Protein 7BC6 (pdb70)

Structure (mmCIF, N/CA/C/O backbone):
data_7BC6
#
_entry.id   7BC6
#
_cell.length_a   1.00
_cell.length_b   1.00
_cell.length_c   1.00
_cell.angle_alpha   90.00
_cell.angle_beta   90.00
_cell.angle_gamma   90.00
#
_symmetry.space_group_name_H-M   'P 1'
#
loop_
_entity.id
_entity.type
_entity.pdbx_description
1 polymer 'Proton-coupled folate transporter'
2 polymer nanobody
#
loop_
_atom_site.group_PDB
_atom_site.id
_atom_site.type_symbol
_atom_site.label_atom_id
_atom_site.label_alt_id
_atom_site.label_comp_id
_atom_site.label_asym_id
_atom_site.label_entity_id
_atom_site.label_seq_id
_atom_site.pdbx_PDB_ins_code
_atom_site.Cartn_x
_atom_site.Cartn_y
_atom_site.Cartn_z
_atom_site.occupancy
_atom_site.B_iso_or_equiv
_atom_site.auth_seq_id
_atom_site.auth_comp_id
_atom_site.auth_asym_id
_atom_site.auth_atom_id
_atom_site.pdbx_PDB_model_num
ATOM 1 N N . ALA A 1 26 ? 112.866 121.646 128.904 1.00 52.70 26 ALA A N 1
ATOM 2 C CA . ALA A 1 26 ? 111.593 121.170 129.432 1.00 52.70 26 ALA A CA 1
ATOM 3 C C . ALA A 1 26 ? 111.580 121.128 130.964 1.00 52.70 26 ALA A C 1
ATOM 4 O O . ALA A 1 26 ? 110.567 121.472 131.571 1.00 52.70 26 ALA A O 1
ATOM 6 N N . PRO A 1 27 ? 112.683 120.688 131.610 1.00 54.47 27 PRO A N 1
ATOM 7 C CA . PRO A 1 27 ? 112.787 120.926 133.056 1.00 54.47 27 PRO A CA 1
ATOM 8 C C . PRO A 1 27 ? 112.858 122.411 133.369 1.00 54.47 27 PRO A C 1
ATOM 9 O O . PRO A 1 27 ? 112.019 122.937 134.107 1.00 54.47 27 PRO A O 1
ATOM 13 N N . SER A 1 28 ? 113.849 123.093 132.788 1.00 47.15 28 SER A N 1
ATOM 14 C CA . SER A 1 28 ? 114.093 124.505 133.056 1.00 47.15 28 SER A CA 1
ATOM 15 C C . SER A 1 28 ? 115.195 125.041 132.151 1.00 47.15 28 SER A C 1
ATOM 16 O O . SER A 1 28 ? 115.703 124.315 131.292 1.00 47.15 28 SER A O 1
ATOM 19 N N . VAL A 1 29 ? 115.566 126.315 132.331 1.00 42.01 29 VAL A N 1
ATOM 20 C CA . VAL A 1 29 ? 116.646 126.921 131.556 1.00 42.01 29 VAL A CA 1
ATOM 21 C C . VAL A 1 29 ? 117.988 126.857 132.267 1.00 42.01 29 VAL A C 1
ATOM 22 O O . VAL A 1 29 ? 118.960 127.449 131.784 1.00 42.01 29 VAL A O 1
ATOM 26 N N . GLU A 1 30 ? 118.073 126.171 133.405 1.00 43.24 30 GLU A N 1
ATOM 27 C CA . GLU A 1 30 ? 119.354 126.057 134.097 1.00 43.24 30 GLU A CA 1
ATOM 28 C C . GLU A 1 30 ? 120.430 125.360 133.270 1.00 43.24 30 GLU A C 1
ATOM 29 O O . GLU A 1 30 ? 121.565 125.866 133.247 1.00 43.24 30 GLU A O 1
ATOM 35 N N . PRO A 1 31 ? 120.177 124.228 132.598 1.00 42.31 31 PRO A N 1
ATOM 36 C CA . PRO A 1 31 ? 121.244 123.631 131.777 1.00 42.31 31 PRO A CA 1
ATOM 37 C C . PRO A 1 31 ? 121.764 124.540 130.677 1.00 42.31 31 PRO A C 1
ATOM 38 O O . PRO A 1 31 ? 122.941 124.440 130.314 1.00 42.31 31 PRO A O 1
ATOM 42 N N . LEU A 1 32 ? 120.925 125.418 130.124 1.00 41.33 32 LEU A N 1
ATOM 43 C CA . LEU A 1 32 ? 121.410 126.373 129.132 1.00 41.33 32 LEU A CA 1
ATOM 44 C C . LEU A 1 32 ? 122.503 127.257 129.708 1.00 41.33 32 LEU A C 1
ATOM 45 O O . LEU A 1 32 ? 123.571 127.416 129.106 1.00 41.33 32 LEU A O 1
ATOM 50 N N . LEU A 1 33 ? 122.252 127.847 130.875 1.00 39.44 33 LEU A N 1
ATOM 51 C CA . LEU A 1 33 ? 123.260 128.708 131.474 1.00 39.44 33 LEU A CA 1
ATOM 52 C C . LEU A 1 33 ? 124.463 127.906 131.943 1.00 39.44 33 LEU A C 1
ATOM 53 O O . LEU A 1 33 ? 125.591 128.398 131.872 1.00 39.44 33 LEU A O 1
ATOM 58 N N . PHE A 1 34 ? 124.253 126.668 132.395 1.00 40.41 34 PHE A N 1
ATOM 59 C CA . PHE A 1 34 ? 125.379 125.813 132.758 1.00 40.41 34 PHE A CA 1
ATOM 60 C C . PHE A 1 34 ? 126.308 125.601 131.570 1.00 40.41 34 PHE A C 1
ATOM 61 O O . PHE A 1 34 ? 127.520 125.820 131.669 1.00 40.41 34 PHE A O 1
ATOM 69 N N . LEU A 1 35 ? 125.755 125.184 130.431 1.00 39.01 35 LEU A N 1
ATOM 70 C CA . LEU A 1 35 ? 126.589 124.914 129.265 1.00 39.01 35 LEU A CA 1
ATOM 71 C C . LEU A 1 35 ? 127.220 126.189 128.719 1.00 39.01 35 LEU A C 1
ATOM 72 O O . LEU A 1 35 ? 128.396 126.189 128.341 1.00 39.01 35 LEU A O 1
ATOM 77 N N . ALA A 1 36 ? 126.464 127.288 128.674 1.00 36.90 36 ALA A N 1
ATOM 78 C CA . ALA A 1 36 ? 127.022 128.536 128.166 1.00 36.90 36 ALA A CA 1
ATOM 79 C C . ALA A 1 36 ? 128.142 129.051 129.061 1.00 36.90 36 ALA A C 1
ATOM 80 O O . ALA A 1 36 ? 129.167 129.539 128.569 1.00 36.90 36 ALA A O 1
ATOM 82 N N . THR A 1 37 ? 127.971 128.953 130.379 1.00 37.02 37 THR A N 1
ATOM 83 C CA . THR A 1 37 ? 129.010 129.403 131.295 1.00 37.02 37 THR A CA 1
ATOM 84 C C . THR A 1 37 ? 130.228 128.497 131.235 1.00 37.02 37 THR A C 1
ATOM 85 O O . THR A 1 37 ? 131.361 128.969 131.353 1.00 37.02 37 THR A O 1
ATOM 89 N N . LEU A 1 38 ? 130.017 127.191 131.067 1.00 36.23 38 LEU A N 1
ATOM 90 C CA . LEU A 1 38 ? 131.139 126.287 130.846 1.00 36.23 38 LEU A CA 1
ATOM 91 C C . LEU A 1 38 ? 131.916 126.697 129.604 1.00 36.23 38 LEU A C 1
ATOM 92 O O . LEU A 1 38 ? 133.150 126.774 129.622 1.00 36.23 38 LEU A O 1
ATOM 97 N N . ALA A 1 39 ? 131.199 127.006 128.523 1.00 35.23 39 ALA A N 1
ATOM 98 C CA . ALA A 1 39 ? 131.854 127.435 127.296 1.00 35.23 39 ALA A CA 1
ATOM 99 C C . ALA A 1 39 ? 132.660 128.705 127.518 1.00 35.23 39 ALA A C 1
ATOM 100 O O . ALA A 1 39 ? 133.816 128.796 127.099 1.00 35.23 39 ALA A O 1
ATOM 102 N N . LEU A 1 40 ? 132.076 129.694 128.195 1.00 34.95 40 LEU A N 1
ATOM 103 C CA . LEU A 1 40 ? 132.774 130.965 128.388 1.00 34.95 40 LEU A CA 1
ATOM 104 C C . LEU A 1 40 ? 133.983 130.819 129.308 1.00 34.95 40 LEU A C 1
ATOM 105 O O . LEU A 1 40 ? 135.058 131.378 129.034 1.00 34.95 40 LEU A O 1
ATOM 110 N N . GLY A 1 41 ? 133.826 130.083 130.409 1.00 33.46 41 GLY A N 1
ATOM 111 C CA . GLY A 1 41 ? 134.912 129.928 131.357 1.00 33.46 41 GLY A CA 1
ATOM 112 C C . GLY A 1 41 ? 136.033 129.055 130.842 1.00 33.46 41 GLY A C 1
ATOM 113 O O . GLY A 1 41 ? 137.166 129.157 131.316 1.00 33.46 41 GLY A O 1
ATOM 114 N N . LEU A 1 42 ? 135.739 128.172 129.888 1.00 35.26 42 LEU A N 1
ATOM 115 C CA . LEU A 1 42 ? 136.819 127.478 129.204 1.00 35.26 42 LEU A CA 1
ATOM 116 C C . LEU A 1 42 ? 137.414 128.326 128.093 1.00 35.26 42 LEU A C 1
ATOM 117 O O . LEU A 1 42 ? 138.596 128.182 127.776 1.00 35.26 42 LEU A O 1
ATOM 122 N N . GLN A 1 43 ? 136.621 129.217 127.502 1.00 34.28 43 GLN A N 1
ATOM 123 C CA . GLN A 1 43 ? 137.091 130.009 126.376 1.00 34.28 43 GLN A CA 1
ATOM 124 C C . GLN A 1 43 ? 138.092 131.066 126.806 1.00 34.28 43 GLN A C 1
ATOM 125 O O . GLN A 1 43 ? 139.067 131.323 126.093 1.00 34.28 43 GLN A O 1
ATOM 131 N N . VAL A 1 44 ? 137.864 131.703 127.949 1.00 33.66 44 VAL A N 1
ATOM 132 C CA . VAL A 1 44 ? 138.694 132.846 128.341 1.00 33.66 44 VAL A CA 1
ATOM 133 C C . VAL A 1 44 ? 140.168 132.466 128.502 1.00 33.66 44 VAL A C 1
ATOM 134 O O . VAL A 1 44 ? 141.029 133.079 127.843 1.00 33.66 44 VAL A O 1
ATOM 138 N N . PRO A 1 45 ? 140.522 131.469 129.327 1.00 33.18 45 PRO A N 1
ATOM 139 C CA . PRO A 1 45 ? 141.949 131.152 129.486 1.00 33.18 45 PRO A CA 1
ATOM 140 C C . PRO A 1 45 ? 142.580 130.574 128.238 1.00 33.18 45 PRO A C 1
ATOM 141 O O . PRO A 1 45 ? 143.743 130.875 127.960 1.00 33.18 45 PRO A O 1
ATOM 145 N N . LEU A 1 46 ? 141.862 129.755 127.472 1.00 34.24 46 LEU A N 1
ATOM 146 C CA . LEU A 1 46 ? 142.441 129.212 126.249 1.00 34.24 46 LEU A CA 1
ATOM 147 C C . LEU A 1 46 ? 142.672 130.303 125.212 1.00 34.24 46 LEU A C 1
ATOM 148 O O . LEU A 1 46 ? 143.689 130.293 124.511 1.00 34.24 46 LEU A O 1
ATOM 153 N N . ALA A 1 47 ? 141.746 131.255 125.099 1.00 32.75 47 ALA A N 1
ATOM 154 C CA . ALA A 1 47 ? 141.943 132.352 124.159 1.00 32.75 47 ALA A CA 1
ATOM 155 C C . ALA A 1 47 ? 143.132 133.216 124.555 1.00 32.75 47 ALA A C 1
ATOM 156 O O . ALA A 1 47 ? 143.950 133.581 123.702 1.00 32.75 47 ALA A O 1
ATOM 158 N N . THR A 1 48 ? 143.261 133.552 125.842 1.00 32.97 48 THR A N 1
ATOM 159 C CA . THR A 1 48 ? 144.421 134.352 126.228 1.00 32.97 48 THR A CA 1
ATOM 160 C C . THR A 1 48 ? 145.718 133.554 126.138 1.00 32.97 48 THR A C 1
ATOM 161 O O . THR A 1 48 ? 146.779 134.128 125.869 1.00 32.97 48 THR A O 1
ATOM 165 N N . GLN A 1 49 ? 145.657 132.234 126.313 1.00 34.14 49 GLN A N 1
ATOM 166 C CA . GLN A 1 49 ? 146.842 131.413 126.105 1.00 34.14 49 GLN A CA 1
ATOM 167 C C . GLN A 1 49 ? 147.264 131.412 124.644 1.00 34.14 49 GLN A C 1
ATOM 168 O O . GLN A 1 49 ? 148.461 131.460 124.340 1.00 34.14 49 GLN A O 1
ATOM 174 N N . TYR A 1 50 ? 146.303 131.346 123.722 1.00 34.87 50 TYR A N 1
ATOM 175 C CA . TYR A 1 50 ? 146.660 131.449 122.311 1.00 34.87 50 TYR A CA 1
ATOM 176 C C . TYR A 1 50 ? 147.240 132.815 121.996 1.00 34.87 50 TYR A C 1
ATOM 177 O O . TYR A 1 50 ? 148.159 132.933 121.179 1.00 34.87 50 TYR A O 1
ATOM 186 N N . LEU A 1 51 ? 146.684 133.865 122.595 1.00 32.56 51 LEU A N 1
ATOM 187 C CA . LEU A 1 51 ? 147.253 135.190 122.389 1.00 32.56 51 LEU A CA 1
ATOM 188 C C . LEU A 1 51 ? 148.705 135.223 122.835 1.00 32.56 51 LEU A C 1
ATOM 189 O O . LEU A 1 51 ? 149.570 135.740 122.119 1.00 32.56 51 LEU A O 1
ATOM 194 N N . TRP A 1 52 ? 148.997 134.648 124.003 1.00 32.60 52 TRP A N 1
ATOM 195 C CA . TRP A 1 52 ? 150.378 134.574 124.468 1.00 32.60 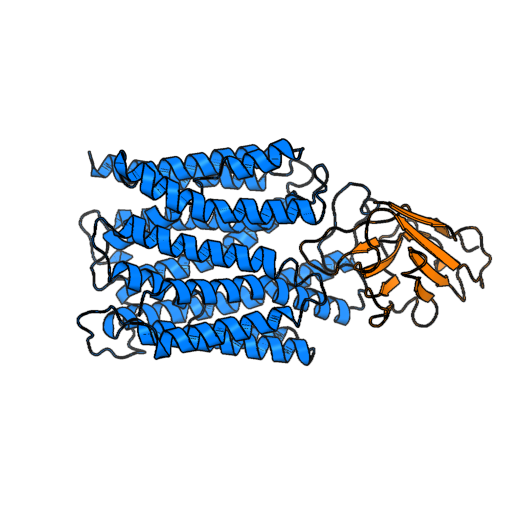52 TRP A CA 1
ATOM 196 C C . TRP A 1 52 ? 151.250 133.821 123.473 1.00 32.60 52 TRP A C 1
ATOM 197 O O . TRP A 1 52 ? 152.312 134.309 123.075 1.00 32.60 52 TRP A O 1
ATOM 208 N N . ASP A 1 53 ? 150.799 132.641 123.037 1.00 35.54 53 ASP A N 1
ATOM 209 C CA . ASP A 1 53 ? 151.605 131.820 122.134 1.00 35.54 53 ASP A CA 1
ATOM 210 C C . ASP A 1 53 ? 151.913 132.556 120.840 1.00 35.54 53 ASP A C 1
ATOM 211 O O . ASP A 1 53 ? 153.074 132.658 120.432 1.00 35.54 53 ASP A O 1
ATOM 216 N N . ARG A 1 54 ? 150.882 133.086 120.183 1.00 36.10 54 ARG A N 1
ATOM 217 C CA . ARG A 1 54 ? 151.078 133.707 118.879 1.00 36.10 54 ARG A CA 1
ATOM 218 C C . ARG A 1 54 ? 151.875 135.000 118.984 1.00 36.10 54 ARG A C 1
ATOM 219 O O . ARG A 1 54 ? 152.804 135.224 118.200 1.00 36.10 54 ARG A O 1
ATOM 227 N N . LEU A 1 55 ? 151.537 135.865 119.944 1.00 34.62 55 LEU A N 1
ATOM 228 C CA . LEU A 1 55 ? 152.256 137.124 120.065 1.00 34.62 55 LEU A CA 1
ATOM 229 C C . LEU A 1 55 ? 153.708 136.908 120.467 1.00 34.62 55 LEU A C 1
ATOM 230 O O . LEU A 1 55 ? 154.584 137.652 120.017 1.00 34.62 55 LEU A O 1
ATOM 235 N N . GLY A 1 56 ? 153.990 135.912 121.310 1.00 34.81 56 GLY A N 1
ATOM 236 C CA . GLY A 1 56 ? 155.374 135.595 121.611 1.00 34.81 56 GLY A CA 1
ATOM 237 C C . GLY A 1 56 ? 156.115 135.032 120.416 1.00 34.81 56 GLY A C 1
ATOM 238 O O . GLY A 1 56 ? 157.261 135.406 120.156 1.00 34.81 56 GLY A O 1
ATOM 239 N N . ALA A 1 57 ? 155.475 134.131 119.668 1.00 35.78 57 ALA A N 1
ATOM 240 C CA . ALA A 1 57 ? 156.141 133.523 118.523 1.00 35.78 57 ALA A CA 1
ATOM 241 C C . ALA A 1 57 ? 156.476 134.563 117.464 1.00 35.78 57 ALA A C 1
ATOM 242 O O . ALA A 1 57 ? 157.553 134.517 116.860 1.00 35.78 57 ALA A O 1
ATOM 244 N N . GLU A 1 58 ? 155.569 135.512 117.226 1.00 38.50 58 GLU A N 1
ATOM 245 C CA . GLU A 1 58 ? 155.834 136.537 116.224 1.00 38.50 58 GLU A CA 1
ATOM 246 C C . GLU A 1 58 ? 157.029 137.407 116.585 1.00 38.50 58 GLU A C 1
ATOM 247 O O . GLU A 1 58 ? 157.589 138.063 115.701 1.00 38.50 58 GLU A O 1
ATOM 253 N N . ARG A 1 59 ? 157.431 137.434 117.855 1.00 38.45 59 ARG A N 1
ATOM 254 C CA . ARG A 1 59 ? 158.537 138.269 118.299 1.00 38.45 59 ARG A CA 1
ATOM 255 C C . ARG A 1 59 ? 159.747 137.465 118.756 1.00 38.45 59 ARG A C 1
ATOM 256 O O . ARG A 1 59 ? 160.659 138.034 119.365 1.00 38.45 59 ARG A O 1
ATOM 264 N N . GLY A 1 60 ? 159.776 136.164 118.486 1.00 35.85 60 GLY A N 1
ATOM 265 C CA . GLY A 1 60 ? 160.923 135.353 118.862 1.00 35.85 60 GLY A CA 1
ATOM 266 C C . GLY A 1 60 ? 161.174 135.292 120.352 1.00 35.85 60 GLY A C 1
ATOM 267 O O . GLY A 1 60 ? 162.327 135.396 120.788 1.00 35.85 60 GLY A O 1
ATOM 268 N N . TYR A 1 61 ? 160.121 135.129 121.145 1.00 30.81 61 TYR A N 1
ATOM 269 C CA . TYR A 1 61 ? 160.220 135.067 122.600 1.00 30.81 61 TYR A CA 1
ATOM 270 C C . TYR A 1 61 ? 159.936 133.633 123.029 1.00 30.81 61 TYR A C 1
ATOM 271 O O . TYR A 1 61 ? 158.782 133.200 123.052 1.00 30.81 61 TYR A O 1
ATOM 280 N N . VAL A 1 62 ? 160.991 132.895 123.358 1.00 29.31 62 VAL A N 1
ATOM 281 C CA . VAL A 1 62 ? 160.872 131.505 123.785 1.00 29.31 62 VAL A CA 1
ATOM 282 C C . VAL A 1 62 ? 160.994 131.495 125.306 1.00 29.31 62 VAL A C 1
ATOM 283 O O . VAL A 1 62 ? 162.067 131.338 125.879 1.00 29.31 62 VAL A O 1
ATOM 287 N N . GLY A 1 63 ? 159.864 131.644 125.977 1.00 28.95 63 GLY A N 1
ATOM 288 C CA . GLY A 1 63 ? 159.863 131.749 127.413 1.00 28.95 63 GLY A CA 1
ATOM 289 C C . GLY A 1 63 ? 158.518 131.396 127.996 1.00 28.95 63 GLY A C 1
ATOM 290 O O . GLY A 1 63 ? 157.605 130.966 127.288 1.00 28.95 63 GLY A O 1
ATOM 291 N N . PRO A 1 64 ? 158.373 131.557 129.304 1.00 29.74 64 PRO A N 1
ATOM 292 C CA . PRO A 1 64 ? 157.102 131.230 129.945 1.00 29.74 64 PRO A CA 1
ATOM 293 C C . PRO A 1 64 ? 155.991 132.135 129.450 1.00 29.74 64 PRO A C 1
ATOM 294 O O . PRO A 1 64 ? 156.219 133.275 129.044 1.00 29.74 64 PRO A O 1
ATOM 298 N N . ASN A 1 65 ? 154.777 131.603 129.470 1.00 33.34 65 ASN A N 1
ATOM 299 C CA . ASN A 1 65 ? 153.620 132.315 128.954 1.00 33.34 65 ASN A CA 1
ATOM 300 C C . ASN A 1 65 ? 152.842 133.057 130.025 1.00 33.34 65 ASN A C 1
ATOM 301 O O . ASN A 1 65 ? 151.750 133.550 129.738 1.00 33.34 65 ASN A O 1
ATOM 306 N N . ALA A 1 66 ? 153.351 133.142 131.243 1.00 35.18 66 ALA A N 1
ATOM 307 C CA . ALA A 1 66 ? 152.645 133.869 132.279 1.00 35.18 66 ALA A CA 1
ATOM 308 C C . ALA A 1 66 ? 153.248 135.259 132.441 1.00 35.18 66 ALA A C 1
ATOM 309 O O . ALA A 1 66 ? 154.170 135.654 131.729 1.00 35.18 66 ALA A O 1
ATOM 311 N N . SER A 1 67 ? 152.710 136.017 133.389 1.00 36.98 67 SER A N 1
ATOM 312 C CA . SER A 1 67 ? 153.320 137.276 133.771 1.00 36.98 67 SER A CA 1
ATOM 313 C C . SER A 1 67 ? 154.598 137.003 134.556 1.00 36.98 67 SER A C 1
ATOM 314 O O . SER A 1 67 ? 154.944 135.857 134.851 1.00 36.98 67 SER A O 1
ATOM 317 N N . SER A 1 68 ? 155.311 138.066 134.899 1.00 39.23 68 SER A N 1
ATOM 318 C CA . SER A 1 68 ? 156.528 137.897 135.676 1.00 39.23 68 SER A CA 1
ATOM 319 C C . SER A 1 68 ? 156.184 137.292 137.034 1.00 39.23 68 SER A C 1
ATOM 320 O O . SER A 1 68 ? 155.148 137.627 137.618 1.00 39.23 68 SER A O 1
ATOM 323 N N . PRO A 1 69 ? 157.007 136.394 137.556 1.00 42.24 69 PRO A N 1
ATOM 324 C CA . PRO A 1 69 ? 156.706 135.803 138.864 1.00 42.24 69 PRO A CA 1
ATOM 325 C C . PRO A 1 69 ? 157.034 136.759 139.997 1.00 42.24 69 PRO A C 1
ATOM 326 O O . PRO A 1 69 ? 157.374 137.921 139.758 1.00 42.24 69 PRO A O 1
ATOM 330 N N . HIS A 1 70 ? 156.931 136.287 141.235 1.00 47.70 70 HIS A N 1
ATOM 331 C CA . HIS A 1 70 ? 157.190 137.139 142.389 1.00 47.70 70 HIS A CA 1
ATOM 332 C C . HIS A 1 70 ? 157.775 136.290 143.505 1.00 47.70 70 HIS A C 1
ATOM 333 O O . HIS A 1 70 ? 157.120 135.358 143.979 1.00 47.70 70 HIS A O 1
ATOM 340 N N . GLY A 1 71 ? 159.005 136.592 143.901 1.00 47.30 71 GLY A N 1
ATOM 341 C CA . GLY A 1 71 ? 159.576 136.014 145.099 1.00 47.30 71 GLY A CA 1
ATOM 342 C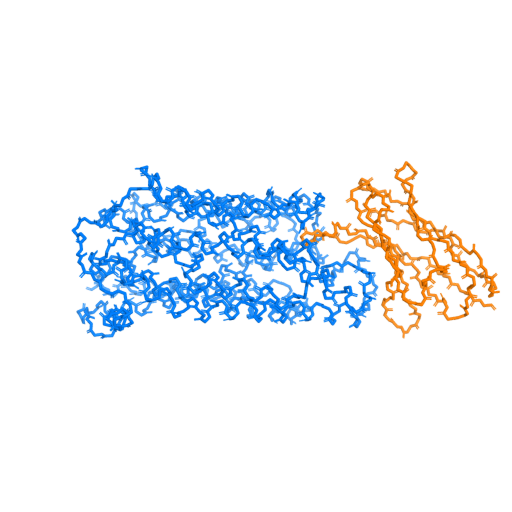 C . GLY A 1 71 ? 159.830 134.515 145.022 1.00 47.30 71 GLY A C 1
ATOM 343 O O . GLY A 1 71 ? 159.602 133.852 144.011 1.00 47.30 71 GLY A O 1
ATOM 344 N N . CYS A 1 72 ? 160.302 133.988 146.154 1.00 49.22 72 CYS A N 1
ATOM 345 C CA . CYS A 1 72 ? 160.717 132.590 146.287 1.00 49.22 72 CYS A CA 1
ATOM 346 C C . CYS A 1 72 ? 161.776 132.209 145.257 1.00 49.22 72 CYS A C 1
ATOM 347 O O . CYS A 1 72 ? 161.780 131.092 144.736 1.00 49.22 72 CYS A O 1
ATOM 350 N N . GLY A 1 73 ? 162.684 133.134 144.959 1.00 43.79 73 GLY A N 1
ATOM 351 C CA . GLY A 1 73 ? 163.784 132.855 144.064 1.00 43.79 73 GLY A CA 1
ATOM 352 C C . GLY A 1 73 ? 163.429 132.813 142.598 1.00 43.79 73 GLY A C 1
ATOM 353 O O . GLY A 1 73 ? 164.325 132.624 141.769 1.00 43.79 73 GLY A O 1
ATOM 354 N N . ASN A 1 74 ? 162.158 132.997 142.246 1.00 41.67 74 ASN A N 1
ATOM 355 C CA . ASN A 1 74 ? 161.727 132.958 140.852 1.00 41.67 74 ASN A CA 1
ATOM 356 C C . ASN A 1 74 ? 162.182 134.249 140.182 1.00 41.67 74 ASN A C 1
ATOM 357 O O . ASN A 1 74 ? 161.436 135.219 140.036 1.00 41.67 74 ASN A O 1
ATOM 362 N N . GLY A 1 75 ? 163.441 134.253 139.777 1.00 42.57 75 GLY A N 1
ATOM 363 C CA . GLY A 1 75 ? 164.065 135.356 139.089 1.00 42.57 75 GLY A CA 1
ATOM 364 C C . GLY A 1 75 ? 165.365 135.708 139.765 1.00 42.57 75 GLY A C 1
ATOM 365 O O . GLY A 1 75 ? 165.902 134.941 140.561 1.00 42.57 75 GLY A O 1
ATOM 366 N N . SER A 1 76 ? 165.884 136.882 139.424 1.00 46.95 76 SER A N 1
ATOM 367 C CA . SER A 1 76 ? 166.960 137.499 140.180 1.00 46.95 76 SER A CA 1
ATOM 368 C C . SER A 1 76 ? 166.628 138.926 140.580 1.00 46.95 76 SER A C 1
ATOM 369 O O . SER A 1 76 ? 167.511 139.641 141.066 1.00 46.95 76 SER A O 1
ATOM 372 N N . GLY A 1 77 ? 165.384 139.360 140.385 1.00 48.86 77 GLY A N 1
ATOM 373 C CA . GLY A 1 77 ? 164.978 140.725 140.603 1.00 48.86 77 GLY A CA 1
ATOM 374 C C . GLY A 1 77 ? 164.980 141.583 139.355 1.00 48.86 77 GLY A C 1
ATOM 375 O O . GLY A 1 77 ? 164.332 142.636 139.343 1.00 48.86 77 GLY A O 1
ATOM 376 N N . ALA A 1 78 ? 165.682 141.159 138.308 1.00 44.59 78 ALA A N 1
ATOM 377 C CA . ALA A 1 78 ? 165.750 141.930 137.078 1.00 44.59 78 ALA A CA 1
ATOM 378 C C . ALA A 1 78 ? 164.463 141.779 136.277 1.00 44.59 78 ALA A C 1
ATOM 379 O O . ALA A 1 78 ? 163.788 140.748 136.332 1.00 44.59 78 ALA A O 1
ATOM 381 N N . VAL A 1 79 ? 164.132 142.822 135.529 1.00 40.96 79 VAL A N 1
ATOM 382 C CA . VAL A 1 79 ? 162.918 142.855 134.724 1.00 40.96 79 VAL A CA 1
ATOM 383 C C . VAL A 1 79 ? 163.245 142.403 133.310 1.00 40.96 79 VAL A C 1
ATOM 384 O O . VAL A 1 79 ? 164.376 142.538 132.833 1.00 40.96 79 VAL A O 1
ATOM 388 N N . ASP A 1 80 ? 162.240 141.860 132.631 1.00 36.08 80 ASP A N 1
ATOM 389 C CA . ASP A 1 80 ? 162.413 141.312 131.293 1.00 36.08 80 ASP A CA 1
ATOM 390 C C . ASP A 1 80 ? 161.790 142.252 130.274 1.00 36.08 80 ASP A C 1
ATOM 391 O O . ASP A 1 80 ? 160.556 142.348 130.204 1.00 36.08 80 ASP A O 1
ATOM 396 N N . PRO A 1 81 ? 162.584 142.972 129.481 1.00 37.53 81 PRO A N 1
ATOM 397 C CA . PRO A 1 81 ? 161.988 143.893 128.499 1.00 37.53 81 PRO A CA 1
ATOM 398 C C . PRO A 1 81 ? 161.108 143.210 127.465 1.00 37.53 81 PRO A C 1
ATOM 399 O O . PRO A 1 81 ? 160.136 143.817 127.000 1.00 37.53 81 PRO A O 1
ATOM 403 N N . LEU A 1 82 ? 161.420 141.971 127.079 1.00 34.10 82 LEU A N 1
ATOM 404 C CA . LEU A 1 82 ? 160.645 141.315 126.029 1.00 34.10 82 LEU A CA 1
ATOM 405 C C . LEU A 1 82 ? 159.425 140.606 126.595 1.00 34.10 82 LEU A C 1
ATOM 406 O O . LEU A 1 82 ? 158.358 140.605 125.974 1.00 34.10 82 LEU A O 1
ATOM 411 N N . ARG A 1 83 ? 159.564 139.981 127.760 1.00 32.91 83 ARG A N 1
ATOM 412 C CA . ARG A 1 83 ? 158.414 139.336 128.378 1.00 32.91 83 ARG A CA 1
ATOM 413 C C . ARG A 1 83 ? 157.361 140.355 128.775 1.00 32.91 83 ARG A C 1
ATOM 414 O O . ARG A 1 83 ? 156.164 140.118 128.596 1.00 32.91 83 ARG A O 1
ATOM 422 N N . GLU A 1 84 ? 157.788 141.497 129.315 1.00 35.55 84 GLU A N 1
ATOM 423 C CA . GLU A 1 84 ? 156.841 142.555 129.642 1.00 35.55 84 GLU A CA 1
ATOM 424 C C . GLU A 1 84 ? 156.162 143.085 128.388 1.00 35.55 84 GLU A C 1
ATOM 425 O O . GLU A 1 84 ? 154.969 143.399 128.405 1.00 35.55 84 GLU A O 1
ATOM 431 N N . GLU A 1 85 ? 156.907 143.186 127.289 1.00 35.82 85 GLU A N 1
ATOM 432 C CA . GLU A 1 85 ? 156.326 143.661 126.039 1.00 35.82 85 GLU A CA 1
ATOM 433 C C . GLU A 1 85 ? 155.280 142.690 125.504 1.00 35.82 85 GLU A C 1
ATOM 434 O O . GLU A 1 85 ? 154.205 143.111 125.064 1.00 35.82 85 GLU A O 1
ATOM 440 N N . VAL A 1 86 ? 155.566 141.388 125.543 1.00 32.12 86 VAL A N 1
ATOM 441 C CA . VAL A 1 86 ? 154.587 140.409 125.078 1.00 32.12 86 VAL A CA 1
ATOM 442 C C . VAL A 1 86 ? 153.379 140.373 126.007 1.00 32.12 86 VAL A C 1
ATOM 443 O O . VAL A 1 86 ? 152.241 140.193 125.560 1.00 32.12 86 VAL A O 1
ATOM 447 N N . GLU A 1 87 ? 153.601 140.541 127.311 1.00 32.66 87 GLU A N 1
ATOM 448 C CA . GLU A 1 87 ? 152.490 140.576 128.258 1.00 32.66 87 GLU A CA 1
ATOM 449 C C . GLU A 1 87 ? 151.593 141.783 128.016 1.00 32.66 87 GLU A C 1
ATOM 450 O O . GLU A 1 87 ? 150.362 141.672 128.070 1.00 32.66 87 GLU A O 1
ATOM 456 N N . ALA A 1 88 ? 152.193 142.943 127.745 1.00 31.81 88 ALA A N 1
ATOM 457 C CA . ALA A 1 88 ? 151.412 144.125 127.404 1.00 31.81 88 ALA A CA 1
ATOM 458 C C . ALA A 1 88 ? 150.646 143.923 126.106 1.00 31.81 88 ALA A C 1
ATOM 459 O O . ALA A 1 88 ? 149.488 144.335 125.994 1.00 31.81 88 ALA A O 1
ATOM 461 N N . LEU A 1 89 ? 151.274 143.292 125.112 1.00 32.39 89 LEU A N 1
ATOM 462 C CA . LEU A 1 89 ? 150.567 142.993 123.870 1.00 32.39 89 LEU A CA 1
ATOM 463 C C . LEU A 1 89 ? 149.361 142.101 124.120 1.00 32.39 89 LEU A C 1
ATOM 464 O O . LEU A 1 89 ? 148.281 142.336 123.569 1.00 32.39 89 LEU A O 1
ATOM 469 N N . VAL A 1 90 ? 149.526 141.066 124.941 1.00 31.80 90 VAL A N 1
ATOM 470 C CA . VAL A 1 90 ? 148.417 140.157 125.214 1.00 31.80 90 VAL A CA 1
ATOM 471 C C . VAL A 1 90 ? 147.294 140.881 125.941 1.00 31.80 90 VAL A C 1
ATOM 472 O O . VAL A 1 90 ? 146.113 140.700 125.623 1.00 31.80 90 VAL A O 1
ATOM 476 N N . ALA A 1 91 ? 147.638 141.705 126.933 1.00 32.58 91 ALA A N 1
ATOM 477 C CA . ALA A 1 91 ? 146.608 142.451 127.649 1.00 32.58 91 ALA A CA 1
ATOM 478 C C . ALA A 1 91 ? 145.873 143.404 126.716 1.00 32.58 91 ALA A C 1
ATOM 479 O O . ALA A 1 91 ? 144.644 143.527 126.781 1.00 32.58 91 ALA A O 1
ATOM 481 N N . HIS A 1 92 ? 146.606 144.071 125.825 1.00 32.68 92 HIS A N 1
ATOM 482 C CA . HIS A 1 92 ? 145.978 144.996 124.891 1.00 32.68 92 HIS A CA 1
ATOM 483 C C . HIS A 1 92 ? 145.075 144.268 123.906 1.00 32.68 92 HIS A C 1
ATOM 484 O O . HIS A 1 92 ? 144.013 144.779 123.542 1.00 32.68 92 HIS A O 1
ATOM 491 N N . TRP A 1 93 ? 145.466 143.073 123.466 1.00 32.14 93 TRP A N 1
ATOM 492 C CA . TRP A 1 93 ? 144.628 142.351 122.514 1.00 32.14 93 TRP A CA 1
ATOM 493 C C . TRP A 1 93 ? 143.386 141.777 123.185 1.00 32.14 93 TRP A C 1
ATOM 494 O O . TRP A 1 93 ? 142.305 141.757 122.582 1.00 32.14 93 TRP A O 1
ATOM 505 N N . ASN A 1 94 ? 143.509 141.311 124.432 1.00 32.60 94 ASN A N 1
ATOM 506 C CA . ASN A 1 94 ? 142.310 140.955 125.184 1.00 32.60 94 ASN A CA 1
ATOM 507 C C . ASN A 1 94 ? 141.386 142.152 125.328 1.00 32.60 94 ASN A C 1
ATOM 508 O O . ASN A 1 94 ? 140.170 142.028 125.154 1.00 32.60 94 ASN A O 1
ATOM 513 N N . LEU A 1 95 ? 141.946 143.324 125.630 1.00 32.87 95 LEU A N 1
ATOM 514 C CA . LEU A 1 95 ? 141.122 144.522 125.729 1.00 32.87 95 LEU A CA 1
ATOM 515 C C . LEU A 1 95 ? 140.416 144.814 124.415 1.00 32.87 95 LEU A C 1
ATOM 516 O O . LEU A 1 95 ? 139.226 145.132 124.404 1.00 32.87 95 LEU A O 1
ATOM 521 N N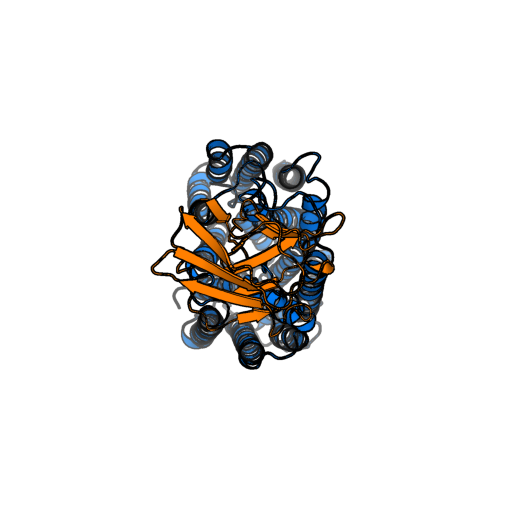 . CYS A 1 96 ? 141.133 144.711 123.297 1.00 32.80 96 CYS A N 1
ATOM 522 C CA . CYS A 1 96 ? 140.537 145.025 122.004 1.00 32.80 96 CYS A CA 1
ATOM 523 C C . CYS A 1 96 ? 139.379 144.089 121.686 1.00 32.80 96 CYS A C 1
ATOM 524 O O . CYS A 1 96 ? 138.276 144.541 121.345 1.00 32.80 96 CYS A O 1
ATOM 527 N N . ILE A 1 97 ? 139.603 142.778 121.799 1.00 34.36 97 ILE A N 1
ATOM 528 C CA . ILE A 1 97 ? 138.539 141.843 121.441 1.00 34.36 97 ILE A CA 1
ATOM 529 C C . ILE A 1 97 ? 137.369 141.966 122.413 1.00 34.36 97 ILE A C 1
ATOM 530 O O . ILE A 1 97 ? 136.201 141.895 122.007 1.00 34.36 97 ILE A O 1
ATOM 535 N N . ASN A 1 98 ? 137.651 142.202 123.698 1.00 36.08 98 ASN A N 1
ATOM 536 C CA . ASN A 1 98 ? 136.575 142.312 124.674 1.00 36.08 98 ASN A CA 1
ATOM 537 C C . ASN A 1 98 ? 135.756 143.578 124.466 1.00 36.08 98 ASN A C 1
ATOM 538 O O . ASN A 1 98 ? 134.533 143.550 124.607 1.00 36.08 98 ASN A O 1
ATOM 543 N N . LEU A 1 99 ? 136.399 144.698 124.125 1.00 35.99 99 LEU A N 1
ATOM 544 C CA . LEU A 1 99 ? 135.645 145.921 123.863 1.00 35.99 99 LEU A CA 1
ATOM 545 C C . LEU A 1 99 ? 134.820 145.809 122.589 1.00 35.99 99 LEU A C 1
ATOM 546 O O . LEU A 1 99 ? 133.688 146.303 122.537 1.00 35.99 99 LEU A O 1
ATOM 551 N N . GLY A 1 100 ? 135.365 145.185 121.543 1.00 36.42 100 GLY A N 1
ATOM 552 C CA . GLY A 1 100 ? 134.560 144.973 120.350 1.00 36.42 100 GLY A CA 1
ATOM 553 C C . GLY A 1 100 ? 133.331 144.134 120.642 1.00 36.42 100 GLY A C 1
ATOM 554 O O . GLY A 1 100 ? 132.203 144.486 120.261 1.00 36.42 100 GLY A O 1
ATOM 555 N N . GLY A 1 101 ? 133.530 143.025 121.355 1.00 38.16 101 GLY A N 1
ATOM 556 C CA . GLY A 1 101 ? 132.400 142.207 121.751 1.00 38.16 101 GLY A CA 1
ATOM 557 C C . GLY A 1 101 ? 131.419 142.958 122.627 1.00 38.16 101 GLY A C 1
ATOM 558 O O . GLY A 1 101 ? 130.208 142.805 122.482 1.00 38.16 101 GLY A O 1
ATOM 559 N N . PHE A 1 102 ? 131.926 143.791 123.536 1.00 38.02 102 PHE A N 1
ATOM 560 C CA . PHE A 1 102 ? 131.050 144.524 124.440 1.00 38.02 102 PHE A CA 1
ATOM 561 C C . PHE A 1 102 ? 130.197 145.537 123.694 1.00 38.02 102 PHE A C 1
ATOM 562 O O . PHE A 1 102 ? 129.014 145.687 123.997 1.00 38.02 102 PHE A O 1
ATOM 570 N N . PHE A 1 103 ? 130.769 146.247 122.724 1.00 40.19 103 PHE A N 1
ATOM 571 C CA . PHE A 1 103 ? 129.975 147.220 121.980 1.00 40.19 103 PHE A CA 1
ATOM 572 C C . PHE A 1 103 ? 128.905 146.532 121.138 1.00 40.19 103 PHE A C 1
ATOM 573 O O . PHE A 1 103 ? 127.729 146.937 121.146 1.00 40.19 103 PHE A O 1
ATOM 581 N N . VAL A 1 104 ? 129.283 145.479 120.408 1.00 37.81 104 VAL A N 1
ATOM 582 C CA . VAL A 1 104 ? 128.265 144.825 119.593 1.00 37.81 104 VAL A CA 1
ATOM 583 C C . VAL A 1 104 ? 127.209 144.163 120.476 1.00 37.81 104 VAL A C 1
ATOM 584 O O . VAL A 1 104 ? 126.020 144.156 120.134 1.00 37.81 104 VAL A O 1
ATOM 588 N N . GLY A 1 105 ? 127.603 143.631 121.634 1.00 38.12 105 GLY A N 1
ATOM 589 C CA . GLY A 1 105 ? 126.621 143.100 122.562 1.00 38.12 105 GLY A CA 1
ATOM 590 C C . GLY A 1 105 ? 125.729 144.178 123.142 1.00 38.12 105 GLY A C 1
ATOM 591 O O . GLY A 1 105 ? 124.541 143.956 123.359 1.00 38.12 105 GLY A O 1
ATOM 592 N N . LEU A 1 106 ? 126.288 145.358 123.399 1.00 37.86 106 LEU A N 1
ATOM 593 C CA . LEU A 1 106 ? 125.484 146.485 123.850 1.00 37.86 106 LEU A CA 1
ATOM 594 C C . LEU A 1 106 ? 124.378 146.786 122.858 1.00 37.86 106 LEU A C 1
ATOM 595 O O . LEU A 1 106 ? 123.233 147.044 123.244 1.00 37.86 106 LEU A O 1
ATOM 600 N N . PHE A 1 107 ? 124.701 146.758 121.572 1.00 37.40 107 PHE A N 1
ATOM 601 C CA . PHE A 1 107 ? 123.694 147.086 120.573 1.00 37.40 107 PHE A CA 1
ATOM 602 C C . PHE A 1 107 ? 122.813 145.907 120.176 1.00 37.40 107 PHE A C 1
ATOM 603 O O . PHE A 1 107 ? 121.806 146.118 119.496 1.00 37.40 107 PHE A O 1
ATOM 611 N N . SER A 1 108 ? 123.154 144.683 120.572 1.00 37.31 108 SER A N 1
ATOM 612 C CA . SER A 1 108 ? 122.347 143.514 120.224 1.00 37.31 108 SER A CA 1
ATOM 613 C C . SER A 1 108 ? 121.495 142.968 121.362 1.00 37.31 108 SER A C 1
ATOM 614 O O . SER A 1 108 ? 120.383 142.496 121.115 1.00 37.31 108 SER A O 1
ATOM 617 N N . VAL A 1 109 ? 121.994 142.986 122.599 1.00 36.40 109 VAL A N 1
ATOM 618 C CA . VAL A 1 109 ? 121.235 142.470 123.733 1.00 36.40 109 VAL A CA 1
ATOM 619 C C . VAL A 1 109 ? 119.990 143.308 123.968 1.00 36.40 109 VAL A C 1
ATOM 620 O O . VAL A 1 109 ? 118.900 142.775 124.200 1.00 36.40 109 VAL A O 1
ATOM 624 N N . THR A 1 110 ? 120.129 144.632 123.919 1.00 37.25 110 THR A N 1
ATOM 625 C CA . THR A 1 110 ? 118.984 145.504 124.132 1.00 37.25 110 THR A CA 1
ATOM 626 C C . THR A 1 110 ? 118.025 145.509 122.952 1.00 37.25 110 THR A C 1
ATOM 627 O O . THR A 1 110 ? 116.959 146.121 123.051 1.00 37.25 110 THR A O 1
ATOM 631 N N . LEU A 1 111 ? 118.381 144.866 121.842 1.00 37.56 111 LEU A N 1
ATOM 632 C CA . LEU A 1 111 ? 117.456 144.672 120.736 1.00 37.56 111 LEU A CA 1
ATOM 633 C C . LEU A 1 111 ? 116.758 143.326 120.801 1.00 37.56 111 LEU A C 1
ATOM 634 O O . LEU A 1 111 ? 115.586 143.224 120.429 1.00 37.56 111 LEU A O 1
ATOM 639 N N . PHE A 1 112 ? 117.455 142.293 121.261 1.00 37.07 112 PHE A N 1
ATOM 640 C CA . PHE A 1 112 ? 116.899 140.949 121.301 1.00 37.07 112 PHE A CA 1
ATOM 641 C C . PHE A 1 112 ? 116.210 140.608 122.612 1.00 37.07 112 PHE A C 1
ATOM 642 O O . PHE A 1 112 ? 115.511 139.596 122.668 1.00 37.07 112 PHE A O 1
ATOM 650 N N . GLY A 1 113 ? 116.392 141.396 123.667 1.00 37.29 113 GLY A N 1
ATOM 651 C CA . GLY A 1 113 ? 115.713 141.142 124.915 1.00 37.29 113 GLY A CA 1
ATOM 652 C C . GLY A 1 113 ? 114.296 141.679 124.934 1.00 37.29 113 GLY A C 1
ATOM 653 O O . GLY A 1 113 ? 113.324 140.940 125.153 1.00 37.29 113 GLY A O 1
ATOM 654 N N . PRO A 1 114 ? 114.152 142.992 124.730 1.00 36.93 114 PRO A N 1
ATOM 655 C CA . PRO A 1 114 ? 112.801 143.561 124.624 1.00 36.93 114 PRO A CA 1
ATOM 656 C C . PRO A 1 114 ? 111.964 142.890 123.556 1.00 36.93 114 PRO A C 1
ATOM 657 O O . PRO A 1 114 ? 110.750 142.745 123.727 1.00 36.93 114 PRO A O 1
ATOM 661 N N . TRP A 1 115 ? 112.581 142.482 122.449 1.00 39.62 115 TRP A N 1
ATOM 662 C CA . TRP A 1 115 ? 111.874 141.654 121.480 1.00 39.62 115 TRP A CA 1
ATOM 663 C C . TRP A 1 115 ? 111.489 140.323 122.092 1.00 39.62 115 TRP A C 1
ATOM 664 O O . TRP A 1 115 ? 110.386 139.822 121.859 1.00 39.62 115 TRP A O 1
ATOM 675 N N . SER A 1 116 ? 112.385 139.740 122.890 1.00 39.07 116 SER A N 1
ATOM 676 C CA . SER A 1 116 ? 112.133 138.417 123.445 1.00 39.07 116 SER A CA 1
ATOM 677 C C . SER A 1 116 ? 110.902 138.422 124.331 1.00 39.07 116 SER A C 1
ATOM 678 O O . SER A 1 116 ? 110.132 137.458 124.336 1.00 39.07 116 SER A O 1
ATOM 681 N N . ASP A 1 117 ? 110.695 139.498 125.090 1.00 40.77 117 ASP A N 1
ATOM 682 C CA . ASP A 1 117 ? 109.496 139.518 125.922 1.00 40.77 117 ASP A CA 1
ATOM 683 C C . ASP A 1 117 ? 108.222 139.689 125.104 1.00 40.77 117 ASP A C 1
ATOM 684 O O . ASP A 1 117 ? 107.128 139.595 125.668 1.00 40.77 117 ASP A O 1
ATOM 689 N N . SER A 1 118 ? 108.335 139.932 123.798 1.00 42.79 118 SER A N 1
ATOM 690 C CA . SER A 1 118 ? 107.174 140.065 122.930 1.00 42.79 118 SER A CA 1
ATOM 691 C C . SER A 1 118 ? 106.961 138.868 122.014 1.00 42.79 118 SER A C 1
ATOM 692 O O . SER A 1 118 ? 105.860 138.706 121.482 1.00 42.79 118 SER A O 1
ATOM 695 N N . VAL A 1 119 ? 107.978 138.036 121.804 1.00 43.18 119 VAL A N 1
ATOM 696 C CA . VAL A 1 119 ? 107.829 136.853 120.961 1.00 43.18 119 VAL A CA 1
ATOM 697 C C . VAL A 1 119 ? 108.137 135.559 121.692 1.00 43.18 119 VAL A C 1
ATOM 698 O O . VAL A 1 119 ? 107.630 134.494 121.297 1.00 43.18 119 VAL A O 1
ATOM 702 N N . GLY A 1 120 ? 108.933 135.577 122.755 1.00 42.64 120 GLY A N 1
ATOM 703 C CA . GLY A 1 120 ? 109.241 134.372 123.495 1.00 42.64 120 GLY A CA 1
ATOM 704 C C . GLY A 1 120 ? 110.694 134.315 123.903 1.00 42.64 120 GLY A C 1
ATOM 705 O O . GLY A 1 120 ? 111.497 135.137 123.454 1.00 42.64 120 GLY A O 1
ATOM 706 N N . ARG A 1 121 ? 111.050 133.356 124.756 1.00 39.36 121 ARG A N 1
ATOM 707 C CA . ARG A 1 121 ? 112.426 133.225 125.206 1.00 39.36 121 ARG A CA 1
ATOM 708 C C . ARG A 1 121 ? 113.205 132.162 124.454 1.00 39.36 121 ARG A C 1
ATOM 709 O O . ARG A 1 121 ? 114.436 132.165 124.520 1.00 39.36 121 ARG A O 1
ATOM 717 N N . ARG A 1 122 ? 112.528 131.247 123.763 1.00 43.95 122 ARG A N 1
ATOM 718 C CA . ARG A 1 122 ? 113.246 130.222 123.008 1.00 43.95 122 ARG A CA 1
ATOM 719 C C . ARG A 1 122 ? 114.078 130.796 121.867 1.00 43.95 122 ARG A C 1
ATOM 720 O O . ARG A 1 122 ? 115.257 130.421 121.752 1.00 43.95 122 ARG A O 1
ATOM 728 N N . PRO A 1 123 ? 113.561 131.675 120.995 1.00 39.23 123 PRO A N 1
ATOM 729 C CA . PRO A 1 123 ? 114.429 132.210 119.931 1.00 39.23 123 PRO A CA 1
ATOM 730 C C . PRO A 1 123 ? 115.657 132.922 120.458 1.00 39.23 123 PRO A C 1
ATOM 731 O O . PRO A 1 123 ? 116.748 132.789 119.890 1.00 39.23 123 PRO A O 1
ATOM 735 N N . VAL A 1 124 ? 115.509 133.663 121.558 1.00 38.08 124 VAL A N 1
ATOM 736 C CA . VAL A 1 124 ? 116.595 134.463 122.107 1.00 38.08 124 VAL A CA 1
ATOM 737 C C . VAL A 1 124 ? 117.501 133.646 123.021 1.00 38.08 124 VAL A C 1
ATOM 738 O O . VAL A 1 124 ? 118.507 134.163 123.521 1.00 38.08 124 VAL A O 1
ATOM 742 N N . LEU A 1 125 ? 117.191 132.372 123.236 1.00 36.58 125 LEU A N 1
ATOM 743 C CA . LEU A 1 125 ? 118.136 131.452 123.846 1.00 36.58 125 LEU A CA 1
ATOM 744 C C . LEU A 1 125 ? 118.752 130.497 122.834 1.00 36.58 125 LEU A C 1
ATOM 745 O O . LEU A 1 125 ? 119.715 129.801 123.166 1.00 36.58 125 LEU A O 1
ATOM 750 N N . VAL A 1 126 ? 118.216 130.454 121.618 1.00 38.20 126 VAL A N 1
ATOM 751 C CA . VAL A 1 126 ? 118.780 129.643 120.544 1.00 38.20 126 VAL A CA 1
ATOM 752 C C . VAL A 1 126 ? 119.771 130.442 119.713 1.00 38.20 126 VAL A C 1
ATOM 753 O O . VAL A 1 126 ? 120.830 129.932 119.346 1.00 38.20 126 VAL A O 1
ATOM 757 N N . LEU A 1 127 ? 119.441 131.693 119.400 1.00 35.97 127 LEU A N 1
ATOM 758 C CA . LEU A 1 127 ? 120.358 132.524 118.622 1.00 35.97 127 LEU A CA 1
ATOM 759 C C . LEU A 1 127 ? 121.710 132.715 119.301 1.00 35.97 127 LEU A C 1
ATOM 760 O O . LEU A 1 127 ? 122.742 132.491 118.641 1.00 35.97 127 LEU A O 1
ATOM 765 N N . PRO A 1 128 ? 121.797 133.121 120.574 1.00 34.77 128 PRO A N 1
ATOM 766 C CA . PRO A 1 128 ? 123.123 133.332 121.168 1.00 34.77 128 PRO A CA 1
ATOM 767 C C . PRO A 1 128 ? 123.929 132.062 121.329 1.00 34.77 128 PRO A C 1
ATOM 768 O O . PRO A 1 128 ? 125.158 132.122 121.259 1.00 34.77 128 PRO A O 1
ATOM 772 N N . ALA A 1 129 ? 123.287 130.917 121.559 1.00 34.97 129 ALA A N 1
ATOM 773 C CA . ALA A 1 129 ? 124.036 129.669 121.625 1.00 34.97 129 ALA A CA 1
ATOM 774 C C . ALA A 1 129 ? 124.647 129.326 120.274 1.00 34.97 129 ALA A C 1
ATOM 775 O O . ALA A 1 129 ? 125.782 128.844 120.202 1.00 34.97 129 ALA A O 1
ATOM 777 N N . VAL A 1 130 ? 123.916 129.581 119.189 1.00 34.85 130 VAL A N 1
ATOM 778 C CA . VAL A 1 130 ? 124.475 129.395 117.855 1.00 34.85 130 VAL A CA 1
ATOM 779 C C . VAL A 1 130 ? 125.632 130.358 117.620 1.00 34.85 130 VAL A C 1
ATOM 780 O O . VAL A 1 130 ? 126.655 129.985 117.037 1.00 34.85 130 VAL A O 1
ATOM 784 N N . GLY A 1 131 ? 125.495 131.607 118.064 1.00 35.55 131 GLY A N 1
ATOM 785 C CA . GLY A 1 131 ? 126.600 132.546 117.934 1.00 35.55 131 GLY A CA 1
ATOM 786 C C . GLY A 1 131 ? 127.830 132.123 118.717 1.00 35.55 131 GLY A C 1
ATOM 787 O O . GLY A 1 131 ? 128.961 132.286 118.254 1.00 35.55 131 GLY A O 1
ATOM 788 N N . MET A 1 132 ? 127.626 131.584 119.919 1.00 35.80 132 MET A N 1
ATOM 789 C CA . MET A 1 132 ? 128.740 131.077 120.712 1.00 35.80 132 MET A CA 1
ATOM 790 C C . MET A 1 132 ? 129.394 129.879 120.041 1.00 35.80 132 MET A C 1
ATOM 791 O O . MET A 1 132 ? 130.623 129.757 120.039 1.00 35.80 132 MET A O 1
ATOM 796 N N . ALA A 1 133 ? 128.593 128.982 119.464 1.00 35.38 133 ALA A N 1
ATOM 797 C CA . ALA A 1 133 ? 129.164 127.865 118.719 1.00 35.38 133 ALA A CA 1
ATOM 798 C C . ALA A 1 133 ? 129.963 128.357 117.521 1.00 35.38 133 ALA A C 1
ATOM 799 O O . ALA A 1 133 ? 131.013 127.797 117.194 1.00 35.38 133 ALA A O 1
ATOM 801 N N . VAL A 1 134 ? 129.484 129.409 116.858 1.00 34.71 134 VAL A N 1
ATOM 802 C CA . VAL A 1 134 ? 130.187 129.931 115.692 1.00 34.71 134 VAL A CA 1
ATOM 803 C C . VAL A 1 134 ? 131.499 130.590 116.099 1.00 34.71 134 VAL A C 1
ATOM 804 O O . VAL A 1 134 ? 132.516 130.439 115.412 1.00 34.71 134 VAL A O 1
ATOM 808 N N . GLN A 1 135 ? 131.516 131.331 117.211 1.00 36.74 135 GLN A N 1
ATOM 809 C CA . GLN A 1 135 ? 132.793 131.906 117.627 1.00 36.74 135 GLN A CA 1
ATOM 810 C C . GLN A 1 135 ? 133.739 130.818 118.108 1.00 36.74 135 GLN A C 1
ATOM 811 O O . GLN A 1 135 ? 134.955 130.935 117.946 1.00 36.74 135 GLN A O 1
ATOM 817 N N . ALA A 1 136 ? 133.206 129.749 118.704 1.00 35.89 136 ALA A N 1
ATOM 818 C CA . ALA A 1 136 ? 134.058 128.626 119.075 1.00 35.89 136 ALA A CA 1
ATOM 819 C C . ALA A 1 136 ? 134.669 127.976 117.843 1.00 35.89 136 ALA A C 1
ATOM 820 O O . ALA A 1 136 ? 135.851 127.620 117.843 1.00 35.89 136 ALA A O 1
ATOM 822 N N . ALA A 1 137 ? 133.881 127.821 116.780 1.00 34.41 137 ALA A N 1
ATOM 823 C CA . ALA A 1 137 ? 134.410 127.264 115.540 1.00 34.41 137 ALA A CA 1
ATOM 824 C C . ALA A 1 137 ? 135.461 128.177 114.923 1.00 34.41 137 ALA A C 1
ATOM 825 O O . ALA A 1 137 ? 136.487 127.700 114.430 1.00 34.41 137 ALA A O 1
ATOM 827 N N . VAL A 1 138 ? 135.229 129.489 114.932 1.00 33.78 138 VAL A N 1
ATOM 828 C CA . VAL A 1 138 ? 136.222 130.409 114.384 1.00 33.78 138 VAL A CA 1
ATOM 829 C C . VAL A 1 138 ? 137.497 130.380 115.219 1.00 33.78 138 VAL A C 1
ATOM 830 O O . VAL A 1 138 ? 138.610 130.398 114.679 1.00 33.78 138 VAL A O 1
ATOM 834 N N . TYR A 1 139 ? 137.359 130.334 116.544 1.00 34.86 139 TYR A N 1
ATOM 835 C CA . TYR A 1 139 ? 138.525 130.244 117.412 1.00 34.86 139 TYR A CA 1
ATOM 836 C C . TYR A 1 139 ? 139.304 128.968 117.143 1.00 34.86 139 TYR A C 1
ATOM 837 O O . TYR A 1 139 ? 140.536 128.984 117.107 1.00 34.86 139 TYR A O 1
ATOM 846 N N . LEU A 1 140 ? 138.603 127.850 116.967 1.00 34.26 140 LEU A N 1
ATOM 847 C CA . LEU A 1 140 ? 139.277 126.597 116.652 1.00 34.26 140 LEU A CA 1
ATOM 848 C C . LEU A 1 140 ? 139.986 126.678 115.311 1.00 34.26 140 LEU A C 1
ATOM 849 O O . LEU A 1 140 ? 141.090 126.150 115.153 1.00 34.26 140 LEU A O 1
ATOM 854 N N . LEU A 1 141 ? 139.360 127.321 114.328 1.00 34.00 141 LEU A N 1
ATOM 855 C CA . LEU A 1 141 ? 139.991 127.456 113.022 1.00 34.00 141 LEU A CA 1
ATOM 856 C C . LEU A 1 141 ? 141.252 128.300 113.108 1.00 34.00 141 LEU A C 1
ATOM 857 O O . LEU A 1 141 ? 142.243 128.016 112.428 1.00 34.00 141 LEU A O 1
ATOM 862 N N . VAL A 1 142 ? 141.233 129.351 113.926 1.00 35.89 142 VAL A N 1
ATOM 863 C CA . VAL A 1 142 ? 142.425 130.181 114.076 1.00 35.89 142 VAL A CA 1
ATOM 864 C C . VAL A 1 142 ? 143.514 129.432 114.840 1.00 35.89 142 VAL A C 1
ATOM 865 O O . VAL A 1 142 ? 144.691 129.473 114.467 1.00 35.89 142 VAL A O 1
ATOM 869 N N . MET A 1 143 ? 143.144 128.739 115.918 1.00 37.56 143 MET A N 1
ATOM 870 C CA . MET A 1 143 ? 144.133 128.017 116.711 1.00 37.56 143 MET A CA 1
ATOM 871 C C . MET A 1 143 ? 144.776 126.895 115.911 1.00 37.56 143 MET A C 1
ATOM 872 O O . MET A 1 143 ? 145.993 126.693 115.980 1.00 37.56 143 MET A O 1
ATOM 877 N N . TYR A 1 144 ? 143.978 126.145 115.152 1.00 38.09 144 TYR A N 1
ATOM 878 C CA . TYR A 1 144 ? 144.522 125.035 114.383 1.00 38.09 144 TYR A CA 1
ATOM 879 C C . TYR A 1 144 ? 145.344 125.510 113.196 1.00 38.09 144 TYR A C 1
ATOM 880 O O . TYR A 1 144 ? 146.338 124.870 112.842 1.00 38.09 144 TYR A O 1
ATOM 889 N N . LEU A 1 145 ? 144.951 126.615 112.574 1.00 38.08 145 LEU A N 1
ATOM 890 C CA . LEU A 1 145 ? 145.678 127.165 111.442 1.00 38.08 145 LEU A CA 1
ATOM 891 C C . LEU A 1 145 ? 146.724 128.188 111.856 1.00 38.08 145 LEU A C 1
ATOM 892 O O . LEU A 1 145 ? 147.448 128.691 110.990 1.00 38.08 145 LEU A O 1
ATOM 897 N N . ARG A 1 146 ? 146.819 128.502 113.149 1.00 39.39 146 ARG A N 1
ATOM 898 C CA . ARG A 1 146 ? 147.796 129.460 113.669 1.00 39.39 146 ARG A CA 1
ATOM 899 C C . ARG A 1 146 ? 147.684 130.807 112.963 1.00 39.39 146 ARG A C 1
ATOM 900 O O . ARG A 1 146 ? 148.683 131.452 112.643 1.00 39.39 146 ARG A O 1
ATOM 908 N N . LEU A 1 147 ? 146.451 131.237 112.720 1.00 37.22 147 LEU A N 1
ATOM 909 C CA . LEU A 1 147 ? 146.215 132.485 112.019 1.00 37.22 147 LEU A CA 1
ATOM 910 C C . LEU A 1 147 ? 146.452 133.673 112.946 1.00 37.22 147 LEU A C 1
ATOM 911 O O . LEU A 1 147 ? 146.624 133.528 114.157 1.00 37.22 147 LEU A O 1
ATOM 916 N N . HIS A 1 148 ? 146.455 134.864 112.354 1.00 37.78 148 HIS A N 1
ATOM 917 C CA . HIS A 1 148 ? 146.671 136.086 113.109 1.00 37.78 148 HIS A CA 1
ATOM 918 C C . HIS A 1 148 ? 145.595 136.245 114.177 1.00 37.78 148 HIS A C 1
ATOM 919 O O . HIS A 1 148 ? 144.442 135.850 114.000 1.00 37.78 148 HIS A O 1
ATOM 926 N N . VAL A 1 149 ? 145.993 136.824 115.315 1.00 35.96 149 VAL A N 1
ATOM 927 C CA . VAL A 1 149 ? 145.076 136.986 116.441 1.00 35.96 149 VAL A CA 1
ATOM 928 C C . VAL A 1 149 ? 143.957 137.970 116.159 1.00 35.96 149 VAL A C 1
ATOM 929 O O . VAL A 1 149 ? 143.015 138.059 116.955 1.00 35.96 149 VAL A O 1
ATOM 933 N N . ALA A 1 150 ? 144.027 138.714 115.055 1.00 37.10 150 ALA A N 1
ATOM 934 C CA . ALA A 1 150 ? 142.946 139.621 114.700 1.00 37.10 150 ALA A CA 1
ATOM 935 C C . ALA A 1 150 ? 141.710 138.891 114.203 1.00 37.10 150 ALA A C 1
ATOM 936 O O . ALA A 1 150 ? 140.621 139.468 114.225 1.00 37.10 150 ALA A O 1
ATOM 938 N N . TYR A 1 151 ? 141.847 137.644 113.751 1.00 37.73 151 TYR A N 1
ATOM 939 C CA . TYR A 1 151 ? 140.671 136.881 113.356 1.00 37.73 151 TYR A CA 1
ATOM 940 C C . TYR A 1 151 ? 139.888 136.373 114.557 1.00 37.73 151 TYR A C 1
ATOM 941 O O . TYR A 1 151 ? 138.751 135.924 114.393 1.00 37.73 151 TYR A O 1
ATOM 950 N N . LEU A 1 152 ? 140.471 136.418 115.756 1.00 36.02 152 LEU A N 1
ATOM 951 C CA . LEU A 1 152 ? 139.682 136.191 116.960 1.00 36.02 152 LEU A CA 1
ATOM 952 C C . LEU A 1 152 ? 138.632 137.280 117.120 1.00 36.02 152 LEU A C 1
ATOM 953 O O . LEU A 1 152 ? 137.508 137.017 117.563 1.00 36.02 152 LEU A O 1
ATOM 958 N N . LEU A 1 153 ? 138.985 138.512 116.754 1.00 35.81 153 LEU A N 1
ATOM 959 C CA . LEU A 1 153 ? 138.029 139.610 116.799 1.00 35.81 153 LEU A CA 1
ATOM 960 C C . LEU A 1 153 ? 136.871 139.367 115.842 1.00 35.81 153 LEU A C 1
ATOM 961 O O . LEU A 1 153 ? 135.735 139.767 116.117 1.00 35.81 153 LEU A O 1
ATOM 966 N N . LEU A 1 154 ? 137.135 138.704 114.716 1.00 36.18 154 LEU A N 1
ATOM 967 C CA . LEU A 1 154 ? 136.065 138.373 113.781 1.00 36.18 154 LEU A CA 1
ATOM 968 C C . LEU A 1 154 ? 135.046 137.443 114.424 1.00 36.18 154 LEU A C 1
ATOM 969 O O . LEU A 1 154 ? 133.836 137.662 114.318 1.00 36.18 154 LEU A O 1
ATOM 974 N N . GLY A 1 155 ? 135.519 136.396 115.098 1.00 37.60 155 GLY A N 1
ATOM 975 C CA . GLY A 1 155 ? 134.603 135.500 115.782 1.00 37.60 155 GLY A CA 1
ATOM 976 C C . GLY A 1 155 ? 133.869 136.183 116.916 1.00 37.60 155 GLY A C 1
ATOM 977 O O . GLY A 1 155 ? 132.679 135.942 117.134 1.00 37.60 155 GLY A O 1
ATOM 978 N N . ARG A 1 156 ? 134.566 137.054 117.648 1.00 38.06 156 ARG A N 1
ATOM 979 C CA . ARG A 1 156 ? 133.923 137.787 118.734 1.00 38.06 156 ARG A CA 1
ATOM 980 C C . ARG A 1 156 ? 132.804 138.681 118.217 1.00 38.06 156 ARG A C 1
ATOM 981 O O . ARG A 1 156 ? 131.732 138.754 118.823 1.00 38.06 156 ARG A O 1
ATOM 989 N N . ILE A 1 157 ? 133.033 139.372 117.100 1.00 37.69 157 ILE A N 1
ATOM 990 C CA . ILE A 1 157 ? 131.998 140.236 116.539 1.00 37.69 157 ILE A CA 1
ATOM 991 C C . ILE A 1 157 ? 130.858 139.411 115.955 1.00 37.69 157 ILE A C 1
ATOM 992 O O . ILE A 1 157 ? 129.685 139.776 116.086 1.00 37.69 157 ILE A O 1
ATOM 997 N N . ILE A 1 158 ? 131.173 138.287 115.307 1.00 37.73 158 ILE A N 1
ATOM 998 C CA . ILE A 1 158 ? 130.125 137.451 114.724 1.00 37.73 158 ILE A CA 1
ATOM 999 C C . ILE A 1 158 ? 129.212 136.902 115.812 1.00 37.73 158 ILE A C 1
ATOM 1000 O O . ILE A 1 158 ? 127.988 136.853 115.650 1.00 37.73 158 ILE A O 1
ATOM 1005 N N . SER A 1 159 ? 129.789 136.467 116.933 1.00 37.60 159 SER A N 1
ATOM 1006 C CA . SER A 1 159 ? 128.953 136.025 118.044 1.00 37.60 159 SER A CA 1
ATOM 1007 C C . SER A 1 159 ? 128.219 137.197 118.679 1.00 37.60 159 SER A C 1
ATOM 1008 O O . SER A 1 159 ? 127.061 137.064 119.084 1.00 37.60 159 SER A O 1
ATOM 1011 N N . GLY A 1 160 ? 128.878 138.352 118.779 1.00 36.38 160 GLY A N 1
ATOM 1012 C CA . GLY A 1 160 ? 128.266 139.491 119.445 1.00 36.38 160 GLY A CA 1
ATOM 1013 C C . GLY A 1 160 ? 127.048 140.025 118.718 1.00 36.38 160 GLY A C 1
ATOM 1014 O O . GLY A 1 160 ? 126.104 140.507 119.345 1.00 36.38 160 GLY A O 1
ATOM 1015 N N . LEU A 1 161 ? 127.061 139.971 117.386 1.00 36.87 161 LEU A N 1
ATOM 1016 C CA . LEU A 1 161 ? 125.905 140.429 116.622 1.00 36.87 161 LEU A CA 1
ATOM 1017 C C . LEU A 1 161 ? 124.677 139.584 116.923 1.00 36.87 161 LEU A C 1
ATOM 1018 O O . LEU A 1 161 ? 123.576 140.115 117.094 1.00 36.87 161 LEU A O 1
ATOM 1023 N N . LEU A 1 162 ? 124.847 138.270 116.997 1.00 36.72 162 LEU A N 1
ATOM 1024 C CA . LEU A 1 162 ? 123.756 137.356 117.300 1.00 36.72 162 LEU A CA 1
ATOM 1025 C C . LEU A 1 162 ? 123.391 137.346 118.770 1.00 36.72 162 LEU A C 1
ATOM 1026 O O . LEU A 1 162 ? 122.656 136.457 119.204 1.00 36.72 162 LEU A O 1
ATOM 1031 N N . GLY A 1 163 ? 123.889 138.297 119.548 1.00 35.82 163 GLY A N 1
ATOM 1032 C CA . GLY A 1 163 ? 123.763 138.207 120.984 1.00 35.82 163 GLY A CA 1
ATOM 1033 C C . GLY A 1 163 ? 124.789 137.229 121.501 1.00 35.82 163 GLY A C 1
ATOM 1034 O O . GLY A 1 163 ? 125.015 136.181 120.893 1.00 35.82 163 GLY A O 1
ATOM 1035 N N . ASP A 1 164 ? 125.407 137.538 122.630 1.00 37.61 164 ASP A N 1
ATOM 1036 C CA . ASP A 1 164 ? 126.504 136.718 123.117 1.00 37.61 164 ASP A CA 1
ATOM 1037 C C . ASP A 1 164 ? 126.085 136.064 124.419 1.00 37.61 164 ASP A C 1
ATOM 1038 O O . ASP A 1 164 ? 124.896 136.043 124.742 1.00 37.61 164 ASP A O 1
ATOM 1043 N N . TYR A 1 165 ? 127.040 135.481 125.145 1.00 36.51 165 TYR A N 1
ATOM 1044 C CA . TYR A 1 165 ? 126.731 134.912 126.452 1.00 36.51 165 TYR A CA 1
ATOM 1045 C C . TYR A 1 165 ? 125.938 135.878 127.322 1.00 36.51 165 TYR A C 1
ATOM 1046 O O . TYR A 1 165 ? 125.202 135.445 128.213 1.00 36.51 165 TYR A O 1
ATOM 1055 N N . ASN A 1 166 ? 126.068 137.184 127.082 1.00 36.43 166 ASN A N 1
ATOM 1056 C CA . ASN A 1 166 ? 125.235 138.150 127.787 1.00 36.43 166 ASN A CA 1
ATOM 1057 C C . ASN A 1 166 ? 123.759 137.917 127.501 1.00 36.43 166 ASN A C 1
ATOM 1058 O O . ASN A 1 166 ? 122.915 138.055 128.392 1.00 36.43 166 ASN A O 1
ATOM 1063 N N . LEU A 1 167 ? 123.426 137.564 126.261 1.00 34.83 167 LEU A N 1
ATOM 1064 C CA . LEU A 1 167 ? 122.028 137.339 125.920 1.00 34.83 167 LEU A CA 1
ATOM 1065 C C . LEU A 1 167 ? 121.522 136.004 126.446 1.00 34.83 167 LEU A C 1
ATOM 1066 O O . LEU A 1 167 ? 120.345 135.893 126.786 1.00 34.83 167 LEU A O 1
ATOM 1071 N N . ILE A 1 168 ? 122.378 134.982 126.518 1.00 34.59 168 ILE A N 1
ATOM 1072 C CA . ILE A 1 168 ? 122.009 133.766 127.240 1.00 34.59 168 ILE A CA 1
ATOM 1073 C C . ILE A 1 168 ? 121.662 134.100 128.681 1.00 34.59 168 ILE A C 1
ATOM 1074 O O . ILE A 1 168 ? 120.660 133.624 129.225 1.00 34.59 168 ILE A O 1
ATOM 1079 N N . LEU A 1 169 ? 122.484 134.931 129.318 1.00 34.92 169 LEU A N 1
ATOM 1080 C CA . LEU A 1 169 ? 122.229 135.329 130.696 1.00 34.92 169 LEU A CA 1
ATOM 1081 C C . LEU A 1 169 ? 120.896 136.056 130.818 1.00 34.92 169 LEU A C 1
ATOM 1082 O O . LEU A 1 169 ? 120.077 135.740 131.691 1.00 34.92 169 LEU A O 1
ATOM 1087 N N . ALA A 1 170 ? 120.656 137.030 129.936 1.00 35.09 170 ALA A N 1
ATOM 1088 C CA . ALA A 1 170 ? 119.422 137.804 130.000 1.00 35.09 170 ALA A CA 1
ATOM 1089 C C . ALA A 1 170 ? 118.202 136.931 129.748 1.00 35.09 170 ALA A C 1
ATOM 1090 O O . ALA A 1 170 ? 117.200 137.038 130.460 1.00 35.09 170 ALA A O 1
ATOM 1092 N N . GLY A 1 171 ? 118.269 136.056 128.747 1.00 35.65 171 GLY A N 1
ATOM 1093 C CA . GLY A 1 171 ? 117.144 135.185 128.463 1.00 35.65 171 GLY A CA 1
ATOM 1094 C C . GLY A 1 171 ? 116.867 134.205 129.584 1.00 35.65 171 GLY A C 1
ATOM 1095 O O . GLY A 1 171 ? 115.712 133.957 129.926 1.00 35.65 171 GLY A O 1
ATOM 1096 N N . CYS A 1 172 ? 117.920 133.636 130.175 1.00 36.77 172 CYS A N 1
ATOM 1097 C CA . CYS A 1 172 ? 117.725 132.693 131.269 1.00 36.77 172 CYS A CA 1
ATOM 1098 C C . CYS A 1 172 ? 117.111 133.374 132.482 1.00 36.77 172 CYS A C 1
ATOM 1099 O O . CYS A 1 172 ? 116.185 132.838 133.107 1.00 36.77 172 CYS A O 1
ATOM 1102 N N . PHE A 1 173 ? 117.599 134.566 132.826 1.00 35.97 173 PHE A N 1
ATOM 1103 C CA . PHE A 1 173 ? 117.045 135.254 133.984 1.00 35.97 173 PHE A CA 1
ATOM 1104 C C . PHE A 1 173 ? 115.625 135.732 133.719 1.00 35.97 173 PHE A C 1
ATOM 1105 O O . PHE A 1 173 ? 114.782 135.704 134.620 1.00 35.97 173 PHE A O 1
ATOM 1113 N N . ALA A 1 174 ? 115.328 136.154 132.490 1.00 35.84 174 ALA A N 1
ATOM 1114 C CA . ALA A 1 174 ? 113.961 136.536 132.167 1.00 35.84 174 ALA A CA 1
ATOM 1115 C C . ALA A 1 174 ? 113.028 135.333 132.190 1.00 35.84 174 ALA A C 1
ATOM 1116 O O . ALA A 1 174 ? 111.866 135.455 132.585 1.00 35.84 174 ALA A O 1
ATOM 1118 N N . SER A 1 175 ? 113.508 134.166 131.758 1.00 38.22 175 SER A N 1
ATOM 1119 C CA . SER A 1 175 ? 112.688 132.961 131.826 1.00 38.22 175 SER A CA 1
ATOM 1120 C C . SER A 1 175 ? 112.398 132.573 133.266 1.00 38.22 175 SER A C 1
ATOM 1121 O O . SER A 1 175 ? 111.286 132.141 133.588 1.00 38.22 175 SER A O 1
ATOM 1124 N N . VAL A 1 176 ? 113.393 132.696 134.146 1.00 37.52 176 VAL A N 1
ATOM 1125 C CA . VAL A 1 176 ? 113.159 132.426 135.563 1.00 37.52 176 VAL A CA 1
ATOM 1126 C C . VAL A 1 176 ? 112.227 133.464 136.175 1.00 37.52 176 VAL A C 1
ATOM 1127 O O . VAL A 1 176 ? 111.425 133.147 137.061 1.00 37.52 176 VAL A O 1
ATOM 1131 N N . ALA A 1 177 ? 112.313 134.714 135.723 1.00 37.89 177 ALA A N 1
ATOM 1132 C CA . ALA A 1 177 ? 111.418 135.744 136.234 1.00 37.89 177 ALA A CA 1
ATOM 1133 C C . ALA A 1 177 ? 110.000 135.580 135.705 1.00 37.89 177 ALA A C 1
ATOM 1134 O O . ALA A 1 177 ? 109.050 136.060 136.329 1.00 37.89 177 ALA A O 1
ATOM 1136 N N . ASP A 1 178 ? 109.835 134.925 134.563 1.00 39.43 178 ASP A N 1
ATOM 1137 C CA . ASP A 1 178 ? 108.519 134.721 133.977 1.00 39.43 178 ASP A CA 1
ATOM 1138 C C . ASP A 1 178 ? 107.866 133.415 134.404 1.00 39.43 178 ASP A C 1
ATOM 1139 O O . ASP A 1 178 ? 106.726 133.156 134.009 1.00 39.43 178 ASP A O 1
ATOM 1144 N N . SER A 1 179 ? 108.550 132.589 135.184 1.00 39.28 179 SER A N 1
ATOM 1145 C CA . SER A 1 179 ? 108.020 131.309 135.632 1.00 39.28 179 SER A CA 1
ATOM 1146 C C . SER A 1 179 ? 108.184 131.145 137.137 1.00 39.28 179 SER A C 1
ATOM 1147 O O . SER A 1 179 ? 108.565 130.080 137.624 1.00 39.28 179 SER A O 1
ATOM 1150 N N . SER A 1 180 ? 107.904 132.206 137.892 1.00 40.35 180 SER A N 1
ATOM 1151 C CA . SER A 1 180 ? 107.978 132.153 139.345 1.00 40.35 180 SER A CA 1
ATOM 1152 C C . SER A 1 180 ? 107.103 133.254 139.925 1.00 40.35 180 SER A C 1
ATOM 1153 O O . SER A 1 180 ? 106.783 134.235 139.253 1.00 40.35 180 SER A O 1
ATOM 1156 N N . ASN A 1 181 ? 106.729 133.078 141.188 1.00 44.96 181 ASN A N 1
ATOM 1157 C CA . ASN A 1 181 ? 105.865 134.025 141.881 1.00 44.96 181 ASN A CA 1
ATOM 1158 C C . ASN A 1 181 ? 106.647 135.301 142.175 1.00 44.96 181 ASN A C 1
ATOM 1159 O O . ASN A 1 181 ? 107.781 135.489 141.732 1.00 44.96 181 ASN A O 1
ATOM 1164 N N . GLN A 1 182 ? 106.029 136.213 142.921 1.00 44.55 182 GLN A N 1
ATOM 1165 C CA . GLN A 1 182 ? 106.764 137.375 143.399 1.00 44.55 182 GLN A CA 1
ATOM 1166 C C . GLN A 1 182 ? 107.683 137.009 144.556 1.00 44.55 182 GLN A C 1
ATOM 1167 O O . GLN A 1 182 ? 108.807 137.511 144.644 1.00 44.55 182 GLN A O 1
ATOM 1173 N N . ARG A 1 183 ? 107.221 136.133 145.448 1.00 46.56 183 ARG A N 1
ATOM 1174 C CA . ARG A 1 183 ? 108.003 135.762 146.620 1.00 46.56 183 ARG A CA 1
ATOM 1175 C C . ARG A 1 183 ? 109.133 134.797 146.291 1.00 46.56 183 ARG A C 1
ATOM 1176 O O . ARG A 1 183 ? 110.142 134.778 147.005 1.00 46.56 183 ARG A O 1
ATOM 1184 N N . THR A 1 184 ? 108.993 134.001 145.237 1.00 43.57 184 THR A N 1
ATOM 1185 C CA . THR A 1 184 ? 109.930 132.930 144.937 1.00 43.57 184 THR A CA 1
ATOM 1186 C C . THR A 1 184 ? 111.039 133.376 143.988 1.00 43.57 184 THR A C 1
ATOM 1187 O O . THR A 1 184 ? 111.911 132.573 143.644 1.00 43.57 184 THR A O 1
ATOM 1191 N N . ARG A 1 185 ? 111.037 134.642 143.570 1.00 39.65 185 ARG A N 1
ATOM 1192 C CA . ARG A 1 185 ? 112.024 135.082 142.591 1.00 39.65 185 ARG A CA 1
ATOM 1193 C C . ARG A 1 185 ? 113.432 135.107 143.165 1.00 39.65 185 ARG A C 1
ATOM 1194 O O . ARG A 1 185 ? 114.380 134.735 142.471 1.00 39.65 185 ARG A O 1
ATOM 1202 N N . THR A 1 186 ? 113.598 135.529 144.421 1.00 40.78 186 THR A N 1
ATOM 1203 C CA . THR A 1 186 ? 114.935 135.555 145.008 1.00 40.78 186 THR A CA 1
ATOM 1204 C C . THR A 1 186 ? 115.554 134.167 145.005 1.00 40.78 186 THR A C 1
ATOM 1205 O O . THR A 1 186 ? 116.686 133.978 144.548 1.00 40.78 186 THR A O 1
ATOM 1209 N N . PHE A 1 187 ? 114.806 133.170 145.477 1.00 40.31 187 PHE A N 1
ATOM 1210 C CA . PHE A 1 187 ? 115.355 131.823 145.563 1.00 40.31 187 PHE A CA 1
ATOM 1211 C C . PHE A 1 187 ? 115.529 131.196 144.187 1.00 40.31 187 PHE A C 1
ATOM 1212 O O . PHE A 1 187 ? 116.521 130.503 143.943 1.00 40.31 187 PHE A O 1
ATOM 1220 N N . ARG A 1 188 ? 114.583 131.413 143.273 1.00 40.25 188 ARG A N 1
ATOM 1221 C CA . ARG A 1 188 ? 114.698 130.791 141.963 1.00 40.25 188 ARG A CA 1
ATOM 1222 C C . ARG A 1 188 ? 115.701 131.496 141.064 1.00 40.25 188 ARG A C 1
ATOM 1223 O O . ARG A 1 188 ? 116.086 130.936 140.036 1.00 40.25 188 ARG A O 1
ATOM 1231 N N . VAL A 1 189 ? 116.123 132.707 141.422 1.00 37.70 189 VAL A N 1
ATOM 1232 C CA . VAL A 1 189 ? 117.254 133.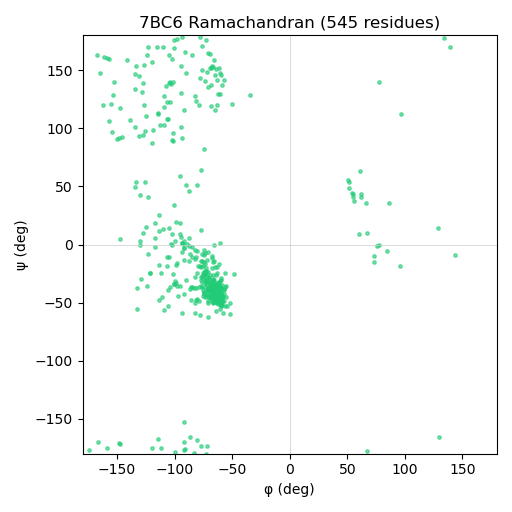341 140.758 1.00 37.70 189 VAL A CA 1
ATOM 1233 C C . VAL A 1 189 ? 118.560 132.878 141.387 1.00 37.70 189 VAL A C 1
ATOM 1234 O O . VAL A 1 189 ? 119.565 132.678 140.693 1.00 37.70 189 VAL A O 1
ATOM 1238 N N . ALA A 1 190 ? 118.563 132.686 142.709 1.00 39.24 190 ALA A N 1
ATOM 1239 C CA . ALA A 1 190 ? 119.745 132.156 143.374 1.00 39.24 190 ALA A CA 1
ATOM 1240 C C . ALA A 1 190 ? 120.069 130.753 142.884 1.00 39.24 190 ALA A C 1
ATOM 1241 O O . ALA A 1 190 ? 121.241 130.400 142.743 1.00 39.24 190 ALA A O 1
ATOM 1243 N N . ILE A 1 191 ? 119.048 129.938 142.618 1.00 38.76 191 ILE A N 1
ATOM 1244 C CA . ILE A 1 191 ? 119.285 128.590 142.099 1.00 38.76 191 ILE A CA 1
ATOM 1245 C C . ILE A 1 191 ? 120.005 128.660 140.759 1.00 38.76 191 ILE A C 1
ATOM 1246 O O . ILE A 1 191 ? 120.996 127.957 140.518 1.00 38.76 191 ILE A O 1
ATOM 1251 N N . LEU A 1 192 ? 119.518 129.519 139.868 1.00 39.67 192 LEU A N 1
ATOM 1252 C CA . LEU A 1 192 ? 120.116 129.624 138.546 1.00 39.67 192 LEU A CA 1
ATOM 1253 C C . LEU A 1 192 ? 121.526 130.193 138.612 1.00 39.67 192 LEU A C 1
ATOM 1254 O O . LEU A 1 192 ? 122.408 129.752 137.865 1.00 39.67 192 LEU A O 1
ATOM 1259 N N . GLU A 1 193 ? 121.764 131.113 139.551 1.00 40.90 193 GLU A N 1
ATOM 1260 C CA . GLU A 1 193 ? 123.105 131.739 139.719 1.00 40.90 193 GLU A CA 1
ATOM 1261 C C . GLU A 1 193 ? 124.048 130.716 140.325 1.00 40.90 193 GLU A C 1
ATOM 1262 O O . GLU A 1 193 ? 125.207 130.736 139.999 1.00 40.90 193 GLU A O 1
ATOM 1268 N N . ALA A 1 194 ? 123.553 129.840 141.169 1.00 40.43 194 ALA A N 1
ATOM 1269 C CA . ALA A 1 194 ? 124.362 128.751 141.702 1.00 40.43 194 ALA A CA 1
ATOM 1270 C C . ALA A 1 194 ? 124.741 127.769 140.604 1.00 40.43 194 ALA A C 1
ATOM 1271 O O . ALA A 1 194 ? 125.849 127.227 140.606 1.00 40.43 194 ALA A O 1
ATOM 1273 N N . CYS A 1 195 ? 123.827 127.514 139.666 1.00 40.82 195 CYS A N 1
ATOM 1274 C CA . CYS A 1 195 ? 124.184 126.708 138.498 1.00 40.82 195 CYS A CA 1
ATOM 1275 C C . CYS A 1 195 ? 125.257 127.398 137.663 1.00 40.82 195 CYS A C 1
ATOM 1276 O O . CYS A 1 195 ? 126.185 126.750 137.161 1.00 40.82 195 CYS A O 1
ATOM 1279 N N . LEU A 1 196 ? 125.137 128.716 137.503 1.00 39.62 196 LEU A N 1
ATOM 1280 C CA . LEU A 1 196 ? 126.177 129.518 136.861 1.00 39.62 196 LEU A CA 1
ATOM 1281 C C . LEU A 1 196 ? 127.545 129.271 137.494 1.00 39.62 196 LEU A C 1
ATOM 1282 O O . LEU A 1 196 ? 128.536 129.000 136.805 1.00 39.62 196 LEU A O 1
ATOM 1287 N N . GLY A 1 197 ? 127.612 129.351 138.821 1.00 41.13 197 GLY A N 1
ATOM 1288 C CA . GLY A 1 197 ? 128.883 129.176 139.502 1.00 41.13 197 GLY A CA 1
ATOM 1289 C C . GLY A 1 197 ? 129.387 127.748 139.529 1.00 41.13 197 GLY A C 1
ATOM 1290 O O . GLY A 1 197 ? 130.596 127.520 139.557 1.00 41.13 197 GLY A O 1
ATOM 1291 N N . VAL A 1 198 ? 128.484 126.770 139.544 1.00 40.10 198 VAL A N 1
ATOM 1292 C CA . VAL A 1 198 ? 128.913 125.381 139.419 1.00 40.10 198 VAL A CA 1
ATOM 1293 C C . VAL A 1 198 ? 129.547 125.151 138.056 1.00 40.10 198 VAL A C 1
ATOM 1294 O O . VAL A 1 198 ? 130.566 124.461 137.935 1.00 40.10 198 VAL A O 1
ATOM 1298 N N . ALA A 1 199 ? 128.955 125.723 137.006 1.00 39.99 199 ALA A N 1
ATOM 1299 C CA . ALA A 1 199 ? 129.584 125.661 135.691 1.00 39.99 199 ALA A CA 1
ATOM 1300 C C . ALA A 1 199 ? 130.941 126.344 135.707 1.00 39.99 199 ALA A C 1
ATOM 1301 O O . ALA A 1 199 ? 131.897 125.860 135.089 1.00 39.99 199 ALA A O 1
ATOM 1303 N N . GLY A 1 200 ? 131.044 127.475 136.404 1.00 39.99 200 GLY A N 1
ATOM 1304 C CA . GLY A 1 200 ? 132.335 128.131 136.534 1.00 39.99 200 GLY A CA 1
ATOM 1305 C C . GLY A 1 200 ? 133.375 127.258 137.212 1.00 39.99 200 GLY A C 1
ATOM 1306 O O . GLY A 1 200 ? 134.525 127.198 136.777 1.00 39.99 200 GLY A O 1
ATOM 1307 N N . MET A 1 201 ? 132.985 126.571 138.287 1.00 41.24 201 MET A N 1
ATOM 1308 C CA . MET A 1 201 ? 133.907 125.673 138.982 1.00 41.24 201 MET A CA 1
ATOM 1309 C C . MET A 1 201 ? 134.330 124.518 138.091 1.00 41.24 201 MET A C 1
ATOM 1310 O O . MET A 1 201 ? 135.502 124.126 138.083 1.00 41.24 201 MET A O 1
ATOM 1315 N N . VAL A 1 202 ? 133.378 123.936 137.363 1.00 40.60 202 VAL A N 1
ATOM 1316 C CA . VAL A 1 202 ? 133.706 122.835 136.467 1.00 40.60 202 VAL A CA 1
ATOM 1317 C C . VAL A 1 202 ? 134.692 123.299 135.410 1.00 40.60 202 VAL A C 1
ATOM 1318 O O . VAL A 1 202 ? 135.670 122.609 135.113 1.00 40.60 202 VAL A O 1
ATOM 1322 N N . ALA A 1 203 ? 134.471 124.486 134.847 1.00 39.02 203 ALA A N 1
ATOM 1323 C CA . ALA A 1 203 ? 135.436 125.037 133.903 1.00 39.02 203 ALA A CA 1
ATOM 1324 C C . ALA A 1 203 ? 136.802 125.207 134.555 1.00 39.02 203 ALA A C 1
ATOM 1325 O O . ALA A 1 203 ? 137.812 124.743 134.024 1.00 39.02 203 ALA A O 1
ATOM 1327 N N . SER A 1 204 ? 136.839 125.809 135.745 1.00 40.40 204 SER A N 1
ATOM 1328 C CA . SER A 1 204 ? 138.108 126.162 136.376 1.00 40.40 204 SER A CA 1
ATOM 1329 C C . SER A 1 204 ? 138.933 124.943 136.771 1.00 40.40 204 SER A C 1
ATOM 1330 O O . SER A 1 204 ? 140.164 124.987 136.687 1.00 40.40 204 SER A O 1
ATOM 1333 N N . VAL A 1 205 ? 138.297 123.861 137.219 1.00 41.43 205 VAL A N 1
ATOM 1334 C CA . VAL A 1 205 ? 139.032 122.682 137.669 1.00 41.43 205 VAL A CA 1
ATOM 1335 C C . VAL A 1 205 ? 138.871 121.499 136.719 1.00 41.43 205 VAL A C 1
ATOM 1336 O O . VAL A 1 205 ? 139.225 120.373 137.075 1.00 41.43 205 VAL A O 1
ATOM 1340 N N . GLY A 1 206 ? 138.356 121.720 135.514 1.00 42.27 206 GLY A N 1
ATOM 1341 C CA . GLY A 1 206 ? 138.337 120.671 134.518 1.00 42.27 206 GLY A CA 1
ATOM 1342 C C . GLY A 1 206 ? 138.887 121.156 133.197 1.00 42.27 206 GLY A C 1
ATOM 1343 O O . GLY A 1 206 ? 138.944 120.406 132.219 1.00 42.27 206 GLY A O 1
ATOM 1344 N N . GLY A 1 207 ? 139.274 122.425 133.154 1.00 44.12 207 GLY A N 1
ATOM 1345 C CA . GLY A 1 207 ? 140.071 122.942 132.071 1.00 44.12 207 GLY A CA 1
ATOM 1346 C C . GLY A 1 207 ? 141.319 123.520 132.688 1.00 44.12 207 GLY A C 1
ATOM 1347 O O . GLY A 1 207 ? 142.257 123.896 131.988 1.00 44.12 207 GLY A O 1
ATOM 1348 N N . GLY A 1 208 ? 141.333 123.585 134.015 1.00 44.50 208 GLY A N 1
ATOM 1349 C CA . GLY A 1 208 ? 142.541 123.921 134.734 1.00 44.50 208 GLY A CA 1
ATOM 1350 C C . GLY A 1 208 ? 143.540 122.789 134.670 1.00 44.50 208 GLY A C 1
ATOM 1351 O O . GLY A 1 208 ? 144.703 123.003 134.323 1.00 44.50 208 GLY A O 1
ATOM 1352 N N . GLN A 1 209 ? 143.093 121.573 134.987 1.00 46.48 209 GLN A N 1
ATOM 1353 C CA . GLN A 1 209 ? 143.940 120.392 134.883 1.00 46.48 209 GLN A CA 1
ATOM 1354 C C . GLN A 1 209 ? 143.886 119.735 133.514 1.00 46.48 209 GLN A C 1
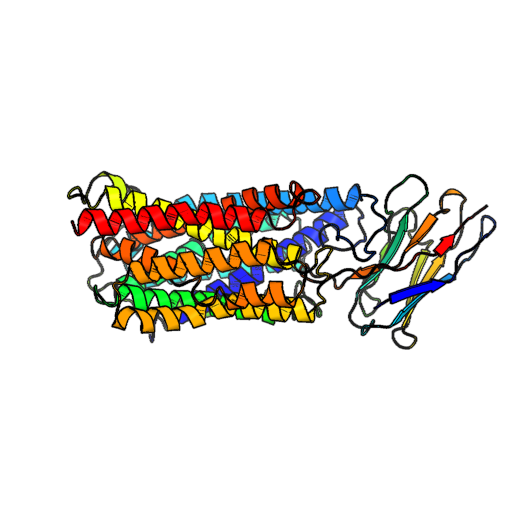ATOM 1355 O O . GLN A 1 209 ? 144.555 118.719 133.312 1.00 46.48 209 GLN A O 1
ATOM 1361 N N . TRP A 1 210 ? 143.111 120.276 132.581 1.00 43.76 210 TRP A N 1
ATOM 1362 C CA . TRP A 1 210 ? 143.147 119.839 131.192 1.00 43.76 210 TRP A CA 1
ATOM 1363 C C . TRP A 1 210 ? 143.965 120.771 130.311 1.00 43.76 210 TRP A C 1
ATOM 1364 O O . TRP A 1 210 ? 144.614 120.314 129.370 1.00 43.76 210 TRP A O 1
ATOM 1375 N N . ARG A 1 211 ? 143.954 122.074 130.600 1.00 42.96 211 ARG A N 1
ATOM 1376 C CA . ARG A 1 211 ? 144.777 123.021 129.861 1.00 42.96 211 ARG A CA 1
ATOM 1377 C C . ARG A 1 211 ? 146.255 122.828 130.169 1.00 42.96 211 ARG A C 1
ATOM 1378 O O . ARG A 1 211 ? 147.111 123.164 129.345 1.00 42.96 211 ARG A O 1
ATOM 1386 N N . LYS A 1 212 ? 146.574 122.299 131.349 1.00 43.88 212 LYS A N 1
ATOM 1387 C CA . LYS A 1 212 ? 147.963 121.994 131.667 1.00 43.88 212 LYS A CA 1
ATOM 1388 C C . LYS A 1 212 ? 148.450 120.781 130.885 1.00 43.88 212 LYS A C 1
ATOM 1389 O O . LYS A 1 212 ? 149.558 120.788 130.337 1.00 43.88 212 LYS A O 1
ATOM 1395 N N . ALA A 1 213 ? 147.633 119.733 130.813 1.00 45.33 213 ALA A N 1
ATOM 1396 C CA . ALA A 1 213 ? 148.021 118.478 130.173 1.00 45.33 213 ALA A CA 1
ATOM 1397 C C . ALA A 1 213 ? 147.549 118.492 128.726 1.00 45.33 213 ALA A C 1
ATOM 1398 O O . ALA A 1 213 ? 146.376 118.239 128.442 1.00 45.33 213 ALA A O 1
ATOM 1400 N N . GLU A 1 214 ? 148.473 118.768 127.806 1.00 48.59 214 GLU A N 1
ATOM 1401 C CA . GLU A 1 214 ? 148.181 118.837 126.373 1.00 48.59 214 GLU A CA 1
ATOM 1402 C C . GLU A 1 214 ? 147.035 119.805 126.095 1.00 48.59 214 GLU A C 1
ATOM 1403 O O . GLU A 1 214 ? 146.127 119.529 125.310 1.00 48.59 214 GLU A O 1
ATOM 1409 N N . GLY A 1 215 ? 147.085 120.955 126.751 1.00 44.10 215 GLY A N 1
ATOM 1410 C CA . GLY A 1 215 ? 145.994 121.903 126.714 1.00 44.10 215 GLY A CA 1
ATOM 1411 C C . GLY A 1 215 ? 146.074 122.850 125.538 1.00 44.10 215 GLY A C 1
ATOM 1412 O O . GLY A 1 215 ? 146.791 122.618 124.562 1.00 44.10 215 GLY A O 1
ATOM 1413 N N . TYR A 1 216 ? 145.273 123.917 125.625 1.00 41.74 216 TYR A N 1
ATOM 1414 C CA . TYR A 1 216 ? 145.283 125.026 124.675 1.00 41.74 216 TYR A CA 1
ATOM 1415 C C . TYR A 1 216 ? 144.672 124.725 123.310 1.00 41.74 216 TYR A C 1
ATOM 1416 O O . TYR A 1 216 ? 144.330 125.657 122.577 1.00 41.74 216 TYR A O 1
ATOM 1425 N N . ILE A 1 217 ? 144.459 123.457 122.971 1.00 43.86 217 ILE A N 1
ATOM 1426 C CA . ILE A 1 217 ? 143.667 123.131 121.788 1.00 43.86 217 ILE A CA 1
ATOM 1427 C C . ILE A 1 217 ? 142.646 122.062 122.133 1.00 43.86 217 ILE A C 1
ATOM 1428 O O . ILE A 1 217 ? 141.445 122.239 121.910 1.00 43.86 217 ILE A O 1
ATOM 1433 N N . ASN A 1 218 ? 143.123 120.938 122.658 1.00 44.28 218 ASN A N 1
ATOM 1434 C CA . ASN A 1 218 ? 142.228 119.849 123.036 1.00 44.28 218 ASN A CA 1
ATOM 1435 C C . ASN A 1 218 ? 141.137 120.269 124.012 1.00 44.28 218 ASN A C 1
ATOM 1436 O O . ASN A 1 218 ? 139.979 119.876 123.797 1.00 44.28 218 ASN A O 1
ATOM 1441 N N . PRO A 1 219 ? 141.404 121.037 125.075 1.00 41.69 219 PRO A N 1
ATOM 1442 C CA . PRO A 1 219 ? 140.295 121.512 125.912 1.00 41.69 219 PRO A CA 1
ATOM 1443 C C . PRO A 1 219 ? 139.373 122.474 125.200 1.00 41.69 219 PRO A C 1
ATOM 1444 O O . PRO A 1 219 ? 138.278 122.737 125.707 1.00 41.69 219 PRO A O 1
ATOM 1448 N N . PHE A 1 220 ? 139.776 123.024 124.054 1.00 38.63 220 PHE A N 1
ATOM 1449 C CA . PHE A 1 220 ? 138.906 123.975 123.378 1.00 38.63 220 PHE A CA 1
ATOM 1450 C C . PHE A 1 220 ? 137.785 123.277 122.624 1.00 38.63 220 PHE A C 1
ATOM 1451 O O . PHE A 1 220 ? 136.781 123.912 122.291 1.00 38.63 220 PHE A O 1
ATOM 1459 N N . TRP A 1 221 ? 137.930 121.982 122.343 1.00 39.40 221 TRP A N 1
ATOM 1460 C CA . TRP A 1 221 ? 136.842 121.254 121.704 1.00 39.40 221 TRP A CA 1
ATOM 1461 C C . TRP A 1 221 ? 135.646 121.130 122.631 1.00 39.40 221 TRP A C 1
ATOM 1462 O O . TRP A 1 221 ? 134.527 120.886 122.171 1.00 39.40 221 TRP A O 1
ATOM 1473 N N . LEU A 1 222 ? 135.860 121.285 123.939 1.00 38.78 222 LEU A N 1
ATOM 1474 C CA . LEU A 1 222 ? 134.744 121.273 124.875 1.00 38.78 222 LEU A CA 1
ATOM 1475 C C . LEU A 1 222 ? 133.944 122.565 124.810 1.00 38.78 222 LEU A C 1
ATOM 1476 O O . LEU A 1 222 ? 132.761 122.574 125.160 1.00 38.78 222 LEU A O 1
ATOM 1481 N N . VAL A 1 223 ? 134.566 123.664 124.379 1.00 37.49 223 VAL A N 1
ATOM 1482 C CA . VAL A 1 223 ? 133.829 124.912 124.204 1.00 37.49 223 VAL A CA 1
ATOM 1483 C C . VAL A 1 223 ? 132.830 124.778 123.064 1.00 37.49 223 VAL A C 1
ATOM 1484 O O . VAL A 1 223 ? 131.649 125.120 123.201 1.00 37.49 223 VAL A O 1
ATOM 1488 N N . LEU A 1 224 ? 133.290 124.272 121.919 1.00 37.70 224 LEU A N 1
ATOM 1489 C CA . LEU A 1 224 ? 132.388 124.037 120.800 1.00 37.70 224 LEU A CA 1
ATOM 1490 C C . LEU A 1 224 ? 131.340 122.993 121.152 1.00 37.70 224 LEU A C 1
ATOM 1491 O O . LEU A 1 224 ? 130.166 123.139 120.800 1.00 37.70 224 LEU A O 1
ATOM 1496 N N . ALA A 1 225 ? 131.746 121.930 121.847 1.00 38.59 225 ALA A N 1
ATOM 1497 C CA . ALA A 1 225 ? 130.795 120.898 122.243 1.00 38.59 225 ALA A CA 1
ATOM 1498 C C . ALA A 1 225 ? 129.743 121.455 123.190 1.00 38.59 225 ALA A C 1
ATOM 1499 O O . ALA A 1 225 ? 128.548 121.190 123.029 1.00 38.59 225 ALA A O 1
ATOM 1501 N N . ALA A 1 226 ? 130.166 122.238 124.184 1.00 38.54 226 ALA A N 1
ATOM 1502 C CA . ALA A 1 226 ? 129.209 122.806 125.126 1.00 38.54 226 ALA A CA 1
ATOM 1503 C C . ALA A 1 226 ? 128.264 123.778 124.436 1.00 38.54 226 ALA A C 1
ATOM 1504 O O . ALA A 1 226 ? 127.060 123.779 124.712 1.00 38.54 226 ALA A O 1
ATOM 1506 N N . SER A 1 227 ? 128.783 124.611 123.531 1.00 39.12 227 SER A N 1
ATOM 1507 C CA . SER A 1 227 ? 127.920 125.561 122.835 1.00 39.12 227 SER A CA 1
ATOM 1508 C C . SER A 1 227 ? 126.931 124.853 121.917 1.00 39.12 227 SER A C 1
ATOM 1509 O O . SER A 1 227 ? 125.759 125.239 121.849 1.00 39.12 227 SER A O 1
ATOM 1512 N N . LEU A 1 228 ? 127.376 123.818 121.202 1.00 41.53 228 LEU A N 1
ATOM 1513 C CA . LEU A 1 228 ? 126.455 123.056 120.366 1.00 41.53 228 LEU A CA 1
ATOM 1514 C C . LEU A 1 228 ? 125.405 122.349 121.209 1.00 41.53 228 LEU A C 1
ATOM 1515 O O . LEU A 1 228 ? 124.231 122.287 120.827 1.00 41.53 228 LEU A O 1
ATOM 1520 N N . ALA A 1 229 ? 125.810 121.797 122.353 1.00 41.11 229 ALA A N 1
ATOM 1521 C CA . ALA A 1 229 ? 124.851 121.148 123.235 1.00 41.11 229 ALA A CA 1
ATOM 1522 C C . ALA A 1 229 ? 123.825 122.145 123.750 1.00 41.11 229 ALA A C 1
ATOM 1523 O O . ALA A 1 229 ? 122.635 121.830 123.831 1.00 41.11 229 ALA A O 1
ATOM 1525 N N . ALA A 1 230 ? 124.265 123.355 124.096 1.00 42.37 230 ALA A N 1
ATOM 1526 C CA . ALA A 1 230 ? 123.328 124.384 124.535 1.00 42.37 230 ALA A CA 1
ATOM 1527 C C . ALA A 1 230 ? 122.373 124.778 123.416 1.00 42.37 230 ALA A C 1
ATOM 1528 O O . ALA A 1 230 ? 121.172 124.943 123.651 1.00 42.37 230 ALA A O 1
ATOM 1530 N N . ALA A 1 231 ? 122.885 124.936 122.194 1.00 41.89 231 ALA A N 1
ATOM 1531 C CA . ALA A 1 231 ? 122.018 125.292 121.075 1.00 41.89 231 ALA A CA 1
ATOM 1532 C C . ALA A 1 231 ? 120.969 124.218 120.826 1.00 41.89 231 ALA A C 1
ATOM 1533 O O . ALA A 1 231 ? 119.785 124.526 120.648 1.00 41.89 231 ALA A O 1
ATOM 1535 N N . LEU A 1 232 ? 121.382 122.949 120.826 1.00 45.14 232 LEU A N 1
ATOM 1536 C CA . LEU A 1 232 ? 120.433 121.862 120.614 1.00 45.14 232 LEU A CA 1
ATOM 1537 C C . LEU A 1 232 ? 119.435 121.750 121.758 1.00 45.14 232 LEU A C 1
ATOM 1538 O O . LEU A 1 232 ? 118.245 121.523 121.517 1.00 45.14 232 LEU A O 1
ATOM 1543 N N . TYR A 1 233 ? 119.891 121.909 123.001 1.00 45.42 233 TYR A N 1
ATOM 1544 C CA . TYR A 1 233 ? 118.992 121.830 124.144 1.00 45.42 233 TYR A CA 1
ATOM 1545 C C . TYR A 1 233 ? 117.962 122.949 124.123 1.00 45.42 233 TYR A C 1
ATOM 1546 O O . TYR A 1 233 ? 116.788 122.719 124.429 1.00 45.42 233 TYR A O 1
ATOM 1555 N N . ALA A 1 234 ? 118.376 124.165 123.765 1.00 44.20 234 ALA A N 1
ATOM 1556 C CA . ALA A 1 234 ? 117.426 125.267 123.677 1.00 44.20 234 ALA A CA 1
ATOM 1557 C C . ALA A 1 234 ? 116.450 125.061 122.528 1.00 44.20 234 ALA A C 1
ATOM 1558 O O . ALA A 1 234 ? 115.241 125.255 122.689 1.00 44.20 234 ALA A O 1
ATOM 1560 N N . ALA A 1 235 ? 116.952 124.657 121.357 1.00 44.98 235 ALA A N 1
ATOM 1561 C CA . ALA A 1 235 ? 116.088 124.546 120.188 1.00 44.98 235 ALA A CA 1
ATOM 1562 C C . ALA A 1 235 ? 115.110 123.387 120.304 1.00 44.98 235 ALA A C 1
ATOM 1563 O O . ALA A 1 235 ? 114.012 123.451 119.741 1.00 44.98 235 ALA A O 1
ATOM 1565 N N . LEU A 1 236 ? 115.474 122.327 121.020 1.00 47.71 236 LEU A N 1
ATOM 1566 C CA . LEU A 1 236 ? 114.659 121.121 121.041 1.00 47.71 236 LEU A CA 1
ATOM 1567 C C . LEU A 1 236 ? 114.042 120.837 122.400 1.00 47.71 236 LEU A C 1
ATOM 1568 O O . LEU A 1 236 ? 112.841 120.555 122.480 1.00 47.71 236 LEU A O 1
ATOM 1573 N N . CYS A 1 237 ? 114.824 120.906 123.475 1.00 50.39 237 CYS A N 1
ATOM 1574 C CA . CYS A 1 237 ? 114.410 120.383 124.769 1.00 50.39 237 CYS A CA 1
ATOM 1575 C C . CYS A 1 237 ? 113.977 121.473 125.745 1.00 50.39 237 CYS A C 1
ATOM 1576 O O . CYS A 1 237 ? 113.588 121.159 126.872 1.00 50.39 237 CYS A O 1
ATOM 1579 N N . LEU A 1 238 ? 114.002 122.739 125.340 1.00 47.62 238 LEU A N 1
ATOM 1580 C CA . LEU A 1 238 ? 113.609 123.838 126.210 1.00 47.62 238 LEU A CA 1
ATOM 1581 C C . LEU A 1 238 ? 112.121 124.127 126.061 1.00 47.62 238 LEU A C 1
ATOM 1582 O O . LEU A 1 238 ? 111.546 123.968 124.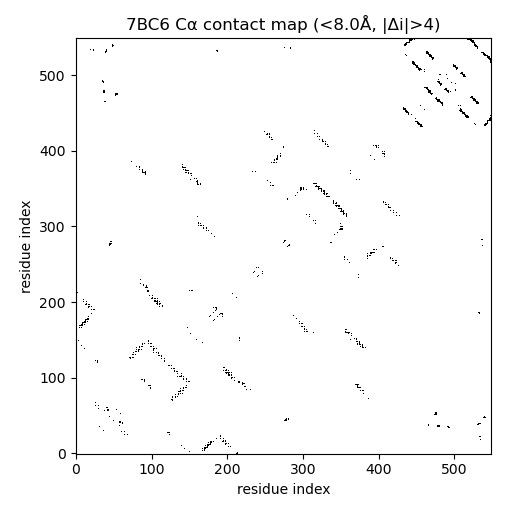983 1.00 47.62 238 LEU A O 1
ATOM 1587 N N . GLN A 1 239 ? 111.503 124.555 127.157 1.00 50.66 239 GLN A N 1
ATOM 1588 C CA . GLN A 1 239 ? 110.081 124.866 127.194 1.00 50.66 239 GLN A CA 1
ATOM 1589 C C . GLN A 1 239 ? 109.887 126.370 127.320 1.00 50.66 239 GLN A C 1
ATOM 1590 O O . GLN A 1 239 ? 110.458 127.001 128.214 1.00 50.66 239 GLN A O 1
ATOM 1596 N N . GLU A 1 240 ? 109.081 126.937 126.426 1.00 51.70 240 GLU A N 1
ATOM 1597 C CA . GLU A 1 240 ? 108.868 128.376 126.407 1.00 51.70 240 GLU A CA 1
ATOM 1598 C C . GLU A 1 240 ? 107.992 128.804 127.576 1.00 51.70 240 GLU A C 1
ATOM 1599 O O . GLU A 1 240 ? 107.022 128.127 127.926 1.00 51.70 240 GLU A O 1
ATOM 1605 N N . THR A 1 241 ? 108.329 129.950 128.174 1.00 50.85 241 THR A N 1
ATOM 1606 C CA . THR A 1 241 ? 107.658 130.417 129.378 1.00 50.85 241 THR A CA 1
ATOM 1607 C C . THR A 1 241 ? 106.843 131.689 129.193 1.00 50.85 241 THR A C 1
ATOM 1608 O O . THR A 1 241 ? 105.998 131.981 130.043 1.00 50.85 241 THR A O 1
ATOM 1612 N N . VAL A 1 242 ? 107.072 132.453 128.127 1.00 52.13 242 VAL A N 1
ATOM 1613 C CA . VAL A 1 242 ? 106.235 133.616 127.849 1.00 52.13 242 VAL A CA 1
ATOM 1614 C C . VAL A 1 242 ? 104.829 133.109 127.552 1.00 52.13 242 VAL A C 1
ATOM 1615 O O . VAL A 1 242 ? 104.611 132.399 126.567 1.00 52.13 242 VAL A O 1
ATOM 1619 N N . LYS A 1 243 ? 103.871 133.472 128.405 1.00 55.46 243 LYS A N 1
ATOM 1620 C CA . LYS A 1 243 ? 102.552 132.848 128.362 1.00 55.46 243 LYS A CA 1
ATOM 1621 C C . LYS A 1 243 ? 101.770 133.284 127.130 1.00 55.46 243 LYS A C 1
ATOM 1622 O O . LYS A 1 243 ? 101.420 132.460 126.278 1.00 55.46 243 LYS A O 1
ATOM 1628 N N . GLN A 1 244 ? 101.484 134.576 127.018 1.00 56.41 244 GLN A N 1
ATOM 1629 C CA . GLN A 1 244 ? 100.771 135.118 125.863 1.00 56.41 244 GLN A CA 1
ATOM 1630 C C . GLN A 1 244 ? 101.809 135.759 124.950 1.00 56.41 244 GLN A C 1
ATOM 1631 O O . GLN A 1 244 ? 102.204 136.909 125.140 1.00 56.41 244 GLN A O 1
ATOM 1637 N N . ARG A 1 245 ? 102.257 135.001 123.954 1.00 53.00 245 ARG A N 1
ATOM 1638 C CA . ARG A 1 245 ? 103.248 135.501 123.013 1.00 53.00 245 ARG A CA 1
ATOM 1639 C C . ARG A 1 245 ? 102.552 136.337 121.951 1.00 53.00 245 ARG A C 1
ATOM 1640 O O . ARG A 1 245 ? 101.644 135.853 121.269 1.00 53.00 245 ARG A O 1
ATOM 1648 N N . ARG A 1 246 ? 102.973 137.586 121.812 1.00 47.70 246 ARG A N 1
ATOM 1649 C CA . ARG A 1 246 ? 102.375 138.492 120.849 1.00 47.70 246 ARG A CA 1
ATOM 1650 C C . ARG A 1 246 ? 103.150 138.418 119.537 1.00 47.70 246 ARG A C 1
ATOM 1651 O O . ARG A 1 246 ? 103.996 137.545 119.336 1.00 47.70 246 ARG A O 1
ATOM 1659 N N . ALA A 1 247 ? 102.857 139.337 118.624 1.00 46.88 247 ALA A N 1
ATOM 1660 C CA . ALA A 1 247 ? 103.536 139.428 117.337 1.00 46.88 247 ALA A CA 1
ATOM 1661 C C . ALA A 1 247 ? 104.304 140.738 117.312 1.00 46.88 247 ALA A C 1
ATOM 1662 O O . ALA A 1 247 ? 103.700 141.815 117.292 1.00 46.88 247 ALA A O 1
ATOM 1664 N N . ALA A 1 248 ? 105.628 140.650 117.312 1.00 46.81 248 ALA A N 1
ATOM 1665 C CA . ALA A 1 248 ? 106.479 141.826 117.321 1.00 46.81 248 ALA A CA 1
ATOM 1666 C C . ALA A 1 248 ? 107.470 141.748 116.174 1.00 46.81 248 ALA A C 1
ATOM 1667 O O . ALA A 1 248 ? 107.817 140.667 115.695 1.00 46.81 248 ALA A O 1
ATOM 1669 N N . LYS A 1 249 ? 107.921 142.917 115.739 1.00 45.20 249 LYS A N 1
ATOM 1670 C CA . LYS A 1 249 ? 108.864 143.031 114.639 1.00 45.20 249 LYS A CA 1
ATOM 1671 C C . LYS A 1 249 ? 110.244 143.333 115.201 1.00 45.20 249 LYS A C 1
ATOM 1672 O O . LYS A 1 249 ? 110.422 144.321 115.918 1.00 45.20 249 LYS A O 1
ATOM 1678 N N . LEU A 1 250 ? 111.211 142.479 114.887 1.00 43.54 250 LEU A N 1
ATOM 1679 C CA . LEU A 1 250 ? 112.599 142.802 115.169 1.00 43.54 250 LEU A CA 1
ATOM 1680 C C . LEU A 1 250 ? 113.037 143.969 114.293 1.00 43.54 250 LEU A C 1
ATOM 1681 O O . LEU A 1 250 ? 112.499 144.188 113.205 1.00 43.54 250 LEU A O 1
ATOM 1686 N N . LEU A 1 251 ? 114.018 144.726 114.781 1.00 45.23 251 LEU A N 1
ATOM 1687 C CA . LEU A 1 251 ? 114.510 145.915 114.090 1.00 45.23 251 LEU A CA 1
ATOM 1688 C C . LEU A 1 251 ? 113.387 146.941 113.926 1.00 45.23 251 LEU A C 1
ATOM 1689 O O . LEU A 1 251 ? 112.966 147.275 112.819 1.00 45.23 251 LEU A O 1
ATOM 1694 N N . THR A 1 252 ? 112.895 147.430 115.064 1.00 47.77 252 THR A N 1
ATOM 1695 C CA . THR A 1 252 ? 111.779 148.364 115.082 1.00 47.77 252 THR A CA 1
ATOM 1696 C C . THR A 1 252 ? 112.098 149.692 115.752 1.00 47.77 252 THR A C 1
ATOM 1697 O O . THR A 1 252 ? 111.455 150.694 115.421 1.00 47.77 252 THR A O 1
ATOM 1701 N N . LEU A 1 253 ? 113.081 149.733 116.650 1.00 47.00 253 LEU A N 1
ATOM 1702 C CA . LEU A 1 253 ? 113.462 150.848 117.521 1.00 47.00 253 LEU A CA 1
ATOM 1703 C C . LEU A 1 253 ? 112.502 150.978 118.696 1.00 47.00 253 LEU A C 1
ATOM 1704 O O . LEU A 1 253 ? 112.689 151.868 119.528 1.00 47.00 253 LEU A O 1
ATOM 1709 N N . GLN A 1 254 ? 111.483 150.131 118.795 1.00 45.10 254 GLN A N 1
ATOM 1710 C CA . GLN A 1 254 ? 110.696 150.006 120.011 1.00 45.10 254 GLN A CA 1
ATOM 1711 C C . GLN A 1 254 ? 111.308 149.008 120.975 1.00 45.10 254 GLN A C 1
ATOM 1712 O O . GLN A 1 254 ? 110.691 148.684 121.993 1.00 45.10 254 GLN A O 1
ATOM 1718 N N . HIS A 1 255 ? 112.493 148.493 120.654 1.00 41.61 255 HIS A N 1
ATOM 1719 C CA . HIS A 1 255 ? 113.280 147.660 121.550 1.00 41.61 255 HIS A CA 1
ATOM 1720 C C . HIS A 1 255 ? 114.361 148.447 122.273 1.00 41.61 255 HIS A C 1
ATOM 1721 O O . HIS A 1 255 ? 114.657 148.157 123.432 1.00 41.61 255 HIS A O 1
ATOM 1728 N N . TYR A 1 256 ? 114.967 149.434 121.613 1.00 41.62 256 TYR A N 1
ATOM 1729 C CA . TYR A 1 256 ? 115.843 150.364 122.314 1.00 41.62 256 TYR A CA 1
ATOM 1730 C C . TYR A 1 256 ? 115.049 151.368 123.136 1.00 41.62 256 TYR A C 1
ATOM 1731 O O . TYR A 1 256 ? 115.547 151.867 124.148 1.00 41.62 256 TYR A O 1
ATOM 1740 N N . LYS A 1 257 ? 113.825 151.684 122.712 1.00 42.10 257 LYS A N 1
ATOM 1741 C CA . LYS A 1 257 ? 112.976 152.584 123.477 1.00 42.10 257 LYS A CA 1
ATOM 1742 C C . LYS A 1 257 ? 112.404 151.919 124.716 1.00 42.10 257 LYS A C 1
ATOM 1743 O O . LYS A 1 257 ? 112.048 152.616 125.669 1.00 42.10 257 LYS A O 1
ATOM 1749 N N . ALA A 1 258 ? 112.310 150.594 124.724 1.00 41.40 258 ALA A N 1
ATOM 1750 C CA . ALA A 1 258 ? 111.676 149.866 125.812 1.00 41.40 258 ALA A CA 1
ATOM 1751 C C . ALA A 1 258 ? 112.592 149.651 127.001 1.00 41.40 258 ALA A C 1
ATOM 1752 O O . ALA A 1 258 ? 112.139 149.098 128.007 1.00 41.40 258 ALA A O 1
ATOM 1754 N N . VAL A 1 259 ? 113.862 150.043 126.911 1.00 40.44 259 VAL A N 1
ATOM 1755 C CA . VAL A 1 259 ? 114.749 150.020 128.068 1.00 40.44 259 VAL A CA 1
ATOM 1756 C C . VAL A 1 259 ? 114.875 151.437 128.609 1.00 40.44 259 VAL A C 1
ATOM 1757 O O . VAL A 1 259 ? 115.162 151.636 129.793 1.00 40.44 259 VAL A O 1
ATOM 1761 N N . TYR A 1 260 ? 114.669 152.432 127.747 1.00 42.85 260 TYR A N 1
ATOM 1762 C CA . TYR A 1 260 ? 114.638 153.815 128.211 1.00 42.85 260 TYR A CA 1
ATOM 1763 C C . TYR A 1 260 ? 113.334 154.119 128.935 1.00 42.85 260 TYR A C 1
ATOM 1764 O O . TYR A 1 260 ? 113.330 154.773 129.989 1.00 42.85 260 TYR A O 1
ATOM 1773 N N . LYS A 1 261 ? 112.210 153.682 128.371 1.00 45.15 261 LYS A N 1
ATOM 1774 C CA . LYS A 1 261 ? 110.914 153.813 129.034 1.00 45.15 261 LYS A CA 1
ATOM 1775 C C . LYS A 1 261 ? 110.686 152.599 129.934 1.00 45.15 261 LYS A C 1
ATOM 1776 O O . LYS A 1 261 ? 109.652 151.948 130.002 1.00 45.15 261 LYS A O 1
ATOM 1782 N N . LEU A 1 262 ? 111.732 152.313 130.655 1.00 42.85 262 LEU A N 1
ATOM 1783 C CA . LEU A 1 262 ? 111.863 151.401 131.777 1.00 42.85 262 LEU A CA 1
ATOM 1784 C C . LEU A 1 262 ? 112.591 152.058 132.929 1.00 42.85 262 LEU A C 1
ATOM 1785 O O . LEU A 1 262 ? 112.236 151.839 134.088 1.00 42.85 262 LEU A O 1
ATOM 1790 N N . TYR A 1 263 ? 113.591 152.879 132.629 1.00 43.54 263 TYR A N 1
ATOM 1791 C CA . TYR A 1 263 ? 114.405 153.544 133.629 1.00 43.54 263 TYR A CA 1
ATOM 1792 C C . TYR A 1 263 ? 113.998 154.983 133.860 1.00 43.54 263 TYR A C 1
ATOM 1793 O O . TYR A 1 263 ? 114.097 155.461 134.993 1.00 43.54 263 TYR A O 1
ATOM 1802 N N . THR A 1 264 ? 113.534 155.690 132.830 1.00 45.32 264 THR A N 1
ATOM 1803 C CA . THR A 1 264 ? 113.272 157.114 132.973 1.00 45.32 264 THR A CA 1
ATOM 1804 C C . THR A 1 264 ? 111.797 157.474 132.925 1.00 45.32 264 THR A C 1
ATOM 1805 O O . THR A 1 264 ? 111.336 158.281 133.733 1.00 45.32 264 THR A O 1
ATOM 1809 N N . ALA A 1 265 ? 111.044 156.927 131.988 1.00 49.34 265 ALA A N 1
ATOM 1810 C CA . ALA A 1 265 ? 109.666 157.379 131.855 1.00 49.34 265 ALA A CA 1
ATOM 1811 C C . ALA A 1 265 ? 108.739 156.790 132.919 1.00 49.34 265 ALA A C 1
ATOM 1812 O O . ALA A 1 265 ? 108.151 157.551 133.696 1.00 49.34 265 ALA A O 1
ATOM 1814 N N . PRO A 1 266 ? 108.571 155.458 133.004 1.00 52.89 266 PRO A N 1
ATOM 1815 C CA . PRO A 1 266 ? 107.496 154.920 133.842 1.00 52.89 266 PRO A CA 1
ATOM 1816 C C . PRO A 1 266 ? 107.920 154.640 135.272 1.00 52.89 266 PRO A C 1
ATOM 1817 O O . PRO A 1 266 ? 109.059 154.914 135.664 1.00 52.89 266 PRO A O 1
ATOM 1821 N N . GLU A 1 267 ? 106.992 154.075 136.048 1.00 53.51 267 GLU A N 1
ATOM 1822 C CA . GLU A 1 267 ? 107.238 153.674 137.433 1.00 53.51 267 GLU A CA 1
ATOM 1823 C C . GLU A 1 267 ? 107.608 154.878 138.297 1.00 53.51 267 GLU A C 1
ATOM 1824 O O . GLU A 1 267 ? 108.479 154.805 139.165 1.00 53.51 267 GLU A O 1
ATOM 1830 N N . ASP A 1 268 ? 106.917 155.994 138.066 1.00 57.20 268 ASP A N 1
ATOM 1831 C CA . ASP A 1 268 ? 107.238 157.242 138.744 1.00 57.20 268 ASP A CA 1
ATOM 1832 C C . ASP A 1 268 ? 107.011 157.168 140.247 1.00 57.20 268 ASP A C 1
ATOM 1833 O O . ASP A 1 268 ? 107.567 157.987 140.986 1.00 57.20 268 ASP A O 1
ATOM 1838 N N . LEU A 1 269 ? 106.219 156.204 140.718 1.00 60.21 269 LEU A N 1
ATOM 1839 C CA . LEU A 1 269 ? 105.780 156.162 142.114 1.00 60.21 269 LEU A CA 1
ATOM 1840 C C . LEU A 1 269 ? 106.895 155.650 143.031 1.00 60.21 269 LEU A C 1
ATOM 1841 O O . LEU A 1 269 ? 106.795 154.599 143.663 1.00 60.21 269 LEU A O 1
ATOM 1846 N N . SER A 1 270 ? 107.974 156.431 143.090 1.00 56.51 270 SER A N 1
ATOM 1847 C CA . SER A 1 270 ? 109.138 156.190 143.940 1.00 56.51 270 SER A CA 1
ATOM 1848 C C . SER A 1 270 ? 109.829 154.864 143.648 1.00 56.51 270 SER A C 1
ATOM 1849 O O . SER A 1 270 ? 110.716 154.457 144.406 1.00 56.51 270 SER A O 1
ATOM 1852 N N . SER A 1 271 ? 109.442 154.175 142.576 1.00 49.96 271 SER A N 1
ATOM 1853 C CA . SER A 1 271 ? 110.109 152.962 142.130 1.00 49.96 271 SER A CA 1
ATOM 1854 C C . SER A 1 271 ? 110.974 153.211 140.909 1.00 49.96 271 SER A C 1
ATOM 1855 O O . SER A 1 271 ? 111.372 152.259 140.233 1.00 49.96 271 SER A O 1
ATOM 1858 N N . ARG A 1 272 ? 111.249 154.473 140.601 1.00 49.17 272 ARG A N 1
ATOM 1859 C CA . ARG A 1 272 ? 112.177 154.843 139.546 1.00 49.17 272 ARG A CA 1
ATOM 1860 C C . ARG A 1 272 ? 113.552 155.192 140.083 1.00 49.17 272 ARG A C 1
ATOM 1861 O O . ARG A 1 272 ? 114.553 154.952 139.403 1.00 49.17 272 ARG A O 1
ATOM 1869 N N . ARG A 1 273 ? 113.616 155.764 141.284 1.00 44.25 273 ARG A N 1
ATOM 1870 C CA . ARG A 1 273 ? 114.900 155.967 141.938 1.00 44.25 273 ARG A CA 1
ATOM 1871 C C . ARG A 1 273 ? 115.514 154.637 142.345 1.00 44.25 273 ARG A C 1
ATOM 1872 O O . ARG A 1 273 ? 116.732 154.453 142.250 1.00 44.25 273 ARG A O 1
ATOM 1880 N N . LYS A 1 274 ? 114.681 153.696 142.791 1.00 41.44 274 LYS A N 1
ATOM 1881 C CA . LYS A 1 274 ? 115.185 152.410 143.253 1.00 41.44 274 LYS A CA 1
ATOM 1882 C C . LYS A 1 274 ? 115.786 151.599 142.118 1.00 41.44 274 LYS A C 1
ATOM 1883 O O . LYS A 1 274 ? 116.715 150.826 142.350 1.00 41.44 274 LYS A O 1
ATOM 1889 N N . LEU A 1 275 ? 115.293 151.767 140.890 1.00 41.08 275 LEU A N 1
ATOM 1890 C CA . LEU A 1 275 ? 115.914 151.098 139.751 1.00 41.08 275 LEU A CA 1
ATOM 1891 C C . LEU A 1 275 ? 117.344 151.579 139.551 1.00 41.08 275 LEU A C 1
ATOM 1892 O O . LEU A 1 275 ? 118.265 150.773 139.380 1.00 41.08 275 LEU A O 1
ATOM 1897 N N . ALA A 1 276 ? 117.549 152.896 139.580 1.00 38.18 276 ALA A N 1
ATOM 1898 C CA . ALA A 1 276 ? 118.892 153.437 139.422 1.00 38.18 276 ALA A CA 1
ATOM 1899 C C . ALA A 1 276 ? 119.794 153.019 140.573 1.00 38.18 276 ALA A C 1
ATOM 1900 O O . ALA A 1 276 ? 120.947 152.631 140.359 1.00 38.18 276 ALA A O 1
ATOM 1902 N N . LEU A 1 277 ? 119.286 153.086 141.803 1.00 35.98 277 LEU A N 1
ATOM 1903 C CA . LEU A 1 277 ? 120.110 152.730 142.952 1.00 35.98 277 LEU A CA 1
ATOM 1904 C C . LEU A 1 277 ? 120.480 151.252 142.944 1.00 35.98 277 LEU A C 1
ATOM 1905 O O . LEU A 1 277 ? 121.626 150.895 143.236 1.00 35.98 277 LEU A O 1
ATOM 1910 N N . TYR A 1 278 ? 119.533 150.373 142.617 1.00 35.22 278 TYR A N 1
ATOM 1911 C CA . TYR A 1 278 ? 119.852 148.954 142.557 1.00 35.22 278 TYR A CA 1
ATOM 1912 C C . TYR A 1 278 ? 120.776 148.637 141.393 1.00 35.22 278 TYR A C 1
ATOM 1913 O O . TYR A 1 278 ? 121.619 147.747 141.509 1.00 35.22 278 TYR A O 1
ATOM 1922 N N . SER A 1 279 ? 120.652 149.353 140.273 1.00 35.19 279 SER A N 1
ATOM 1923 C CA . SER A 1 279 ? 121.606 149.170 139.185 1.00 35.19 279 SER A CA 1
ATOM 1924 C C . SER A 1 279 ? 123.006 149.587 139.609 1.00 35.19 279 SER A C 1
ATOM 1925 O O . SER A 1 279 ? 123.989 148.927 139.262 1.00 35.19 279 SER A O 1
ATOM 1928 N N . LEU A 1 280 ? 123.115 150.682 140.362 1.00 34.77 280 LEU A N 1
ATOM 1929 C CA . LEU A 1 280 ? 124.410 151.116 140.881 1.00 34.77 280 LEU A CA 1
ATOM 1930 C C . LEU A 1 280 ? 125.000 150.084 141.837 1.00 34.77 280 LEU A C 1
ATOM 1931 O O . LEU A 1 280 ? 126.190 149.748 141.758 1.00 34.77 280 LEU A O 1
ATOM 1936 N N . ALA A 1 281 ? 124.178 149.577 142.756 1.00 32.23 281 ALA A N 1
ATOM 1937 C CA . ALA A 1 281 ? 124.651 148.569 143.696 1.00 32.23 281 ALA A CA 1
ATOM 1938 C C . ALA A 1 281 ? 125.101 147.311 142.969 1.00 32.23 281 ALA A C 1
ATOM 1939 O O . ALA A 1 281 ? 126.146 146.738 143.293 1.00 32.23 281 ALA A O 1
ATOM 1941 N N . PHE A 1 282 ? 124.328 146.875 141.974 1.00 32.18 282 PHE A N 1
ATOM 1942 C CA . PHE A 1 282 ? 124.698 145.708 141.183 1.00 32.18 282 PHE A CA 1
ATOM 1943 C C . PHE A 1 282 ? 126.000 145.943 140.432 1.00 32.18 282 PHE A C 1
ATOM 1944 O O . PHE A 1 282 ? 126.869 145.063 140.389 1.00 32.18 282 PHE A O 1
ATOM 1952 N N . PHE A 1 283 ? 126.156 147.129 139.841 1.00 33.54 283 PHE A N 1
ATOM 1953 C CA . PHE A 1 283 ? 127.385 147.464 139.132 1.00 33.54 283 PHE A CA 1
ATOM 1954 C C . PHE A 1 283 ? 128.592 147.319 140.045 1.00 33.54 283 PHE A C 1
ATOM 1955 O O . PHE A 1 283 ? 129.545 146.600 139.723 1.00 33.54 283 PHE A O 1
ATOM 1963 N N . LEU A 1 284 ? 128.553 147.970 141.208 1.00 32.13 284 LEU A N 1
ATOM 1964 C CA . LEU A 1 284 ? 129.704 147.929 142.107 1.00 32.13 284 LEU A CA 1
ATOM 1965 C C . LEU A 1 284 ? 129.954 146.521 142.634 1.00 32.13 284 LEU A C 1
ATOM 1966 O O . LEU A 1 284 ? 131.107 146.079 142.718 1.00 32.13 284 LEU A O 1
ATOM 1971 N N . LEU A 1 285 ? 128.891 145.792 142.967 1.00 32.29 285 LEU A N 1
ATOM 1972 C CA . LEU A 1 285 ? 129.051 144.464 143.546 1.00 32.29 285 LEU A CA 1
ATOM 1973 C C . LEU A 1 285 ? 129.684 143.492 142.556 1.00 32.29 285 LEU A C 1
ATOM 1974 O O . LEU A 1 285 ? 130.660 142.801 142.884 1.00 32.29 285 LEU A O 1
ATOM 1979 N N . VAL A 1 286 ? 129.158 143.426 141.331 1.00 32.29 286 VAL A N 1
ATOM 1980 C CA . VAL A 1 286 ? 129.737 142.467 140.398 1.00 32.29 286 VAL A CA 1
ATOM 1981 C C . VAL A 1 286 ? 131.080 142.958 139.876 1.00 32.29 286 VAL A C 1
ATOM 1982 O O . VAL A 1 286 ? 131.931 142.145 139.504 1.00 32.29 286 VAL A O 1
ATOM 1986 N N . THR A 1 287 ? 131.329 144.271 139.873 1.00 32.65 287 THR A N 1
ATOM 1987 C CA . THR A 1 287 ? 132.670 144.751 139.558 1.00 32.65 287 THR A CA 1
ATOM 1988 C C . THR A 1 287 ? 133.680 144.218 140.562 1.00 32.65 287 THR A C 1
ATOM 1989 O O . THR A 1 287 ? 134.742 143.702 140.186 1.00 32.65 287 THR A O 1
ATOM 1993 N N . VAL A 1 288 ? 133.356 144.323 141.850 1.00 32.69 288 VAL A N 1
ATOM 1994 C CA . VAL A 1 288 ? 134.263 143.828 142.878 1.00 32.69 288 VAL A CA 1
ATOM 1995 C C . VAL A 1 288 ? 134.477 142.329 142.726 1.00 32.69 288 VAL A C 1
ATOM 1996 O O . VAL A 1 288 ? 135.612 141.842 142.798 1.00 32.69 288 VAL A O 1
ATOM 2000 N N . HIS A 1 289 ? 133.399 141.574 142.501 1.00 35.05 289 HIS A N 1
ATOM 2001 C CA . HIS A 1 289 ? 133.545 140.125 142.353 1.00 35.05 289 HIS A CA 1
ATOM 2002 C C . HIS A 1 289 ? 134.447 139.776 141.172 1.00 35.05 289 HIS A C 1
ATOM 2003 O O . HIS A 1 289 ? 135.372 138.955 141.295 1.00 35.05 289 HIS A O 1
ATOM 2010 N N . PHE A 1 290 ? 134.194 140.396 140.017 1.00 34.41 290 PHE A N 1
ATOM 2011 C CA . PHE A 1 290 ? 134.941 140.069 138.809 1.00 34.41 290 PHE A CA 1
ATOM 2012 C C . PHE A 1 290 ? 136.415 140.409 138.959 1.00 34.41 290 PHE A C 1
ATOM 2013 O O . PHE A 1 290 ? 137.280 139.638 138.532 1.00 34.41 290 PHE A O 1
ATOM 2021 N N . GLY A 1 291 ? 136.728 141.563 139.549 1.00 35.30 291 GLY A N 1
ATOM 2022 C CA . GLY A 1 291 ? 138.127 141.904 139.749 1.00 35.30 291 GLY A CA 1
ATOM 2023 C C . GLY A 1 291 ? 138.821 140.979 140.731 1.00 35.30 291 GLY A C 1
ATOM 2024 O O . GLY A 1 291 ? 139.943 140.511 140.484 1.00 35.30 291 GLY A O 1
ATOM 2025 N N . THR A 1 292 ? 138.158 140.681 141.849 1.00 34.55 292 THR A N 1
ATOM 2026 C CA . THR A 1 292 ? 138.824 139.930 142.896 1.00 34.55 292 THR A CA 1
ATOM 2027 C C . THR A 1 292 ? 139.005 138.460 142.549 1.00 34.55 292 THR A C 1
ATOM 2028 O O . THR A 1 292 ? 139.904 137.834 143.101 1.00 34.55 292 THR A O 1
ATOM 2032 N N . LYS A 1 293 ? 138.212 137.885 141.642 1.00 35.24 293 LYS A N 1
ATOM 2033 C CA . LYS A 1 293 ? 138.505 136.504 141.243 1.00 35.24 293 LYS A CA 1
ATOM 2034 C C . LYS A 1 293 ? 139.848 136.403 140.514 1.00 35.24 293 LYS A C 1
ATOM 2035 O O . LYS A 1 293 ? 140.699 135.547 140.833 1.00 35.24 293 LYS A O 1
ATOM 2041 N N . ASP A 1 294 ? 140.053 137.272 139.523 1.00 36.55 294 ASP A N 1
ATOM 2042 C CA . ASP A 1 294 ? 141.309 137.279 138.786 1.00 36.55 294 ASP A CA 1
ATOM 2043 C C . ASP A 1 294 ? 142.472 137.564 139.722 1.00 36.55 294 ASP A C 1
ATOM 2044 O O . ASP A 1 294 ? 143.528 136.915 139.654 1.00 36.55 294 ASP A O 1
ATOM 2049 N N . LEU A 1 295 ? 142.456 138.585 140.546 1.00 34.45 295 LEU A N 1
ATOM 2050 C CA . LEU A 1 295 ? 143.669 138.783 141.363 1.00 34.45 295 LEU A CA 1
ATOM 2051 C C . LEU A 1 295 ? 143.901 137.571 142.257 1.00 34.45 295 LEU A C 1
ATOM 2052 O O . LEU A 1 295 ? 145.027 137.333 142.572 1.00 34.45 295 LEU A O 1
ATOM 2057 N N . TYR A 1 296 ? 142.927 136.714 142.479 1.00 36.30 296 TYR A N 1
ATOM 2058 C CA . TYR A 1 296 ? 143.107 135.603 143.446 1.00 36.30 296 TYR A CA 1
ATOM 2059 C C . TYR A 1 296 ? 144.282 134.711 143.102 1.00 36.30 296 TYR A C 1
ATOM 2060 O O . TYR A 1 296 ? 145.103 134.651 143.964 1.00 36.30 296 TYR A O 1
ATOM 2069 N N . VAL A 1 297 ? 144.391 134.059 141.945 1.00 36.89 297 VAL A N 1
ATOM 2070 C CA . VAL A 1 297 ? 145.608 133.240 141.625 1.00 36.89 297 VAL A CA 1
ATOM 2071 C C . VAL A 1 297 ? 146.893 134.061 141.518 1.00 36.89 297 VAL A C 1
ATOM 2072 O O . VAL A 1 297 ? 147.859 133.577 142.032 1.00 36.89 297 VAL A O 1
ATOM 2076 N N . LEU A 1 298 ? 146.914 135.272 140.976 1.00 38.17 298 LEU A N 1
ATOM 2077 C CA . LEU A 1 298 ? 148.146 136.081 140.964 1.00 38.17 298 LEU A CA 1
ATOM 2078 C C . LEU A 1 298 ? 148.600 136.332 142.389 1.00 38.17 298 LEU A C 1
ATOM 2079 O O . LEU A 1 298 ? 149.798 136.449 142.592 1.00 38.17 298 LEU A O 1
ATOM 2084 N N . TYR A 1 299 ? 147.688 136.417 143.340 1.00 38.33 299 TYR A N 1
ATOM 2085 C CA . TYR A 1 299 ? 148.030 136.641 144.759 1.00 38.33 299 TYR A CA 1
ATOM 2086 C C . TYR A 1 299 ? 148.489 135.324 145.358 1.00 38.33 299 TYR A C 1
ATOM 2087 O O . TYR A 1 299 ? 149.545 135.284 145.962 1.00 38.33 299 TYR A O 1
ATOM 2096 N N . GLU A 1 300 ? 147.735 134.262 145.151 1.00 41.51 300 GLU A N 1
ATOM 2097 C CA . GLU A 1 300 ? 148.045 132.967 145.767 1.00 41.51 300 GLU A CA 1
ATOM 2098 C C . GLU A 1 300 ? 149.430 132.563 145.361 1.00 41.51 300 GLU A C 1
ATOM 2099 O O . GLU A 1 300 ? 150.170 132.179 146.213 1.00 41.51 300 GLU A O 1
ATOM 2105 N N . LEU A 1 301 ? 149.767 132.625 144.092 1.00 39.69 301 LEU A N 1
ATOM 2106 C CA . LEU A 1 301 ? 151.163 132.288 143.808 1.00 39.69 301 LEU A CA 1
ATOM 2107 C C . LEU A 1 301 ? 152.073 133.516 143.852 1.00 39.69 301 LEU A C 1
ATOM 2108 O O . LEU A 1 301 ? 152.885 133.765 142.968 1.00 39.69 301 LEU A O 1
ATOM 2113 N N . GLY A 1 302 ? 151.971 134.268 144.937 1.00 44.70 302 GLY A N 1
ATOM 2114 C CA . GLY A 1 302 ? 152.710 135.497 145.138 1.00 44.70 302 GLY A CA 1
ATOM 2115 C C . GLY A 1 302 ? 154.028 135.277 145.847 1.00 44.70 302 GLY A C 1
ATOM 2116 O O . GLY A 1 302 ? 154.638 134.208 145.751 1.00 44.70 302 GLY A O 1
ATOM 2117 N N . SER A 1 303 ? 154.484 136.309 146.555 1.00 46.22 303 SER A N 1
ATOM 2118 C CA . SER A 1 303 ? 155.792 136.278 147.200 1.00 46.22 303 SER A CA 1
ATOM 2119 C C . SER A 1 303 ? 155.795 135.559 148.547 1.00 46.22 303 SER A C 1
ATOM 2120 O O . SER A 1 303 ? 156.652 134.693 148.761 1.00 46.22 303 SER A O 1
ATOM 2123 N N . PRO A 1 304 ? 154.885 135.875 149.495 1.00 44.91 304 PRO A N 1
ATOM 2124 C CA . PRO A 1 304 ? 154.934 135.178 150.786 1.00 44.91 304 PRO A CA 1
ATOM 2125 C C . PRO A 1 304 ? 154.021 133.966 150.841 1.00 44.91 304 PRO A C 1
ATOM 2126 O O . PRO A 1 304 ? 154.040 133.212 151.818 1.00 44.91 304 PRO A O 1
ATOM 2130 N N . LEU A 1 305 ? 153.214 133.768 149.802 1.00 42.48 305 LEU A N 1
ATOM 2131 C CA . LEU A 1 305 ? 152.375 132.580 149.717 1.00 42.48 305 LEU A CA 1
ATOM 2132 C C . LEU A 1 305 ? 153.067 131.476 148.922 1.00 42.48 305 LEU A C 1
ATOM 2133 O O . LEU A 1 305 ? 153.304 130.385 149.448 1.00 42.48 305 LEU A O 1
ATOM 2138 N N . CYS A 1 306 ? 153.406 131.754 147.662 1.00 44.75 306 CYS A N 1
ATOM 2139 C CA . CYS A 1 306 ? 154.099 130.805 146.791 1.00 44.75 306 CYS A CA 1
ATOM 2140 C C . CYS A 1 306 ? 153.400 129.449 146.779 1.00 44.75 306 CYS A C 1
ATOM 2141 O O . CYS A 1 306 ? 153.993 128.408 147.062 1.00 44.75 306 CYS A O 1
ATOM 2144 N N . TRP A 1 307 ? 152.115 129.473 146.453 1.00 41.88 307 TRP A N 1
ATOM 2145 C CA . TRP A 1 307 ? 151.323 128.256 146.434 1.00 41.88 307 TRP A CA 1
ATOM 2146 C C . TRP A 1 307 ? 151.711 127.368 145.260 1.00 41.88 307 TRP A C 1
ATOM 2147 O O . TRP A 1 307 ? 152.107 127.843 144.195 1.00 41.88 307 TRP A O 1
ATOM 2158 N N . ALA A 1 308 ? 151.590 126.062 145.469 1.00 41.98 308 ALA A N 1
ATOM 2159 C CA . ALA A 1 308 ? 151.915 125.080 144.445 1.00 41.98 308 ALA A CA 1
ATOM 2160 C C . ALA A 1 308 ? 150.751 124.969 143.465 1.00 41.98 308 ALA A C 1
ATOM 2161 O O . ALA A 1 308 ? 149.831 125.789 143.461 1.00 41.98 308 ALA A O 1
ATOM 2163 N N . SER A 1 309 ? 150.784 123.952 142.607 1.00 42.10 309 SER A N 1
ATOM 2164 C CA . SER A 1 309 ? 149.720 123.783 141.626 1.00 42.10 309 SER A CA 1
ATOM 2165 C C . SER A 1 309 ? 148.457 123.196 142.247 1.00 42.10 309 SER A C 1
ATOM 2166 O O . SER A 1 309 ? 147.354 123.431 141.746 1.00 42.10 309 SER A O 1
ATOM 2169 N N . ASP A 1 310 ? 148.597 122.408 143.315 1.00 44.09 310 ASP A N 1
ATOM 2170 C CA . ASP A 1 310 ? 147.423 121.802 143.938 1.00 44.09 310 ASP A CA 1
ATOM 2171 C C . ASP A 1 310 ? 146.742 122.765 144.901 1.00 44.09 310 ASP A C 1
ATOM 2172 O O . ASP A 1 310 ? 145.509 122.784 145.002 1.00 44.09 310 ASP A O 1
ATOM 2177 N N . LEU A 1 311 ? 147.525 123.567 145.622 1.00 42.34 311 LEU A N 1
ATOM 2178 C CA . LEU A 1 311 ? 146.938 124.509 146.565 1.00 42.34 311 LEU A CA 1
ATOM 2179 C C . LEU A 1 311 ? 146.058 125.522 145.850 1.00 42.34 311 LEU A C 1
ATOM 2180 O O . LEU A 1 311 ? 144.983 125.874 146.342 1.00 42.34 311 LEU A O 1
ATOM 2185 N N . ILE A 1 312 ? 146.488 125.999 144.684 1.00 42.47 312 ILE A N 1
ATOM 2186 C CA . ILE A 1 312 ? 145.661 126.954 143.957 1.00 42.47 312 ILE A CA 1
ATOM 2187 C C . ILE A 1 312 ? 144.458 126.269 143.317 1.00 42.47 312 ILE A C 1
ATOM 2188 O O . ILE A 1 312 ? 143.423 126.907 143.106 1.00 42.47 312 ILE A O 1
ATOM 2193 N N . GLY A 1 313 ? 144.547 124.973 143.021 1.00 41.91 313 GLY A N 1
ATOM 2194 C CA . GLY A 1 313 ? 143.357 124.247 142.607 1.00 41.91 313 GLY A CA 1
ATOM 2195 C C . GLY A 1 313 ? 142.324 124.158 143.715 1.00 41.91 313 GLY A C 1
ATOM 2196 O O . GLY A 1 313 ? 141.130 124.380 143.488 1.00 41.91 313 GLY A O 1
ATOM 2197 N N . TYR A 1 314 ? 142.772 123.844 144.934 1.00 43.03 314 TYR A N 1
ATOM 2198 C CA . TYR A 1 314 ? 141.871 123.878 146.081 1.00 43.03 314 TYR A CA 1
ATOM 2199 C C . TYR A 1 314 ? 141.328 125.280 146.305 1.00 43.03 314 TYR A C 1
ATOM 2200 O O . TYR A 1 314 ? 140.171 125.448 146.697 1.00 43.03 314 TYR A O 1
ATOM 2209 N N . GLY A 1 315 ? 142.155 126.300 146.077 1.00 42.91 315 GLY A N 1
ATOM 2210 C CA . GLY A 1 315 ? 141.688 127.667 146.227 1.00 42.91 315 GLY A CA 1
ATOM 2211 C C . GLY A 1 315 ? 140.592 128.023 145.241 1.00 42.91 315 GLY A C 1
ATOM 2212 O O . GLY A 1 315 ? 139.589 128.635 145.606 1.00 42.91 315 GLY A O 1
ATOM 2213 N N . SER A 1 316 ? 140.769 127.643 143.974 1.00 42.32 316 SER A N 1
ATOM 2214 C CA . SER A 1 316 ? 139.727 127.886 142.980 1.00 42.32 316 SER A CA 1
ATOM 2215 C C . SER A 1 316 ? 138.449 127.137 143.330 1.00 42.32 316 SER A C 1
ATOM 2216 O O . SER A 1 316 ? 137.346 127.694 143.242 1.00 42.32 316 SER A O 1
ATOM 2219 N N . ALA A 1 317 ? 138.575 125.875 143.741 1.00 42.00 317 ALA A N 1
ATOM 2220 C CA . ALA A 1 317 ? 137.393 125.119 144.131 1.00 42.00 317 ALA A CA 1
ATOM 2221 C C . ALA A 1 317 ? 136.681 125.778 145.304 1.00 42.00 317 ALA A C 1
ATOM 2222 O O . ALA A 1 317 ? 135.461 125.958 145.272 1.00 42.00 317 ALA A O 1
ATOM 2224 N N . ALA A 1 318 ? 137.427 126.175 146.336 1.00 41.11 318 ALA A N 1
ATOM 2225 C CA . ALA A 1 318 ? 136.813 126.787 147.509 1.00 41.11 318 ALA A CA 1
ATOM 2226 C C . ALA A 1 318 ? 136.206 128.142 147.175 1.00 41.11 318 ALA A C 1
ATOM 2227 O O . ALA A 1 318 ? 135.232 128.563 147.805 1.00 41.11 318 ALA A O 1
ATOM 2229 N N . SER A 1 319 ? 136.778 128.849 146.202 1.00 42.22 319 SER A N 1
ATOM 2230 C CA . SER A 1 319 ? 136.169 130.092 145.748 1.00 42.22 319 SER A CA 1
ATOM 2231 C C . SER A 1 319 ? 134.848 129.835 145.043 1.00 42.22 319 SER A C 1
ATOM 2232 O O . SER A 1 319 ? 133.903 130.616 145.192 1.00 42.22 319 SER A O 1
ATOM 2235 N N . TYR A 1 320 ? 134.763 128.758 144.269 1.00 41.35 320 TYR A N 1
ATOM 2236 C CA . TYR A 1 320 ? 133.547 128.444 143.533 1.00 41.35 320 TYR A CA 1
ATOM 2237 C C . TYR A 1 320 ? 132.634 127.464 144.256 1.00 41.35 320 TYR A C 1
ATOM 2238 O O . TYR A 1 320 ? 131.498 127.268 143.819 1.00 41.35 320 TYR A O 1
ATOM 2247 N N . LEU A 1 321 ? 132.802 127.303 145.545 1.00 43.38 321 LEU A N 1
ATOM 2248 C CA . LEU A 1 321 ? 131.791 126.534 146.311 1.00 43.38 321 LEU A CA 1
ATOM 2249 C C . LEU A 1 321 ? 130.995 127.562 147.118 1.00 43.38 321 LEU A C 1
ATOM 2250 O O . LEU A 1 321 ? 129.941 127.195 147.614 1.00 43.38 321 LEU A O 1
ATOM 2255 N N . ALA A 1 322 ? 131.428 128.820 147.180 1.00 42.26 322 ALA A N 1
ATOM 2256 C CA . ALA A 1 322 ? 130.666 129.886 147.852 1.00 42.26 322 ALA A CA 1
ATOM 2257 C C . ALA A 1 322 ? 129.331 130.006 147.176 1.00 42.26 322 ALA A C 1
ATOM 2258 O O . ALA A 1 322 ? 128.390 130.198 147.880 1.00 42.26 322 ALA A O 1
ATOM 2260 N N . TYR A 1 323 ? 129.261 129.853 145.862 1.00 42.82 323 TYR A N 1
ATOM 2261 C CA . TYR A 1 323 ? 127.988 129.887 145.103 1.00 42.82 323 TYR A CA 1
ATOM 2262 C C . TYR A 1 323 ? 127.003 128.915 145.733 1.00 42.82 323 TYR A C 1
ATOM 2263 O O . TYR A 1 323 ? 125.944 129.360 146.228 1.00 42.82 323 TYR A O 1
ATOM 2272 N N . LEU A 1 324 ? 127.330 127.636 145.807 1.00 42.14 324 LEU A N 1
ATOM 2273 C CA . LEU A 1 324 ? 126.297 126.729 146.342 1.00 42.14 324 LEU A CA 1
ATOM 2274 C C . LEU A 1 324 ? 126.135 126.927 147.841 1.00 42.14 324 LEU A C 1
ATOM 2275 O O . LEU A 1 324 ? 124.987 126.819 148.337 1.00 42.14 324 LEU A O 1
ATOM 2280 N N . SER A 1 325 ? 127.180 127.301 148.553 1.00 41.56 325 SER A N 1
ATOM 2281 C CA . SER A 1 325 ? 126.969 127.419 150.007 1.00 41.56 325 SER A CA 1
ATOM 2282 C C . SER A 1 325 ? 125.998 128.556 150.255 1.00 41.56 325 SER A C 1
ATOM 2283 O O . SER A 1 325 ? 125.218 128.432 151.185 1.00 41.56 325 SER A O 1
ATOM 2286 N N . SER A 1 326 ? 125.984 129.586 149.406 1.00 41.81 326 SER A N 1
ATOM 2287 C CA . SER A 1 326 ? 125.051 130.733 149.529 1.00 41.81 326 SER A CA 1
ATOM 2288 C C . SER A 1 326 ? 123.662 130.390 149.001 1.00 41.81 326 SER A C 1
ATOM 2289 O O . SER A 1 326 ? 122.715 130.852 149.604 1.00 41.81 326 SER A O 1
ATOM 2292 N N . LEU A 1 327 ? 123.522 129.602 147.927 1.00 40.67 327 LEU A N 1
ATOM 2293 C CA . LEU A 1 327 ? 122.179 129.089 147.515 1.00 40.67 327 LEU A CA 1
ATOM 2294 C C . LEU A 1 327 ? 121.623 128.352 148.715 1.00 40.67 327 LEU A C 1
ATOM 2295 O O . LEU A 1 327 ? 120.413 128.269 148.826 1.00 40.67 327 LEU A O 1
ATOM 2300 N N . GLY A 1 328 ? 122.487 127.873 149.603 1.00 40.53 328 GLY A N 1
ATOM 2301 C CA . GLY A 1 328 ? 121.963 127.263 150.838 1.00 40.53 328 GLY A CA 1
ATOM 2302 C C . GLY A 1 328 ? 121.689 128.268 151.932 1.00 40.53 328 GLY A C 1
ATOM 2303 O O . GLY A 1 328 ? 120.625 128.177 152.523 1.00 40.53 328 GLY A O 1
ATOM 2304 N N . GLY A 1 329 ? 122.625 129.169 152.213 1.00 42.59 329 GLY A N 1
ATOM 2305 C CA . GLY A 1 329 ? 122.438 130.185 153.235 1.00 42.59 329 GLY A CA 1
ATOM 2306 C C . GLY A 1 329 ? 121.329 131.163 152.900 1.00 42.59 329 GLY A C 1
ATOM 2307 O O . GLY A 1 329 ? 120.641 131.659 153.792 1.00 42.59 329 GLY A O 1
ATOM 2308 N N . LEU A 1 330 ? 121.154 131.470 151.615 1.00 43.25 330 LEU A N 1
ATOM 2309 C CA . LEU A 1 330 ? 120.035 132.303 151.192 1.00 43.25 330 LEU A CA 1
ATOM 2310 C C . LEU A 1 330 ? 118.710 131.625 151.497 1.00 43.25 330 LEU A C 1
ATOM 2311 O O . LEU A 1 330 ? 117.815 132.226 152.098 1.00 43.25 330 LEU A O 1
ATOM 2316 N N . ARG A 1 331 ? 118.570 130.361 151.093 1.00 43.55 331 ARG A N 1
ATOM 2317 C CA . ARG A 1 331 ? 117.312 129.663 151.330 1.00 43.55 331 ARG A CA 1
ATOM 2318 C C . ARG A 1 331 ? 117.054 129.453 152.816 1.00 43.55 331 ARG A C 1
ATOM 2319 O O . ARG A 1 331 ? 115.899 129.472 153.252 1.00 43.55 331 ARG A O 1
ATOM 2327 N N . LEU A 1 332 ? 118.106 129.247 153.609 1.00 44.15 332 LEU A N 1
ATOM 2328 C CA . LEU A 1 332 ? 117.921 129.047 155.041 1.00 44.15 332 LEU A CA 1
ATOM 2329 C C . LEU A 1 332 ? 117.595 130.353 155.756 1.00 44.15 332 LEU A C 1
ATOM 2330 O O . LEU A 1 332 ? 116.735 130.378 156.642 1.00 44.15 332 LEU A O 1
ATOM 2335 N N . LEU A 1 333 ? 118.267 131.445 155.389 1.00 44.60 333 LEU A N 1
ATOM 2336 C CA . LEU A 1 333 ? 118.089 132.708 156.093 1.00 44.60 333 LEU A CA 1
ATOM 2337 C C . LEU A 1 333 ? 116.756 133.366 155.782 1.00 44.60 333 LEU A C 1
ATOM 2338 O O . LEU A 1 333 ? 116.275 134.168 156.586 1.00 44.60 333 LEU A O 1
ATOM 2343 N N . GLN A 1 334 ? 116.143 133.043 154.644 1.00 47.09 334 GLN A N 1
ATOM 2344 C CA . GLN A 1 334 ? 114.843 133.610 154.314 1.00 47.09 334 GLN A CA 1
ATOM 2345 C C . GLN A 1 334 ? 113.744 133.125 155.246 1.00 47.09 334 GLN A C 1
ATOM 2346 O O . GLN A 1 334 ? 112.639 133.676 155.213 1.00 47.09 334 GLN A O 1
ATOM 2352 N N . LEU A 1 335 ? 114.014 132.109 156.062 1.00 49.33 335 LEU A N 1
ATOM 2353 C CA . LEU A 1 335 ? 113.051 131.620 157.036 1.00 49.33 335 LEU A CA 1
ATOM 2354 C C . LEU A 1 335 ? 112.901 132.542 158.238 1.00 49.33 335 LEU A C 1
ATOM 2355 O O . LEU A 1 335 ? 111.936 132.388 158.995 1.00 49.33 335 LEU A O 1
ATOM 2360 N N . CYS A 1 336 ? 113.820 133.485 158.440 1.00 48.83 336 CYS A N 1
ATOM 2361 C CA . CYS A 1 336 ? 113.749 134.354 159.607 1.00 48.83 336 CYS A CA 1
ATOM 2362 C C . CYS A 1 336 ? 113.857 135.825 159.229 1.00 48.83 336 CYS A C 1
ATOM 2363 O O . CYS A 1 336 ? 113.300 136.686 159.917 1.00 48.83 336 CYS A O 1
ATOM 2366 N N . LEU A 1 337 ? 114.562 136.124 158.146 1.00 47.06 337 LEU A N 1
ATOM 2367 C CA . LEU A 1 337 ? 114.829 137.493 157.731 1.00 47.06 337 LEU A CA 1
ATOM 2368 C C . LEU A 1 337 ? 114.053 137.836 156.468 1.00 47.06 337 LEU A C 1
ATOM 2369 O O . LEU A 1 337 ? 113.464 136.975 155.812 1.00 47.06 337 LEU A O 1
ATOM 2374 N N . GLU A 1 338 ? 114.067 139.121 156.127 1.00 47.38 338 GLU A N 1
ATOM 2375 C CA . GLU A 1 338 ? 113.598 139.545 154.821 1.00 47.38 338 GLU A CA 1
ATOM 2376 C C . GLU A 1 338 ? 114.621 139.137 153.768 1.00 47.38 338 GLU A C 1
ATOM 2377 O O . GLU A 1 338 ? 115.655 138.540 154.067 1.00 47.38 338 GLU A O 1
ATOM 2383 N N . ASP A 1 339 ? 114.335 139.459 152.513 1.00 44.69 339 ASP A N 1
ATOM 2384 C CA . ASP A 1 339 ? 115.248 139.106 151.437 1.00 44.69 339 ASP A CA 1
ATOM 2385 C C . ASP A 1 339 ? 116.320 140.157 151.203 1.00 44.69 339 ASP A C 1
ATOM 2386 O O . ASP A 1 339 ? 117.174 139.958 150.338 1.00 44.69 339 ASP A O 1
ATOM 2391 N N . THR A 1 340 ? 116.304 141.262 151.947 1.00 41.56 340 THR A N 1
ATOM 2392 C CA . THR A 1 340 ? 117.339 142.282 151.820 1.00 41.56 340 THR A CA 1
ATOM 2393 C C . THR A 1 340 ? 118.428 142.126 152.874 1.00 41.56 340 THR A C 1
ATOM 2394 O O . THR A 1 340 ? 119.617 142.238 152.564 1.00 41.56 340 THR A O 1
ATOM 2398 N N . TRP A 1 341 ? 118.041 141.878 154.126 1.00 41.31 341 TRP A N 1
ATOM 2399 C CA . TRP A 1 341 ? 119.040 141.659 155.161 1.00 41.31 341 TRP A CA 1
ATOM 2400 C C . TRP A 1 341 ? 119.868 140.417 154.887 1.00 41.31 341 TRP A C 1
ATOM 2401 O O . TRP A 1 341 ? 121.008 140.336 155.350 1.00 41.31 341 TRP A O 1
ATOM 2412 N N . VAL A 1 342 ? 119.334 139.463 154.125 1.00 39.58 342 VAL A N 1
ATOM 2413 C CA . VAL A 1 342 ? 120.152 138.350 153.659 1.00 39.58 342 VAL A CA 1
ATOM 2414 C C . VAL A 1 342 ? 121.294 138.867 152.796 1.00 39.58 342 VAL A C 1
ATOM 2415 O O . VAL A 1 342 ? 122.436 138.408 152.906 1.00 39.58 342 VAL A O 1
ATOM 2419 N N . ALA A 1 343 ? 121.014 139.850 151.942 1.00 37.45 343 ALA A N 1
ATOM 2420 C CA . ALA A 1 343 ? 122.077 140.433 151.134 1.00 37.45 343 ALA A CA 1
ATOM 2421 C C . ALA A 1 343 ? 123.010 141.300 151.962 1.00 37.45 343 ALA A C 1
ATOM 2422 O O . ALA A 1 343 ? 124.197 141.395 151.646 1.00 37.45 343 ALA A O 1
ATOM 2424 N N . GLU A 1 344 ? 122.504 141.952 153.008 1.00 36.65 344 GLU A N 1
ATOM 2425 C CA . GLU A 1 344 ? 123.400 142.685 153.899 1.00 36.65 344 GLU A CA 1
ATOM 2426 C C . GLU A 1 344 ? 124.371 141.737 154.588 1.00 36.65 344 GLU A C 1
ATOM 2427 O O . GLU A 1 344 ? 125.559 142.044 154.733 1.00 36.65 344 GLU A O 1
ATOM 2433 N N . ILE A 1 345 ? 123.881 140.574 155.011 1.00 36.68 345 ILE A N 1
ATOM 2434 C CA . ILE A 1 345 ? 124.751 139.556 155.592 1.00 36.68 345 ILE A CA 1
ATOM 2435 C C . ILE A 1 345 ? 125.743 139.043 154.555 1.00 36.68 345 ILE A C 1
ATOM 2436 O O . ILE A 1 345 ? 126.919 138.816 154.860 1.00 36.68 345 ILE A O 1
ATOM 2441 N N . GLY A 1 346 ? 125.288 138.845 153.318 1.00 35.03 346 GLY A N 1
ATOM 2442 C CA . GLY A 1 346 ? 126.203 138.438 152.264 1.00 35.03 346 GLY A CA 1
ATOM 2443 C C . GLY A 1 346 ? 127.303 139.453 152.019 1.00 35.03 346 GLY A C 1
ATOM 2444 O O . GLY A 1 346 ? 128.458 139.091 151.793 1.00 35.03 346 GLY A O 1
ATOM 2445 N N . LEU A 1 347 ? 127.019 140.737 152.127 1.00 34.33 347 LEU A N 1
ATOM 2446 C CA . LEU A 1 347 ? 128.039 141.773 151.832 1.00 34.33 347 LEU A CA 1
ATOM 2447 C C . LEU A 1 347 ? 128.997 141.845 153.016 1.00 34.33 347 LEU A C 1
ATOM 2448 O O . LEU A 1 347 ? 130.147 141.959 152.761 1.00 34.33 347 LEU A O 1
ATOM 2453 N N . ILE A 1 348 ? 128.571 141.579 154.240 1.00 34.49 348 ILE A N 1
ATOM 2454 C CA . ILE A 1 348 ? 129.519 141.516 155.390 1.00 34.49 348 ILE A CA 1
ATOM 2455 C C . ILE A 1 348 ? 130.369 140.273 155.259 1.00 34.49 348 ILE A C 1
ATOM 2456 O O . ILE A 1 348 ? 131.517 140.402 155.485 1.00 34.49 348 ILE A O 1
ATOM 2461 N N . SER A 1 349 ? 129.852 139.148 154.800 1.00 35.94 349 SER A N 1
ATOM 2462 C CA . SER A 1 349 ? 130.734 137.987 154.534 1.00 35.94 349 SER A CA 1
ATOM 2463 C C . SER A 1 349 ? 131.728 138.324 153.431 1.00 35.94 349 SER A C 1
ATOM 2464 O O . SER A 1 349 ? 132.907 138.153 153.680 1.00 35.94 349 SER A O 1
ATOM 2467 N N . ASN A 1 350 ? 131.336 138.977 152.350 1.00 35.44 350 ASN A N 1
ATOM 2468 C CA . ASN A 1 350 ? 132.355 139.356 151.345 1.00 35.44 350 ASN A CA 1
ATOM 2469 C C . ASN A 1 350 ? 133.348 140.328 151.966 1.00 35.44 350 ASN A C 1
ATOM 2470 O O . ASN A 1 350 ? 134.482 140.085 151.779 1.00 35.44 350 ASN A O 1
ATOM 2475 N N . ILE A 1 351 ? 132.969 141.308 152.766 1.00 34.24 351 ILE A N 1
ATOM 2476 C CA . ILE A 1 351 ? 133.978 142.267 153.275 1.00 34.24 351 ILE A CA 1
ATOM 2477 C C . ILE A 1 351 ? 134.866 141.536 154.267 1.00 34.24 351 ILE A C 1
ATOM 2478 O O . ILE A 1 351 ? 136.056 141.701 154.160 1.00 34.24 351 ILE A O 1
ATOM 2483 N N . ALA A 1 352 ? 134.370 140.646 155.099 1.00 33.85 352 ALA A N 1
ATOM 2484 C CA . ALA A 1 352 ? 135.282 139.999 156.056 1.00 33.85 352 ALA A CA 1
ATOM 2485 C C . ALA A 1 352 ? 136.235 139.110 155.297 1.00 33.85 352 ALA A C 1
ATOM 2486 O O . ALA A 1 352 ? 137.373 139.035 155.677 1.00 33.85 352 ALA A O 1
ATOM 2488 N N . GLY A 1 353 ? 135.772 138.487 154.242 1.00 34.98 353 GLY A N 1
ATOM 2489 C CA . GLY A 1 353 ? 136.685 137.675 153.445 1.00 34.98 353 GLY A CA 1
ATOM 2490 C C . GLY A 1 353 ? 137.710 138.510 152.741 1.00 34.98 353 GLY A C 1
ATOM 2491 O O . GLY A 1 353 ? 138.864 138.158 152.845 1.00 34.98 353 GLY A O 1
ATOM 2492 N N . LEU A 1 354 ? 137.335 139.606 152.093 1.00 34.43 354 LEU A N 1
ATOM 2493 C CA . LEU A 1 354 ? 138.274 140.399 151.272 1.00 34.43 354 LEU A CA 1
ATOM 2494 C C . LEU A 1 354 ? 139.158 141.250 152.159 1.00 34.43 354 LEU A C 1
ATOM 2495 O O . LEU A 1 354 ? 140.179 141.673 151.655 1.00 34.43 354 LEU A O 1
ATOM 2500 N N . VAL A 1 355 ? 138.800 141.510 153.417 1.00 34.67 355 VAL A N 1
ATOM 2501 C CA . VAL A 1 355 ? 139.761 142.136 154.317 1.00 34.67 355 VAL A CA 1
ATOM 2502 C C . VAL A 1 355 ? 140.716 141.097 154.892 1.00 34.67 355 VAL A C 1
ATOM 2503 O O . VAL A 1 355 ? 141.910 141.364 155.060 1.00 34.67 355 VAL A O 1
ATOM 2507 N N . VAL A 1 356 ? 140.215 139.896 155.199 1.00 33.91 356 VAL A N 1
ATOM 2508 C CA . VAL A 1 356 ? 141.092 138.837 155.696 1.00 33.91 356 VAL A CA 1
ATOM 2509 C C . VAL A 1 356 ? 142.085 138.406 154.623 1.00 33.91 356 VAL A C 1
ATOM 2510 O O . VAL A 1 356 ? 143.279 138.237 154.897 1.00 33.91 356 VAL A O 1
ATOM 2514 N N . ILE A 1 357 ? 141.617 138.225 153.386 1.00 35.58 357 ILE A N 1
ATOM 2515 C CA . ILE A 1 357 ? 142.511 137.828 152.301 1.00 35.58 357 ILE A CA 1
ATOM 2516 C C . ILE A 1 357 ? 143.539 138.916 152.024 1.00 35.58 357 ILE A C 1
ATOM 2517 O O . ILE A 1 357 ? 144.690 138.626 151.679 1.00 35.58 357 ILE A O 1
ATOM 2522 N N . SER A 1 358 ? 143.150 140.182 152.172 1.00 36.38 358 SER A N 1
ATOM 2523 C CA . SER A 1 358 ? 144.116 141.260 151.999 1.00 36.38 358 SER A CA 1
ATOM 2524 C C . SER A 1 358 ? 145.247 141.150 153.013 1.00 36.38 358 SER A C 1
ATOM 2525 O O . SER A 1 358 ? 146.405 141.440 152.696 1.00 36.38 358 SER A O 1
ATOM 2528 N N . LEU A 1 359 ? 144.932 140.725 154.236 1.00 35.90 359 LEU A N 1
ATOM 2529 C CA . LEU A 1 359 ? 145.915 140.578 155.302 1.00 35.90 359 LEU A CA 1
ATOM 2530 C C . LEU A 1 359 ? 146.352 139.131 155.493 1.00 35.90 359 LEU A C 1
ATOM 2531 O O . LEU A 1 359 ? 146.624 138.711 156.621 1.00 35.90 359 LEU A O 1
ATOM 2536 N N . ALA A 1 360 ? 146.419 138.357 154.415 1.00 37.06 360 ALA A N 1
ATOM 2537 C CA . ALA A 1 360 ? 146.783 136.946 154.477 1.00 37.06 360 ALA A CA 1
ATOM 2538 C C . ALA A 1 360 ? 148.190 136.783 153.923 1.00 37.06 360 ALA A C 1
ATOM 2539 O O . ALA A 1 360 ? 148.405 136.906 152.714 1.00 37.06 360 ALA A O 1
ATOM 2541 N N . THR A 1 361 ? 149.143 136.505 154.809 1.00 37.32 361 THR A N 1
ATOM 2542 C CA . THR A 1 361 ? 150.525 136.239 154.437 1.00 37.32 361 THR A CA 1
ATOM 2543 C C . THR A 1 361 ? 150.900 134.793 154.733 1.00 37.32 361 THR A C 1
ATOM 2544 O O . THR A 1 361 ? 152.070 134.480 154.950 1.00 37.32 361 THR A O 1
ATOM 2548 N N . THR A 1 362 ? 149.907 133.909 154.757 1.00 39.00 362 THR A N 1
ATOM 2549 C CA . THR A 1 362 ? 150.119 132.501 155.057 1.00 39.00 362 THR A CA 1
ATOM 2550 C C . THR A 1 362 ? 148.906 131.732 154.557 1.00 39.00 362 THR A C 1
ATOM 2551 O O . THR A 1 362 ? 147.840 132.304 154.326 1.00 39.00 362 THR A O 1
ATOM 2555 N N . THR A 1 363 ? 149.076 130.425 154.383 1.00 40.10 363 THR A N 1
ATOM 2556 C CA . THR A 1 363 ? 147.979 129.657 153.801 1.00 40.10 363 THR A CA 1
ATOM 2557 C C . THR A 1 363 ? 146.795 129.425 154.746 1.00 40.10 363 THR A C 1
ATOM 2558 O O . THR A 1 363 ? 145.658 129.378 154.259 1.00 40.10 363 THR A O 1
ATOM 2562 N N . PRO A 1 364 ? 146.966 129.282 156.072 1.00 39.86 364 PRO A N 1
ATOM 2563 C CA . PRO A 1 364 ? 145.761 129.224 156.913 1.00 39.86 364 PRO A CA 1
ATOM 2564 C C . PRO A 1 364 ? 144.924 130.484 156.823 1.00 39.86 364 PRO A C 1
ATOM 2565 O O . PRO A 1 364 ? 143.695 130.399 156.732 1.00 39.86 364 PRO A O 1
ATOM 2569 N N . LEU A 1 365 ? 145.560 131.656 156.810 1.00 39.77 365 LEU A N 1
ATOM 2570 C CA . LEU A 1 365 ? 144.826 132.906 156.678 1.00 39.77 365 LEU A CA 1
ATOM 2571 C C . LEU A 1 365 ? 144.287 133.126 155.276 1.00 39.77 365 LEU A C 1
ATOM 2572 O O . LEU A 1 365 ? 143.300 133.847 155.117 1.00 39.77 365 LEU A O 1
ATOM 2577 N N . MET A 1 366 ? 144.914 132.547 154.255 1.00 39.79 366 MET A N 1
ATOM 2578 C CA . MET A 1 366 ? 144.345 132.687 152.924 1.00 39.79 366 MET A CA 1
ATOM 2579 C C . MET A 1 366 ? 143.136 131.786 152.728 1.00 39.79 366 MET A C 1
ATOM 2580 O O . MET A 1 366 ? 142.179 132.179 152.056 1.00 39.79 366 MET A O 1
ATOM 2585 N N . PHE A 1 367 ? 143.150 130.584 153.303 1.00 40.37 367 PHE A N 1
ATOM 2586 C CA . PHE A 1 367 ? 141.995 129.705 153.181 1.00 40.37 367 PHE A CA 1
ATOM 2587 C C . PHE A 1 367 ? 140.882 130.049 154.161 1.00 40.37 367 PHE A C 1
ATOM 2588 O O . PHE A 1 367 ? 139.721 129.730 153.891 1.00 40.37 367 PHE A O 1
ATOM 2596 N N . THR A 1 368 ? 141.199 130.690 155.286 1.00 39.48 368 THR A N 1
ATOM 2597 C CA . THR A 1 368 ? 140.147 131.201 156.154 1.00 39.48 368 THR A CA 1
ATOM 2598 C C . THR A 1 368 ? 139.333 132.274 155.447 1.00 39.48 368 THR A C 1
ATOM 2599 O O . THR A 1 368 ? 138.108 132.330 155.596 1.00 39.48 368 THR A O 1
ATOM 2603 N N . GLY A 1 369 ? 139.993 133.132 154.670 1.00 39.30 369 GLY A N 1
ATOM 2604 C CA . GLY A 1 369 ? 139.263 134.104 153.877 1.00 39.30 369 GLY A CA 1
ATOM 2605 C C . GLY A 1 369 ? 138.310 133.450 152.897 1.00 39.30 369 GLY A C 1
ATOM 2606 O O . GLY A 1 369 ? 137.188 133.918 152.704 1.00 39.30 369 GLY A O 1
ATOM 2607 N N . TYR A 1 370 ? 138.744 132.361 152.263 1.00 41.00 370 TYR A N 1
ATOM 2608 C CA . TYR A 1 370 ? 137.851 131.613 151.386 1.00 41.00 370 TYR A CA 1
ATOM 2609 C C . TYR A 1 370 ? 136.688 131.020 152.164 1.00 41.00 370 TYR A C 1
ATOM 2610 O O . TYR A 1 370 ? 135.548 131.019 151.688 1.00 41.00 370 TYR A O 1
ATOM 2619 N N . GLY A 1 371 ? 136.961 130.486 153.354 1.00 40.10 371 GLY A N 1
ATOM 2620 C CA . GLY A 1 371 ? 135.896 129.917 154.161 1.00 40.10 371 GLY A CA 1
ATOM 2621 C C . GLY A 1 371 ? 134.930 130.961 154.684 1.00 40.10 371 GLY A C 1
ATOM 2622 O O . GLY A 1 371 ? 133.725 130.714 154.769 1.00 40.10 371 GLY A O 1
ATOM 2623 N N . ILE A 1 372 ? 135.442 132.137 155.049 1.00 38.15 372 ILE A N 1
ATOM 2624 C CA . ILE A 1 372 ? 134.585 133.200 155.567 1.00 38.15 372 ILE A CA 1
ATOM 2625 C C . ILE A 1 372 ? 133.590 133.648 154.505 1.00 38.15 372 ILE A C 1
ATOM 2626 O O . ILE A 1 372 ? 132.430 133.952 154.807 1.00 38.15 372 ILE A O 1
ATOM 2631 N N . MET A 1 373 ? 134.016 133.679 153.243 1.00 38.79 373 MET A N 1
ATOM 2632 C CA . MET A 1 373 ? 133.120 134.048 152.156 1.00 38.79 373 MET A CA 1
ATOM 2633 C C . MET A 1 373 ? 132.242 132.878 151.736 1.00 38.79 373 MET A C 1
ATOM 2634 O O . MET A 1 373 ? 132.166 132.554 150.549 1.00 38.79 373 MET A O 1
ATOM 2639 N N . PHE A 1 374 ? 131.572 132.239 152.692 1.00 39.94 374 PHE A N 1
ATOM 2640 C CA . PHE A 1 374 ? 130.646 131.163 152.368 1.00 39.94 374 PHE A CA 1
ATOM 2641 C C . PHE A 1 374 ? 129.246 131.666 152.062 1.00 39.94 374 PHE A C 1
ATOM 2642 O O . PHE A 1 374 ? 128.436 130.906 151.521 1.00 39.94 374 PHE A O 1
ATOM 2650 N N . LEU A 1 375 ? 128.946 132.921 152.396 1.00 39.51 375 LEU A N 1
ATOM 2651 C CA . LEU A 1 375 ? 127.701 133.577 152.021 1.00 39.51 375 LEU A CA 1
ATOM 2652 C C . LEU A 1 375 ? 127.948 134.777 151.123 1.00 39.51 375 LEU A C 1
ATOM 2653 O O . LEU A 1 375 ? 127.081 135.643 150.998 1.00 39.51 375 LEU A O 1
ATOM 2658 N N . SER A 1 376 ? 129.122 134.844 150.499 1.00 38.61 376 SER A N 1
ATOM 2659 C CA . SER A 1 376 ? 129.499 136.034 149.747 1.00 38.61 376 SER A CA 1
ATOM 2660 C C . SER A 1 376 ? 128.555 136.277 148.581 1.00 38.61 376 SER A C 1
ATOM 2661 O O . SER A 1 376 ? 128.293 137.428 148.214 1.00 38.61 376 SER A O 1
ATOM 2664 N N . MET A 1 377 ? 128.037 135.207 147.984 1.00 41.31 377 MET A N 1
ATOM 2665 C CA . MET A 1 377 ? 127.312 135.286 146.724 1.00 41.31 377 MET A CA 1
ATOM 2666 C C . MET A 1 377 ? 125.802 135.292 146.914 1.00 41.31 377 MET A C 1
ATOM 2667 O O . MET A 1 377 ? 125.061 134.991 145.975 1.00 41.31 377 MET A O 1
ATOM 2672 N N . ALA A 1 378 ? 125.331 135.623 148.109 1.00 37.47 378 ALA A N 1
ATOM 2673 C CA . ALA A 1 378 ? 123.905 135.725 148.371 1.00 37.47 378 ALA A CA 1
ATOM 2674 C C . ALA A 1 378 ? 123.369 137.129 148.161 1.00 37.47 378 ALA A C 1
ATOM 2675 O O . ALA A 1 378 ? 122.184 137.365 148.404 1.00 37.47 378 ALA A O 1
ATOM 2677 N N . ALA A 1 379 ? 124.207 138.066 147.723 1.00 35.15 379 ALA A N 1
ATOM 2678 C CA . ALA A 1 379 ? 123.778 139.439 147.500 1.00 35.15 379 ALA A CA 1
ATOM 2679 C C . ALA A 1 379 ? 123.488 139.748 146.044 1.00 35.15 379 ALA A C 1
ATOM 2680 O O . ALA A 1 379 ? 122.641 140.598 145.764 1.00 35.15 379 ALA A O 1
ATOM 2682 N N . THR A 1 380 ? 124.186 139.098 145.109 1.00 34.92 380 THR A N 1
ATOM 2683 C CA . THR A 1 380 ? 123.885 139.318 143.695 1.00 34.92 380 THR A CA 1
ATOM 2684 C C . THR A 1 380 ? 122.505 138.798 143.311 1.00 34.92 380 THR A C 1
ATOM 2685 O O . THR A 1 380 ? 121.741 139.551 142.680 1.00 34.92 380 THR A O 1
ATOM 2689 N N . PRO A 1 381 ? 122.112 137.559 143.640 1.00 34.94 381 PRO A N 1
ATOM 2690 C CA . PRO A 1 381 ? 120.734 137.141 143.343 1.00 34.94 381 PRO A CA 1
ATOM 2691 C C . PRO A 1 381 ? 119.689 138.009 144.005 1.00 34.94 381 PRO A C 1
ATOM 2692 O O . PRO A 1 381 ? 118.627 138.238 143.419 1.00 34.94 381 PRO A O 1
ATOM 2696 N N . VAL A 1 382 ? 119.954 138.499 145.213 1.00 34.81 382 VAL A N 1
ATOM 2697 C CA . VAL A 1 382 ? 118.984 139.351 145.889 1.00 34.81 382 VAL A CA 1
ATOM 2698 C C . VAL A 1 382 ? 118.785 140.645 145.115 1.00 34.81 382 VAL A C 1
ATOM 2699 O O . VAL A 1 382 ? 117.656 141.097 144.923 1.00 34.81 382 VAL A O 1
ATOM 2703 N N . ILE A 1 383 ? 119.875 141.264 144.661 1.00 33.62 383 ILE A N 1
ATOM 2704 C CA . ILE A 1 383 ? 119.738 142.497 143.890 1.00 33.62 383 ILE A CA 1
ATOM 2705 C C . ILE A 1 383 ? 119.031 142.227 142.568 1.00 33.62 383 ILE A C 1
ATOM 2706 O O . ILE A 1 383 ? 118.175 143.010 142.138 1.00 33.62 383 ILE A O 1
ATOM 2711 N N . ARG A 1 384 ? 119.365 141.116 141.904 1.00 34.20 384 ARG A N 1
ATOM 2712 C CA . ARG A 1 384 ? 118.701 140.787 140.647 1.00 34.20 384 ARG A CA 1
ATOM 2713 C C . ARG A 1 384 ? 117.202 140.608 140.844 1.00 34.20 384 ARG A C 1
ATOM 2714 O O . ARG A 1 384 ? 116.401 141.092 140.040 1.00 34.20 384 ARG A O 1
ATOM 2722 N N . ALA A 1 385 ? 116.802 139.920 141.913 1.00 33.20 385 ALA A N 1
ATOM 2723 C CA . ALA A 1 385 ? 115.382 139.711 142.162 1.00 33.20 385 ALA A CA 1
ATOM 2724 C C . ALA A 1 385 ? 114.689 140.999 142.580 1.00 33.20 385 ALA A C 1
ATOM 2725 O O . ALA A 1 385 ? 113.550 141.249 142.175 1.00 33.20 385 ALA A O 1
ATOM 2727 N N . LYS A 1 386 ? 115.345 141.825 143.399 1.00 33.88 386 LYS A N 1
ATOM 2728 C CA . LYS A 1 386 ? 114.737 143.085 143.809 1.00 33.88 386 LYS A CA 1
ATOM 2729 C C . LYS A 1 386 ? 114.593 144.030 142.631 1.00 33.88 386 LYS A C 1
ATOM 2730 O O . LYS A 1 386 ? 113.724 144.905 142.646 1.00 33.88 386 LYS A O 1
ATOM 2736 N N . LEU A 1 387 ? 115.441 143.880 141.613 1.00 34.27 387 LEU A N 1
ATOM 2737 C CA . LEU A 1 387 ? 115.231 144.605 140.365 1.00 34.27 387 LEU A CA 1
ATOM 2738 C C . LEU A 1 387 ? 114.086 144.004 139.566 1.00 34.27 387 LEU A C 1
ATOM 2739 O O . LEU A 1 387 ? 113.275 144.734 138.991 1.00 34.27 387 LEU A O 1
ATOM 2744 N N . SER A 1 388 ? 114.006 142.673 139.517 1.00 34.67 388 SER A N 1
ATOM 2745 C CA . SER A 1 388 ? 113.008 142.010 138.689 1.00 34.67 388 SER A CA 1
ATOM 2746 C C . SER A 1 388 ? 111.607 142.105 139.262 1.00 34.67 388 SER A C 1
ATOM 2747 O O . SER A 1 388 ? 110.641 141.847 138.540 1.00 34.67 388 SER A O 1
ATOM 2750 N N . LYS A 1 389 ? 111.473 142.445 140.535 1.00 36.85 389 LYS A N 1
ATOM 2751 C CA . LYS A 1 389 ? 110.174 142.632 141.158 1.00 36.85 389 LYS A CA 1
ATOM 2752 C C . LYS A 1 389 ? 109.712 144.081 141.119 1.00 36.85 389 LYS A C 1
ATOM 2753 O O . LYS A 1 389 ? 108.639 144.389 141.643 1.00 36.85 389 LYS A O 1
ATOM 2759 N N . LEU A 1 390 ? 110.496 144.973 140.513 1.00 39.25 390 LEU A N 1
ATOM 2760 C CA . LEU A 1 390 ? 110.118 146.368 140.343 1.00 39.25 390 LEU A CA 1
ATOM 2761 C C . LEU A 1 390 ? 109.546 146.669 138.968 1.00 39.25 390 LEU A C 1
ATOM 2762 O O . LEU A 1 390 ? 108.925 147.722 138.794 1.00 39.25 390 LEU A O 1
ATOM 2767 N N . VAL A 1 391 ? 109.743 145.782 137.998 1.00 39.69 391 VAL A N 1
ATOM 2768 C CA . VAL A 1 391 ? 109.271 145.986 136.638 1.00 39.69 391 VAL A CA 1
ATOM 2769 C C . VAL A 1 391 ? 108.051 145.108 136.400 1.00 39.69 391 VAL A C 1
ATOM 2770 O O . VAL A 1 391 ? 107.775 144.161 137.141 1.00 39.69 391 VAL A O 1
ATOM 2774 N N . SER A 1 392 ? 107.310 145.435 135.346 1.00 41.91 392 SER A N 1
ATOM 2775 C CA . SER A 1 392 ? 106.109 144.685 135.017 1.00 41.91 392 SER A CA 1
ATOM 2776 C C . SER A 1 392 ? 106.470 143.287 134.526 1.00 41.91 392 SER A C 1
ATOM 2777 O O . SER A 1 392 ? 107.612 143.001 134.167 1.00 41.91 392 SER A O 1
ATOM 2780 N N . GLU A 1 393 ? 105.472 142.403 134.517 1.00 43.88 393 GLU A N 1
ATOM 2781 C CA . GLU A 1 393 ? 105.714 141.034 134.082 1.00 43.88 393 GLU A CA 1
ATOM 2782 C C . GLU A 1 393 ? 106.060 140.950 132.604 1.00 43.88 393 GLU A C 1
ATOM 2783 O O . GLU A 1 393 ? 106.550 139.910 132.153 1.00 43.88 393 GLU A O 1
ATOM 2789 N N . THR A 1 394 ? 105.812 142.010 131.838 1.00 44.77 394 THR A N 1
ATOM 2790 C CA . THR A 1 394 ? 106.102 142.033 130.412 1.00 44.77 394 THR A CA 1
ATOM 2791 C C . THR A 1 394 ? 107.377 142.797 130.082 1.00 44.77 394 THR A C 1
ATOM 2792 O O . THR A 1 394 ? 107.650 143.042 128.905 1.00 44.77 394 THR A O 1
ATOM 2796 N N . GLU A 1 395 ? 108.157 143.184 131.088 1.00 42.21 395 GLU A N 1
ATOM 2797 C CA . GLU A 1 395 ? 109.377 143.952 130.882 1.00 42.21 395 GLU A CA 1
ATOM 2798 C C . GLU A 1 395 ? 110.582 143.259 131.504 1.00 42.21 395 GLU A C 1
ATOM 2799 O O . GLU A 1 395 ? 111.638 143.871 131.685 1.00 42.21 395 GLU A O 1
ATOM 2805 N N . GLN A 1 396 ? 110.433 141.981 131.844 1.00 37.54 396 GLN A N 1
ATOM 2806 C CA . GLN A 1 396 ? 111.535 141.203 132.387 1.00 37.54 396 GLN A CA 1
ATOM 2807 C C . GLN A 1 396 ? 112.588 140.877 131.343 1.00 37.54 396 GLN A C 1
ATOM 2808 O O . GLN A 1 396 ? 113.679 140.431 131.705 1.00 37.54 396 GLN A O 1
ATOM 2814 N N . GLY A 1 397 ? 112.287 141.075 130.067 1.00 37.67 397 GLY A N 1
ATOM 2815 C CA . GLY A 1 397 ? 113.294 140.950 129.039 1.00 37.67 397 GLY A CA 1
ATOM 2816 C C . GLY A 1 397 ? 114.121 142.211 128.960 1.00 37.67 397 GLY A C 1
ATOM 2817 O O . GLY A 1 397 ? 115.351 142.151 128.930 1.00 37.67 397 GLY A O 1
ATOM 2818 N N . ALA A 1 398 ? 113.450 143.364 128.942 1.00 34.74 398 ALA A N 1
ATOM 2819 C CA . ALA A 1 398 ? 114.159 144.637 128.885 1.00 34.74 398 ALA A CA 1
ATOM 2820 C C . ALA A 1 398 ? 115.024 144.845 130.117 1.00 34.74 398 ALA A C 1
ATOM 2821 O O . ALA A 1 398 ? 116.184 145.268 130.009 1.00 34.74 398 ALA A O 1
ATOM 2823 N N . LEU A 1 399 ? 114.483 144.548 131.299 1.00 34.66 399 LEU A N 1
ATOM 2824 C CA . LEU A 1 399 ? 115.242 144.768 132.524 1.00 34.66 399 LEU A CA 1
ATOM 2825 C C . LEU A 1 399 ? 116.511 143.933 132.542 1.00 34.66 399 LEU A C 1
ATOM 2826 O O . LEU A 1 399 ? 117.598 144.436 132.848 1.00 34.66 399 LEU A O 1
ATOM 2831 N N . PHE A 1 400 ? 116.400 142.653 132.211 1.00 34.33 400 PHE A N 1
ATOM 2832 C CA . PHE A 1 400 ? 117.575 141.805 132.288 1.00 34.33 400 PHE A CA 1
ATOM 2833 C C . PHE A 1 400 ? 118.501 141.975 131.094 1.00 34.33 400 PHE A C 1
ATOM 2834 O O . PHE A 1 400 ? 119.682 141.647 131.205 1.00 34.33 400 PHE A O 1
ATOM 2842 N N . ALA A 1 401 ? 118.026 142.538 129.982 1.00 34.75 401 ALA A N 1
ATOM 2843 C CA . ALA A 1 401 ? 118.953 143.006 128.959 1.00 34.75 401 ALA A CA 1
ATOM 2844 C C . ALA A 1 401 ? 119.802 144.156 129.481 1.00 34.75 401 ALA A C 1
ATOM 2845 O O . ALA A 1 401 ? 121.026 144.179 129.281 1.00 34.75 401 ALA A O 1
ATOM 2847 N N . SER A 1 402 ? 119.173 145.113 130.168 1.00 34.48 402 SER A N 1
ATOM 2848 C CA . SER A 1 402 ? 119.938 146.186 130.796 1.00 34.48 402 SER A CA 1
ATOM 2849 C C . SER A 1 402 ? 120.933 145.632 131.807 1.00 34.48 402 SER A C 1
ATOM 2850 O O . SER A 1 402 ? 122.089 146.069 131.862 1.00 34.48 402 SER A O 1
ATOM 2853 N N . VAL A 1 403 ? 120.499 144.663 132.613 1.00 33.54 403 VAL A N 1
ATOM 2854 C CA . VAL A 1 403 ? 121.373 144.077 133.625 1.00 33.54 403 VAL A CA 1
ATOM 2855 C C . VAL A 1 403 ? 122.539 143.335 132.978 1.00 33.54 403 VAL A C 1
ATOM 2856 O O . VAL A 1 403 ? 123.669 143.389 133.472 1.00 33.54 403 VAL A O 1
ATOM 2860 N N . ALA A 1 404 ? 122.296 142.629 131.873 1.00 34.45 404 ALA A N 1
ATOM 2861 C CA . ALA A 1 404 ? 123.385 141.939 131.188 1.00 34.45 404 ALA A CA 1
ATOM 2862 C C . ALA A 1 404 ? 124.394 142.925 130.614 1.00 34.45 404 ALA A C 1
ATOM 2863 O O . ALA A 1 404 ? 125.609 142.687 130.673 1.00 34.45 404 ALA A O 1
ATOM 2865 N N . CYS A 1 405 ? 123.917 144.032 130.042 1.00 36.33 405 CYS A N 1
ATOM 2866 C CA . CYS A 1 405 ? 124.847 145.048 129.560 1.00 36.33 405 CYS A CA 1
ATOM 2867 C C . CYS A 1 405 ? 125.675 145.620 130.705 1.00 36.33 405 CYS A C 1
ATOM 2868 O O . CYS A 1 405 ? 126.893 145.815 130.571 1.00 36.33 405 CYS A O 1
ATOM 2871 N N . VAL A 1 406 ? 125.030 145.887 131.842 1.00 33.86 406 VAL A N 1
ATOM 2872 C CA . VAL A 1 406 ? 125.754 146.375 133.012 1.00 33.86 406 VAL A CA 1
ATOM 2873 C C . VAL A 1 406 ? 126.793 145.357 133.460 1.00 33.86 406 VAL A C 1
ATOM 2874 O O . VAL A 1 406 ? 127.905 145.719 133.848 1.00 33.86 406 VAL A O 1
ATOM 2878 N N . GLU A 1 407 ? 126.507 144.057 133.438 1.00 34.89 407 GLU A N 1
ATOM 2879 C CA . GLU A 1 407 ? 127.463 142.983 133.859 1.00 34.89 407 GLU A CA 1
ATOM 2880 C C . GLU A 1 407 ? 128.594 142.829 132.862 1.00 34.89 407 GLU A C 1
ATOM 2881 O O . GLU A 1 407 ? 129.601 142.290 133.260 1.00 34.89 407 GLU A O 1
ATOM 2887 N N . GLY A 1 408 ? 128.407 143.132 131.585 1.00 34.20 408 GLY A N 1
ATOM 2888 C CA . GLY A 1 408 ? 129.547 143.182 130.678 1.00 34.20 408 GLY A CA 1
ATOM 2889 C C . GLY A 1 408 ? 130.443 144.381 130.937 1.00 34.20 408 GLY A C 1
ATOM 2890 O O . GLY A 1 408 ? 131.678 144.262 130.980 1.00 34.20 408 GLY A O 1
ATOM 2891 N N . LEU A 1 409 ? 129.833 145.553 131.124 1.00 35.67 409 LEU A N 1
ATOM 2892 C CA . LEU A 1 409 ? 130.615 146.739 131.454 1.00 35.67 409 LEU A CA 1
ATOM 2893 C C . LEU A 1 409 ? 131.371 146.544 132.759 1.00 35.67 409 LEU A C 1
ATOM 2894 O O . LEU A 1 409 ? 132.508 147.003 132.901 1.00 35.67 409 LEU A O 1
ATOM 2899 N N . CYS A 1 410 ? 130.750 145.865 133.723 1.00 34.19 410 CYS A N 1
ATOM 2900 C CA . CYS A 1 410 ? 131.406 145.591 134.995 1.00 34.19 410 CYS A CA 1
ATOM 2901 C C . CYS A 1 410 ? 132.597 144.673 134.816 1.00 34.19 410 CYS A C 1
ATOM 2902 O O . CYS A 1 410 ? 133.620 144.850 135.476 1.00 34.19 410 CYS A O 1
ATOM 2905 N N . SER A 1 411 ? 132.476 143.669 133.951 1.00 34.78 411 SER A N 1
ATOM 2906 C CA . SER A 1 411 ? 133.621 142.812 133.667 1.00 34.78 411 SER A CA 1
ATOM 2907 C C . SER A 1 411 ? 134.787 143.631 133.132 1.00 34.78 411 SER A C 1
ATOM 2908 O O . SER A 1 411 ? 135.923 143.514 133.615 1.00 34.78 411 SER A O 1
ATOM 2911 N N . LEU A 1 412 ? 134.515 144.494 132.150 1.00 36.05 412 LEU A N 1
ATOM 2912 C CA . LEU A 1 412 ? 135.587 145.304 131.572 1.00 36.05 412 LEU A CA 1
ATOM 2913 C C . LEU A 1 412 ? 136.206 146.233 132.611 1.00 36.05 412 LEU A C 1
ATOM 2914 O O . LEU A 1 412 ? 137.437 146.341 132.718 1.00 36.05 412 LEU A O 1
ATOM 2919 N N . VAL A 1 413 ? 135.364 146.912 133.392 1.00 35.32 413 VAL A N 1
ATOM 2920 C CA . VAL A 1 413 ? 135.859 147.880 134.363 1.00 35.32 413 VAL A CA 1
ATOM 2921 C C . VAL A 1 413 ? 136.637 147.182 135.468 1.00 35.32 413 VAL A C 1
ATOM 2922 O O . VAL A 1 413 ? 137.667 147.683 135.927 1.00 35.32 413 VAL A O 1
ATOM 2926 N N . ALA A 1 414 ? 136.159 146.024 135.922 1.00 35.37 414 ALA A N 1
ATOM 2927 C CA . ALA A 1 414 ? 136.877 145.275 136.943 1.00 35.37 414 ALA A CA 1
ATOM 2928 C C . ALA A 1 414 ? 138.253 144.871 136.448 1.00 35.37 414 ALA A C 1
ATOM 2929 O O . ALA A 1 414 ? 139.257 145.073 137.141 1.00 35.37 414 ALA A O 1
ATOM 2931 N N . THR A 1 415 ? 138.324 144.306 135.240 1.00 37.41 415 THR A N 1
ATOM 2932 C CA . THR A 1 415 ? 139.624 143.949 134.685 1.00 37.41 415 THR A CA 1
ATOM 2933 C C . THR A 1 415 ? 140.556 145.150 134.674 1.00 37.41 415 THR A C 1
ATOM 2934 O O . THR A 1 415 ? 141.656 145.100 135.235 1.00 37.41 415 THR A O 1
ATOM 2938 N N . GLY A 1 416 ? 140.106 146.264 134.093 1.00 37.26 416 GLY A N 1
ATOM 2939 C CA . GLY A 1 416 ? 140.975 147.428 134.000 1.00 37.26 416 GLY A CA 1
ATOM 2940 C C . GLY A 1 416 ? 141.436 147.932 135.355 1.00 37.26 416 GLY A C 1
ATOM 2941 O O . GLY A 1 416 ? 142.638 148.056 135.612 1.00 37.26 416 GLY A O 1
ATOM 2942 N N . VAL A 1 417 ? 140.488 148.183 136.260 1.00 36.87 417 VAL A N 1
ATOM 2943 C CA . VAL A 1 417 ? 140.816 148.806 137.538 1.00 36.87 417 VAL A CA 1
ATOM 2944 C C . VAL A 1 417 ? 141.710 147.901 138.373 1.00 36.87 417 VAL A C 1
ATOM 2945 O O . VAL A 1 417 ? 142.716 148.348 138.931 1.00 36.87 417 VAL A O 1
ATOM 2949 N N . PHE A 1 418 ? 141.363 146.618 138.486 1.00 37.48 418 PHE A N 1
ATOM 2950 C CA . PHE A 1 418 ? 142.121 145.767 139.393 1.00 37.48 418 PHE A CA 1
ATOM 2951 C C . PHE A 1 418 ? 143.464 145.346 138.812 1.00 37.48 418 PHE A C 1
ATOM 2952 O O . PHE A 1 418 ? 144.446 145.246 139.559 1.00 37.48 418 PHE A O 1
ATOM 2960 N N . ASN A 1 419 ? 143.552 145.115 137.500 1.00 39.18 419 ASN A N 1
ATOM 2961 C CA . ASN A 1 419 ? 144.850 144.864 136.899 1.00 39.18 419 ASN A CA 1
ATOM 2962 C C . ASN A 1 419 ? 145.695 146.123 136.777 1.00 39.18 419 ASN A C 1
ATOM 2963 O O . ASN A 1 419 ? 146.871 146.023 136.417 1.00 39.18 419 ASN A O 1
ATOM 2968 N N . SER A 1 420 ? 145.128 147.301 137.039 1.00 40.17 420 SER A N 1
ATOM 2969 C CA . SER A 1 420 ? 145.958 148.483 137.223 1.00 40.17 420 SER A CA 1
ATOM 2970 C C . SER A 1 420 ? 146.362 148.696 138.675 1.00 40.17 420 SER A C 1
ATOM 2971 O O . SER A 1 420 ? 147.436 149.249 138.934 1.00 40.17 420 SER A O 1
ATOM 2974 N N . LEU A 1 421 ? 145.523 148.287 139.628 1.00 42.23 421 LEU A N 1
ATOM 2975 C CA . LEU A 1 421 ? 145.875 148.447 141.036 1.00 42.23 421 LEU A CA 1
ATOM 2976 C C . LEU A 1 421 ? 146.948 147.459 141.464 1.00 42.23 421 LEU A C 1
ATOM 2977 O O . LEU A 1 421 ? 147.893 147.832 142.166 1.00 42.23 421 LEU A O 1
ATOM 2982 N N . TYR A 1 422 ? 146.810 146.189 141.079 1.00 43.07 422 TYR A N 1
ATOM 2983 C CA . TYR A 1 422 ? 147.702 145.174 141.638 1.00 43.07 422 TYR A CA 1
ATOM 2984 C C . TYR A 1 422 ? 149.173 145.430 141.332 1.00 43.07 422 TYR A C 1
ATOM 2985 O O . TYR A 1 422 ? 149.993 145.331 142.260 1.00 43.07 422 TYR A O 1
ATOM 2994 N N . PRO A 1 423 ? 149.587 145.737 140.098 1.00 43.02 423 PRO A N 1
ATOM 2995 C CA . PRO A 1 423 ? 151.005 146.068 139.892 1.00 43.02 423 PRO A CA 1
ATOM 2996 C C . PRO A 1 423 ? 151.463 147.289 140.667 1.00 43.02 423 PRO A C 1
ATOM 2997 O O . PRO A 1 423 ? 152.609 147.326 141.128 1.00 43.02 423 PRO A O 1
ATOM 3001 N N . SER A 1 424 ? 150.602 148.295 140.823 1.00 45.41 424 SER A N 1
ATOM 3002 C CA . SER A 1 424 ? 151.028 149.533 141.467 1.00 45.41 424 SER A CA 1
ATOM 3003 C C . SER A 1 424 ? 151.244 149.338 142.962 1.00 45.41 424 SER A C 1
ATOM 3004 O O . SER A 1 424 ? 152.275 149.745 143.508 1.00 45.41 424 SER A O 1
ATOM 3007 N N . THR A 1 425 ? 150.283 148.720 143.645 1.00 46.38 425 THR A N 1
ATOM 3008 C CA . THR A 1 425 ? 150.406 148.459 145.079 1.00 46.38 425 THR A CA 1
ATOM 3009 C C . THR A 1 425 ? 150.947 147.050 145.315 1.00 46.38 425 THR A C 1
ATOM 3010 O O . THR A 1 425 ? 150.323 146.205 145.951 1.00 46.38 425 THR A O 1
ATOM 3014 N N . LEU A 1 426 ? 152.134 146.810 144.771 1.00 50.22 426 LEU A N 1
ATOM 3015 C CA . LEU A 1 426 ? 152.794 145.517 144.867 1.00 50.22 426 LEU A CA 1
ATOM 3016 C C . LEU A 1 426 ? 153.951 145.511 145.849 1.00 50.22 426 LEU A C 1
ATOM 3017 O O . LEU A 1 426 ? 154.133 144.531 146.572 1.00 50.22 426 LEU A O 1
ATOM 3022 N N . HIS A 1 427 ? 154.740 146.579 145.891 1.00 58.51 427 HIS A N 1
ATOM 3023 C CA . HIS A 1 427 ? 155.839 146.697 146.837 1.00 58.51 427 HIS A CA 1
ATOM 3024 C C . HIS A 1 427 ? 155.487 147.555 148.041 1.00 58.51 427 HIS A C 1
ATOM 3025 O O . HIS A 1 427 ? 156.348 147.789 148.893 1.00 58.51 427 HIS A O 1
ATOM 3032 N N . PHE A 1 428 ? 154.247 148.030 148.128 1.00 55.64 428 PHE A N 1
ATOM 3033 C CA . PHE A 1 428 ? 153.761 148.792 149.270 1.00 55.64 428 PHE A CA 1
ATOM 3034 C C . PHE A 1 428 ? 152.832 147.964 150.150 1.00 55.64 428 PHE A C 1
ATOM 3035 O O . PHE A 1 428 ? 153.047 147.866 151.361 1.00 55.64 428 PHE A O 1
ATOM 3043 N N . MET A 1 429 ? 151.804 147.358 149.558 1.00 52.99 429 MET A N 1
ATOM 3044 C CA . MET A 1 429 ? 150.949 146.411 150.270 1.00 52.99 429 MET A CA 1
ATOM 3045 C C . MET A 1 429 ? 150.285 145.505 149.245 1.00 52.99 429 MET A C 1
ATOM 3046 O O . MET A 1 429 ? 149.367 145.944 148.548 1.00 52.99 429 MET A O 1
ATOM 3051 N N . ARG A 1 430 ? 150.733 144.258 149.155 1.00 45.93 430 ARG A N 1
ATOM 3052 C CA . ARG A 1 430 ? 149.967 143.275 148.408 1.00 45.93 430 ARG A CA 1
ATOM 3053 C C . ARG A 1 430 ? 148.629 143.053 149.095 1.00 45.93 430 ARG A C 1
ATOM 3054 O O . ARG A 1 430 ? 148.521 143.106 150.321 1.00 45.93 430 ARG A O 1
ATOM 3062 N N . GLY A 1 431 ? 147.601 142.801 148.297 1.00 41.94 431 GLY A N 1
ATOM 3063 C CA . GLY A 1 431 ? 146.270 142.646 148.829 1.00 41.94 431 GLY A CA 1
ATOM 3064 C C . GLY A 1 431 ? 145.523 143.941 149.031 1.00 41.94 431 GLY A C 1
ATOM 3065 O O . GLY A 1 431 ? 144.339 143.908 149.398 1.00 41.94 431 GLY A O 1
ATOM 3066 N N . PHE A 1 432 ? 146.171 145.080 148.812 1.00 41.12 432 PHE A N 1
ATOM 3067 C CA . PHE A 1 432 ? 145.420 146.326 148.748 1.00 41.12 432 PHE A CA 1
ATOM 3068 C C . PHE A 1 432 ? 144.312 146.289 147.708 1.00 41.12 432 PHE A C 1
ATOM 3069 O O . PHE A 1 432 ? 143.278 146.932 147.942 1.00 41.12 432 PHE A O 1
ATOM 3077 N N . PRO A 1 433 ? 144.461 145.651 146.543 1.00 38.35 433 PRO A N 1
ATOM 3078 C CA . PRO A 1 433 ? 143.290 145.519 145.666 1.00 38.35 433 PRO A CA 1
ATOM 3079 C C . PRO A 1 433 ? 142.118 144.828 146.336 1.00 38.35 433 PRO A C 1
ATOM 3080 O O . PRO A 1 433 ? 140.968 145.232 146.137 1.00 38.35 433 PRO A O 1
ATOM 3084 N N . PHE A 1 434 ? 142.378 143.806 147.148 1.00 36.21 434 PHE A N 1
ATOM 3085 C CA . PHE A 1 434 ? 141.292 143.147 147.862 1.00 36.21 434 PHE A CA 1
ATOM 3086 C C . PHE A 1 434 ? 140.690 144.060 148.917 1.00 36.21 434 PHE A C 1
ATOM 3087 O O . PHE A 1 434 ? 139.471 144.082 149.102 1.00 36.21 434 PHE A O 1
ATOM 3095 N N . LEU A 1 435 ? 141.521 144.833 149.615 1.00 35.55 435 LEU A N 1
ATOM 3096 C CA . LEU A 1 435 ? 140.963 145.749 150.605 1.00 35.55 435 LEU A CA 1
ATOM 3097 C C . LEU A 1 435 ? 140.182 146.877 149.940 1.00 35.55 435 LEU A C 1
ATOM 3098 O O . LEU A 1 435 ? 139.182 147.344 150.489 1.00 35.55 435 LEU A O 1
ATOM 3103 N N . PHE A 1 436 ? 140.608 147.311 148.754 1.00 35.90 436 PHE A N 1
ATOM 3104 C CA . PHE A 1 436 ? 139.862 148.310 147.994 1.00 35.90 436 PHE A CA 1
ATOM 3105 C C . PHE A 1 436 ? 138.538 147.749 147.500 1.00 35.90 436 PHE A C 1
ATOM 3106 O O . PHE A 1 436 ? 137.526 148.457 147.480 1.00 35.90 436 PHE A O 1
ATOM 3114 N N . GLY A 1 437 ? 138.529 146.486 147.078 1.00 34.26 437 GLY A N 1
ATOM 3115 C CA . GLY A 1 437 ? 137.271 145.842 146.749 1.00 34.26 437 GLY A CA 1
ATOM 3116 C C . GLY A 1 437 ? 136.351 145.734 147.948 1.00 34.26 437 GLY A C 1
ATOM 3117 O O . GLY A 1 437 ? 135.140 145.908 147.828 1.00 34.26 437 GLY A O 1
ATOM 3118 N N . ALA A 1 438 ? 136.915 145.445 149.119 1.00 32.99 438 ALA A N 1
ATOM 3119 C CA . ALA A 1 438 ? 136.114 145.410 150.338 1.00 32.99 438 ALA A CA 1
ATOM 3120 C C . ALA A 1 438 ? 135.541 146.781 150.665 1.00 32.99 438 ALA A C 1
ATOM 3121 O O . ALA A 1 438 ? 134.405 146.890 151.135 1.00 32.99 438 ALA A O 1
ATOM 3123 N N . ILE A 1 439 ? 136.323 147.838 150.449 1.00 33.21 439 ILE A N 1
ATOM 3124 C CA . ILE A 1 439 ? 135.834 149.195 150.684 1.00 33.21 439 ILE A CA 1
ATOM 3125 C C . ILE A 1 439 ? 134.719 149.544 149.707 1.00 33.21 439 ILE A C 1
ATOM 3126 O O . ILE A 1 439 ? 133.719 150.165 150.084 1.00 33.21 439 ILE A O 1
ATOM 3131 N N . LEU A 1 440 ? 134.870 149.162 148.437 1.00 32.55 440 LEU A N 1
ATOM 3132 C CA . LEU A 1 440 ? 133.830 149.461 147.456 1.00 32.55 440 LEU A CA 1
ATOM 3133 C C . LEU A 1 440 ? 132.526 148.748 147.787 1.00 32.55 440 LEU A C 1
ATOM 3134 O O . LEU A 1 440 ? 131.449 149.209 147.403 1.00 32.55 440 LEU A O 1
ATOM 3139 N N . LEU A 1 441 ? 132.600 147.620 148.493 1.00 33.05 441 LEU A N 1
ATOM 3140 C CA . LEU A 1 441 ? 131.389 146.908 148.885 1.00 33.05 441 LEU A CA 1
ATOM 3141 C C . LEU A 1 441 ? 130.651 147.608 150.014 1.00 33.05 441 LEU A C 1
ATOM 3142 O O . LEU A 1 441 ? 129.576 147.153 150.413 1.00 33.05 441 LEU A O 1
ATOM 3147 N N . LEU A 1 442 ? 131.218 148.680 150.564 1.00 33.04 442 LEU A N 1
ATOM 3148 C CA . LEU A 1 442 ? 130.497 149.458 151.559 1.00 33.04 442 LEU A CA 1
ATOM 3149 C C . LEU A 1 442 ? 129.420 150.326 150.925 1.00 33.04 442 LEU A C 1
ATOM 3150 O O . LEU A 1 442 ? 128.518 150.788 151.631 1.00 33.04 442 LEU A O 1
ATOM 3155 N N . ILE A 1 443 ? 129.495 150.568 149.620 1.00 34.47 443 ILE A N 1
ATOM 3156 C CA . ILE A 1 443 ? 128.503 151.394 148.936 1.00 34.47 443 ILE A CA 1
ATOM 3157 C C . ILE A 1 443 ? 127.254 150.581 148.596 1.00 34.47 443 ILE A C 1
ATOM 3158 O O . ILE A 1 443 ? 126.144 151.068 148.845 1.00 34.47 443 ILE A O 1
ATOM 3163 N N . PRO A 1 444 ? 127.350 149.373 148.017 1.00 34.33 444 PRO A N 1
ATOM 3164 C CA . PRO A 1 444 ? 126.126 148.568 147.870 1.00 34.33 444 PRO A CA 1
ATOM 3165 C C . PRO A 1 444 ? 125.410 148.300 149.178 1.00 34.33 444 PRO A C 1
ATOM 3166 O O . PRO A 1 444 ? 124.175 148.314 149.208 1.00 34.33 444 PRO A O 1
ATOM 3170 N N . ALA A 1 445 ? 126.144 148.047 150.262 1.00 35.24 445 ALA A N 1
ATOM 3171 C CA . ALA A 1 445 ? 125.486 147.789 151.537 1.00 35.24 445 ALA A CA 1
ATOM 3172 C C . ALA A 1 445 ? 124.709 149.008 152.006 1.00 35.24 445 ALA A C 1
ATOM 3173 O O . ALA A 1 445 ? 123.550 148.893 152.424 1.00 35.24 445 ALA A O 1
ATOM 3175 N N . ALA A 1 446 ? 125.323 150.189 151.924 1.00 36.09 446 ALA A N 1
ATOM 3176 C CA . ALA A 1 446 ? 124.627 151.410 152.309 1.00 36.09 446 ALA A CA 1
ATOM 3177 C C . ALA A 1 446 ? 123.416 151.647 151.424 1.00 36.09 446 ALA A C 1
ATOM 3178 O O . ALA A 1 446 ? 122.338 151.991 151.917 1.00 36.09 446 ALA A O 1
ATOM 3180 N N . ILE A 1 447 ? 123.569 151.442 150.115 1.00 37.15 447 ILE A N 1
ATOM 3181 C CA . ILE A 1 447 ? 122.473 151.682 149.181 1.00 37.15 447 ILE A CA 1
ATOM 3182 C C . ILE A 1 447 ? 121.291 150.778 149.501 1.00 37.15 447 ILE A C 1
ATOM 3183 O O . ILE A 1 447 ? 120.149 151.238 149.612 1.00 37.15 447 ILE A O 1
ATOM 3188 N N . MET A 1 448 ? 121.548 149.482 149.680 1.00 38.81 448 MET A N 1
ATOM 3189 C CA . MET A 1 448 ? 120.451 148.547 149.898 1.00 38.81 448 MET A CA 1
ATOM 3190 C C . MET A 1 448 ? 119.796 148.763 151.254 1.00 38.81 448 MET A C 1
ATOM 3191 O O . MET A 1 448 ? 118.562 148.746 151.364 1.00 38.81 448 MET A O 1
ATOM 3196 N N . GLY A 1 449 ? 120.598 148.966 152.301 1.00 40.60 449 GLY A N 1
ATOM 3197 C CA . GLY A 1 449 ? 120.020 149.230 153.605 1.00 40.60 449 GLY A CA 1
ATOM 3198 C C . GLY A 1 449 ? 119.181 150.490 153.617 1.00 40.60 449 GLY A C 1
ATOM 3199 O O . GLY A 1 449 ? 118.075 150.505 154.163 1.00 40.60 449 GLY A O 1
ATOM 3200 N N . TRP A 1 450 ? 119.686 151.560 153.002 1.00 42.33 450 TRP A N 1
ATOM 3201 C CA . TRP A 1 450 ? 118.930 152.801 152.932 1.00 42.33 450 TRP A CA 1
ATOM 3202 C C . TRP A 1 450 ? 117.635 152.6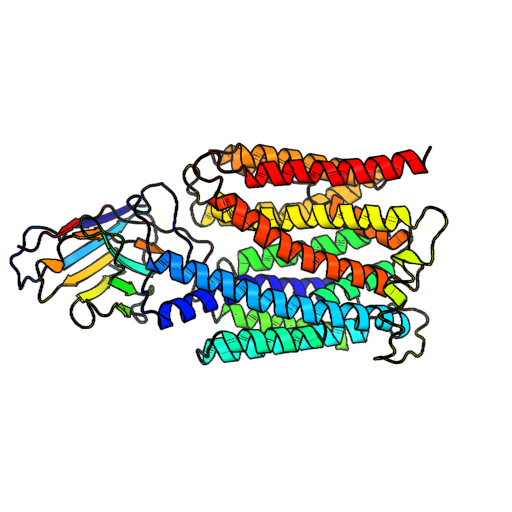06 152.165 1.00 42.33 450 TRP A C 1
ATOM 3203 O O . TRP A 1 450 ? 116.577 153.092 152.579 1.00 42.33 450 TRP A O 1
ATOM 3214 N N . ILE A 1 451 ? 117.699 151.887 151.041 1.00 41.93 451 ILE A N 1
ATOM 3215 C CA . ILE A 1 451 ? 116.509 151.678 150.221 1.00 41.93 451 ILE A CA 1
ATOM 3216 C C . ILE A 1 451 ? 115.440 150.953 151.016 1.00 41.93 451 ILE A C 1
ATOM 3217 O O . ILE A 1 451 ? 114.263 151.328 150.986 1.00 41.93 451 ILE A O 1
ATOM 3222 N N . GLU A 1 452 ? 115.824 149.905 151.747 1.00 46.07 452 GLU A N 1
ATOM 3223 C CA . GLU A 1 452 ? 114.797 149.184 152.488 1.00 46.07 452 GLU A CA 1
ATOM 3224 C C . GLU A 1 452 ? 114.276 150.009 153.655 1.00 46.07 452 GLU A C 1
ATOM 3225 O O . GLU A 1 452 ? 113.067 150.026 153.914 1.00 46.07 452 GLU A O 1
ATOM 3231 N N . ILE A 1 453 ? 115.163 150.698 154.374 1.00 47.27 453 ILE A N 1
ATOM 3232 C CA . ILE A 1 453 ? 114.731 151.415 155.569 1.00 47.27 453 ILE A CA 1
ATOM 3233 C C . ILE A 1 453 ? 113.802 152.565 155.206 1.00 47.27 453 ILE A C 1
ATOM 3234 O O . ILE A 1 453 ? 112.754 152.752 155.835 1.00 47.27 453 ILE A O 1
ATOM 3239 N N . GLN A 1 454 ? 114.157 153.348 154.186 1.00 50.15 454 GLN A N 1
ATOM 3240 C CA . GLN A 1 454 ? 113.339 154.506 153.842 1.00 50.15 454 GLN A CA 1
ATOM 3241 C C . GLN A 1 454 ? 111.954 154.091 153.362 1.00 50.15 454 GLN A C 1
ATOM 3242 O O . GLN A 1 454 ? 110.955 154.724 153.722 1.00 50.15 454 GLN A O 1
ATOM 3248 N N . ASP A 1 455 ? 111.871 153.040 152.545 1.00 51.62 455 ASP A N 1
ATOM 3249 C CA . ASP A 1 455 ? 110.569 152.607 152.045 1.00 51.62 455 ASP A CA 1
ATOM 3250 C C . ASP A 1 455 ? 109.696 152.061 153.167 1.00 51.62 455 ASP A C 1
ATOM 3251 O O . ASP A 1 455 ? 108.495 152.349 153.223 1.00 51.62 455 ASP A O 1
ATOM 3256 N N . SER A 1 456 ? 110.280 151.273 154.071 1.00 53.28 456 SER A N 1
ATOM 3257 C CA . SER A 1 456 ? 109.514 150.694 155.166 1.00 53.28 456 SER A CA 1
ATOM 3258 C C . SER A 1 456 ? 109.199 151.699 156.265 1.00 53.28 456 SER A C 1
ATOM 3259 O O . SER A 1 456 ? 108.429 151.372 157.174 1.00 53.28 456 SER A O 1
ATOM 3262 N N . ASN A 1 457 ? 109.772 152.897 156.213 1.00 54.32 457 ASN A N 1
ATOM 3263 C CA . ASN A 1 457 ? 109.472 153.929 157.196 1.00 54.32 457 ASN A CA 1
ATOM 3264 C C . ASN A 1 457 ? 108.392 154.870 156.677 1.00 54.32 457 ASN A C 1
ATOM 3265 O O . ASN A 1 457 ? 107.247 154.823 157.125 1.00 54.32 457 ASN A O 1
ATOM 3270 N N . VAL B 2 5 ? 160.964 121.452 145.910 1.00 43.10 2 VAL B N 1
ATOM 3271 C CA . VAL B 2 5 ? 161.252 121.681 144.499 1.00 43.10 2 VAL B CA 1
ATOM 3272 C C . VAL B 2 5 ? 162.522 122.498 144.329 1.00 43.10 2 VAL B C 1
ATOM 3273 O O . VAL B 2 5 ? 162.631 123.610 144.842 1.00 43.10 2 VAL B O 1
ATOM 3277 N N . GLN B 2 6 ? 163.487 121.939 143.606 1.00 42.05 3 GLN B N 1
ATOM 3278 C CA . GLN B 2 6 ? 164.708 122.667 143.281 1.00 42.05 3 GLN B CA 1
ATOM 3279 C C . GLN B 2 6 ? 165.248 122.109 141.975 1.00 42.05 3 GLN B C 1
ATOM 3280 O O . GLN B 2 6 ? 165.197 120.897 141.748 1.00 42.05 3 GLN B O 1
ATOM 3286 N N . LEU B 2 7 ? 165.739 122.993 141.115 1.00 36.64 4 LEU B N 1
ATOM 3287 C CA . LEU B 2 7 ? 166.418 122.612 139.884 1.00 36.64 4 LEU B CA 1
ATOM 3288 C C . LEU B 2 7 ? 167.863 123.068 140.017 1.00 36.64 4 LEU B C 1
ATOM 3289 O O . LEU B 2 7 ? 168.136 124.270 140.053 1.00 36.64 4 LEU B O 1
ATOM 3294 N N . VAL B 2 8 ? 168.786 122.120 140.096 1.00 36.14 5 VAL B N 1
ATOM 3295 C CA . VAL B 2 8 ? 170.182 122.420 140.384 1.00 36.14 5 VAL B CA 1
ATOM 3296 C C . VAL B 2 8 ? 170.974 122.243 139.092 1.00 36.14 5 VAL B C 1
ATOM 3297 O O . VAL B 2 8 ? 170.962 121.175 138.473 1.00 36.14 5 VAL B O 1
ATOM 3301 N N . GLU B 2 9 ? 171.654 123.305 138.668 1.00 34.91 6 GLU B N 1
ATOM 3302 C CA . GLU B 2 9 ? 172.456 123.248 137.458 1.00 34.91 6 GLU B CA 1
ATOM 3303 C C . GLU B 2 9 ? 173.933 123.125 137.793 1.00 34.91 6 GLU B C 1
ATOM 3304 O O . GLU B 2 9 ? 174.443 123.777 138.706 1.00 34.91 6 GLU B O 1
ATOM 3310 N N . SER B 2 10 ? 174.622 122.269 137.046 1.00 37.40 7 SER B N 1
ATOM 3311 C CA . SER B 2 10 ? 176.066 122.189 137.179 1.00 37.40 7 SER B CA 1
ATOM 3312 C C . SER B 2 10 ? 176.723 121.778 135.872 1.00 37.40 7 SER B C 1
ATOM 3313 O O . SER B 2 10 ? 176.891 120.585 135.607 1.00 37.40 7 SER B O 1
ATOM 3316 N N . GLY B 2 11 ? 177.088 122.754 135.049 1.00 37.19 8 GLY B N 1
ATOM 3317 C CA . GLY B 2 11 ? 177.961 122.504 133.923 1.00 37.19 8 GLY B CA 1
ATOM 3318 C C . GLY B 2 11 ? 178.840 123.696 133.624 1.00 37.19 8 GLY B C 1
ATOM 3319 O O . GLY B 2 11 ? 179.599 123.692 132.653 1.00 37.19 8 GLY B O 1
ATOM 3320 N N . GLY B 2 12 ? 178.760 124.715 134.474 1.00 38.86 9 GLY B N 1
ATOM 3321 C CA . GLY B 2 12 ? 179.358 125.998 134.183 1.00 38.86 9 GLY B CA 1
ATOM 3322 C C . GLY B 2 12 ? 180.829 126.057 134.516 1.00 38.86 9 GLY B C 1
ATOM 3323 O O . GLY B 2 12 ? 181.446 125.092 134.962 1.00 38.86 9 GLY B O 1
ATOM 3324 N N . GLY B 2 13 ? 181.405 127.230 134.280 1.00 38.65 10 GLY B N 1
ATOM 3325 C CA . GLY B 2 13 ? 182.795 127.443 134.610 1.00 38.65 10 GLY B CA 1
ATOM 3326 C C . GLY B 2 13 ? 183.586 128.118 133.515 1.00 38.65 10 GLY B C 1
ATOM 3327 O O . GLY B 2 13 ? 183.062 128.396 132.435 1.00 38.65 10 GLY B O 1
ATOM 3328 N N . LEU B 2 14 ? 184.861 128.374 133.788 1.00 43.50 11 LEU B N 1
ATOM 3329 C CA . LEU B 2 14 ? 185.730 129.069 132.847 1.00 43.50 11 LEU B CA 1
ATOM 3330 C C . LEU B 2 14 ? 185.992 128.180 131.644 1.00 43.50 11 LEU B C 1
ATOM 3331 O O . LEU B 2 14 ? 186.546 127.086 131.779 1.00 43.50 11 LEU B O 1
ATOM 3336 N N . VAL B 2 15 ? 185.597 128.648 130.467 1.00 45.82 12 VAL B N 1
ATOM 3337 C CA . VAL B 2 15 ? 185.872 127.960 129.216 1.00 45.82 12 VAL B CA 1
ATOM 3338 C C . VAL B 2 15 ? 186.374 128.982 128.207 1.00 45.82 12 VAL B C 1
ATOM 3339 O O . VAL B 2 15 ? 185.812 130.076 128.090 1.00 45.82 12 VAL B O 1
ATOM 3343 N N . GLN B 2 16 ? 187.453 128.646 127.511 1.00 52.48 13 GLN B N 1
ATOM 3344 C CA . GLN B 2 16 ? 187.962 129.528 126.478 1.00 52.48 13 GLN B CA 1
ATOM 3345 C C . GLN B 2 16 ? 186.970 129.585 125.319 1.00 52.48 13 GLN B C 1
ATOM 3346 O O . GLN B 2 16 ? 186.188 128.652 125.122 1.00 52.48 13 GLN B O 1
ATOM 3352 N N . PRO B 2 17 ? 186.959 130.678 124.556 1.00 53.18 14 PRO B N 1
ATOM 3353 C CA . PRO B 2 17 ? 186.038 130.756 123.417 1.00 53.18 14 PRO B CA 1
ATOM 3354 C C . PRO B 2 17 ? 186.263 129.601 122.455 1.00 53.18 14 PRO B C 1
ATOM 3355 O O . PRO B 2 17 ? 187.395 129.177 122.214 1.00 53.18 14 PRO B O 1
ATOM 3359 N N . GLY B 2 18 ? 185.164 129.081 121.919 1.00 50.14 15 GLY B N 1
ATOM 3360 C CA . GLY B 2 18 ? 185.204 127.843 121.171 1.00 50.14 15 GLY B CA 1
ATOM 3361 C C . GLY B 2 18 ? 185.071 126.654 122.096 1.00 50.14 15 GLY B C 1
ATOM 3362 O O . GLY B 2 18 ? 185.694 125.611 121.880 1.00 50.14 15 GLY B O 1
ATOM 3363 N N . GLY B 2 19 ? 184.260 126.808 123.144 1.00 48.54 16 GLY B N 1
ATOM 3364 C CA . GLY B 2 19 ? 184.070 125.773 124.134 1.00 48.54 16 GLY B CA 1
ATOM 3365 C C . GLY B 2 19 ? 182.784 124.988 123.922 1.00 48.54 16 GLY B C 1
ATOM 3366 O O . GLY B 2 19 ? 181.915 125.344 123.133 1.00 48.54 16 GLY B O 1
ATOM 3367 N N . SER B 2 20 ? 182.676 123.894 124.667 1.00 46.81 17 SER B N 1
ATOM 3368 C CA . SER B 2 20 ? 181.591 122.938 124.488 1.00 46.81 17 SER B CA 1
ATOM 3369 C C . SER B 2 20 ? 180.995 122.549 125.837 1.00 46.81 17 SER B C 1
ATOM 3370 O O . SER B 2 20 ? 180.829 121.371 126.154 1.00 46.81 17 SER B O 1
ATOM 3373 N N . LEU B 2 21 ? 180.681 123.550 126.657 1.00 39.62 18 LEU B N 1
ATOM 3374 C CA . LEU B 2 21 ? 180.049 123.289 127.942 1.00 39.62 18 LEU B CA 1
ATOM 3375 C C . LEU B 2 21 ? 178.733 122.552 127.758 1.00 39.62 18 LEU B C 1
ATOM 3376 O O . LEU B 2 21 ? 177.943 122.880 126.872 1.00 39.62 18 LEU B O 1
ATOM 3381 N N . ARG B 2 22 ? 178.502 121.555 128.600 1.00 36.70 19 ARG B N 1
ATOM 3382 C CA . ARG B 2 22 ? 177.241 120.830 128.650 1.00 36.70 19 ARG B CA 1
ATOM 3383 C C . ARG B 2 22 ? 176.578 121.143 129.981 1.00 36.70 19 ARG B C 1
ATOM 3384 O O . ARG B 2 22 ? 176.972 120.603 131.018 1.00 36.70 19 ARG B O 1
ATOM 3392 N N . LEU B 2 23 ? 175.582 122.013 129.953 1.00 32.22 20 LEU B N 1
ATOM 3393 C CA . LEU B 2 23 ? 174.838 122.356 131.150 1.00 32.22 20 LEU B CA 1
ATOM 3394 C C . LEU B 2 23 ? 173.847 121.249 131.468 1.00 32.22 20 LEU B C 1
ATOM 3395 O O . LEU B 2 23 ? 173.256 120.647 130.572 1.00 32.22 20 LEU B O 1
ATOM 3400 N N . SER B 2 24 ? 173.667 120.981 132.750 1.00 33.64 21 SER B N 1
ATOM 3401 C CA . SER B 2 24 ? 172.695 120.004 133.207 1.00 33.64 21 SER B CA 1
ATOM 3402 C C . SER B 2 24 ? 171.751 120.679 134.195 1.00 33.64 21 SER B C 1
ATOM 3403 O O . SER B 2 24 ? 172.032 121.761 134.702 1.00 33.64 21 SER B O 1
ATOM 3406 N N . CYS B 2 25 ? 170.612 120.045 134.453 1.00 35.78 22 CYS B N 1
ATOM 3407 C CA . CYS B 2 25 ? 169.641 120.606 135.383 1.00 35.78 22 CYS B CA 1
ATOM 3408 C C . CYS B 2 25 ? 168.789 119.497 135.985 1.00 35.78 22 CYS B C 1
ATOM 3409 O O . CYS B 2 25 ? 167.791 119.087 135.388 1.00 35.78 22 CYS B O 1
ATOM 3412 N N . ALA B 2 26 ? 169.150 119.027 137.176 1.00 38.97 23 ALA B N 1
ATOM 3413 C CA . ALA B 2 26 ? 168.487 117.879 137.788 1.00 38.97 23 ALA B CA 1
ATOM 3414 C C . ALA B 2 26 ? 167.347 118.366 138.669 1.00 38.97 23 ALA B C 1
ATOM 3415 O O . ALA B 2 26 ? 167.577 119.035 139.680 1.00 38.97 23 ALA B O 1
ATOM 3417 N N . ALA B 2 27 ? 166.119 118.013 138.301 1.00 42.80 24 ALA B N 1
ATOM 3418 C CA . ALA B 2 27 ? 164.934 118.483 139.005 1.00 42.80 24 ALA B CA 1
ATOM 3419 C C . ALA B 2 27 ? 164.499 117.470 140.053 1.00 42.80 24 ALA B C 1
ATOM 3420 O O . ALA B 2 27 ? 164.357 116.280 139.756 1.00 42.80 24 ALA B O 1
ATOM 3422 N N . SER B 2 28 ? 164.275 117.948 141.275 1.00 44.95 25 SER B N 1
ATOM 3423 C CA . SER B 2 28 ? 163.918 117.084 142.400 1.00 44.95 25 SER B CA 1
ATOM 3424 C C . SER B 2 28 ? 162.827 117.783 143.203 1.00 44.95 25 SER B C 1
ATOM 3425 O O . SER B 2 28 ? 163.100 118.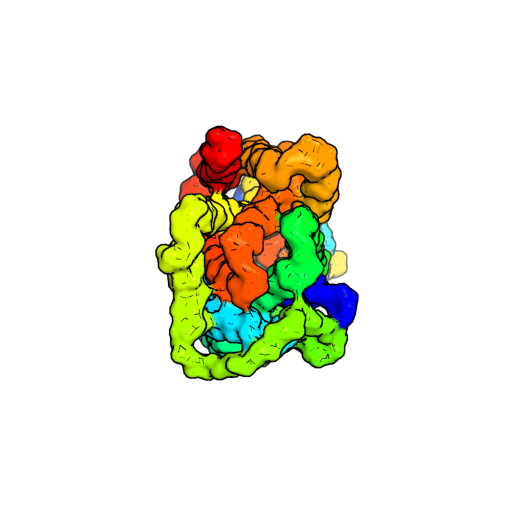754 143.914 1.00 44.95 25 SER B O 1
ATOM 3428 N N . GLY B 2 29 ? 161.600 117.284 143.099 1.00 43.35 26 GLY B N 1
ATOM 3429 C CA . GLY B 2 29 ? 160.494 117.885 143.815 1.00 43.35 26 GLY B CA 1
ATOM 3430 C C . GLY B 2 29 ? 159.195 117.873 143.040 1.00 43.35 26 GLY B C 1
ATOM 3431 O O . GLY B 2 29 ? 158.137 118.198 143.585 1.00 43.35 26 GLY B O 1
ATOM 3432 N N . PHE B 2 30 ? 159.261 117.507 141.765 1.00 42.78 27 PHE B N 1
ATOM 3433 C CA . PHE B 2 30 ? 158.068 117.369 140.943 1.00 42.78 27 PHE B CA 1
ATOM 3434 C C . PHE B 2 30 ? 158.311 116.246 139.944 1.00 42.78 27 PHE B C 1
ATOM 3435 O O . PHE B 2 30 ? 159.310 115.526 140.025 1.00 42.78 27 PHE B O 1
ATOM 3443 N N . THR B 2 31 ? 157.391 116.100 138.990 1.00 45.13 28 THR B N 1
ATOM 3444 C CA . THR B 2 31 ? 157.451 114.963 138.078 1.00 45.13 28 THR B CA 1
ATOM 3445 C C . THR B 2 31 ? 158.558 115.119 137.043 1.00 45.13 28 THR B C 1
ATOM 3446 O O . THR B 2 31 ? 159.259 114.149 136.737 1.00 45.13 28 THR B O 1
ATOM 3450 N N . PHE B 2 32 ? 158.705 116.321 136.483 1.00 41.95 29 PHE B N 1
ATOM 3451 C CA . PHE B 2 32 ? 159.685 116.654 135.451 1.00 41.95 29 PHE B CA 1
ATOM 3452 C C . PHE B 2 32 ? 159.301 116.053 134.104 1.00 41.95 29 PHE B C 1
ATOM 3453 O O . PHE B 2 32 ? 159.881 116.410 133.076 1.00 41.95 29 PHE B O 1
ATOM 3461 N N . SER B 2 33 ? 158.299 115.183 134.078 1.00 44.47 30 SER B N 1
ATOM 3462 C CA . SER B 2 33 ? 157.806 114.632 132.827 1.00 44.47 30 SER B CA 1
ATOM 3463 C C . SER B 2 33 ? 156.514 115.290 132.379 1.00 44.47 30 SER B C 1
ATOM 3464 O O . SER B 2 33 ? 155.976 114.925 131.332 1.00 44.47 30 SER B O 1
ATOM 3467 N N . ARG B 2 34 ? 156.006 116.243 133.153 1.00 42.40 31 ARG B N 1
ATOM 3468 C CA . ARG B 2 34 ? 154.824 117.002 132.794 1.00 42.40 31 ARG B CA 1
ATOM 3469 C C . ARG B 2 34 ? 155.115 118.483 132.630 1.00 42.40 31 ARG B C 1
ATOM 3470 O O . ARG B 2 34 ? 154.206 119.243 132.277 1.00 42.40 31 ARG B O 1
ATOM 3478 N N . TYR B 2 35 ? 156.350 118.911 132.865 1.00 36.81 32 TYR B N 1
ATOM 3479 C CA . TYR B 2 35 ? 156.725 120.315 132.900 1.00 36.81 32 TYR B CA 1
ATOM 3480 C C . TYR B 2 35 ? 157.527 120.685 131.662 1.00 36.81 32 TYR B C 1
ATOM 3481 O O . TYR B 2 35 ? 158.419 119.942 131.245 1.00 36.81 32 TYR B O 1
ATOM 3490 N N . TRP B 2 36 ? 157.203 121.832 131.076 1.00 31.56 33 TRP B N 1
ATOM 3491 C CA . TRP B 2 36 ? 158.059 122.401 130.052 1.00 31.56 33 TRP B CA 1
ATOM 3492 C C . TRP B 2 36 ? 159.357 122.873 130.688 1.00 31.56 33 TRP B C 1
ATOM 3493 O O . TRP B 2 36 ? 159.403 123.221 131.867 1.00 31.56 33 TRP B O 1
ATOM 3504 N N . MET B 2 37 ? 160.425 122.870 129.901 1.00 28.83 34 MET B N 1
ATOM 3505 C CA . MET B 2 37 ? 161.741 123.198 130.427 1.00 28.83 34 MET B CA 1
ATOM 3506 C C . MET B 2 37 ? 162.371 124.267 129.561 1.00 28.83 34 MET B C 1
ATOM 3507 O O . MET B 2 37 ? 162.398 124.125 128.339 1.00 28.83 34 MET B O 1
ATOM 3512 N N . TYR B 2 38 ? 162.892 125.314 130.188 1.00 25.27 35 TYR B N 1
ATOM 3513 C CA . TYR B 2 38 ? 163.461 126.457 129.492 1.00 25.27 35 TYR B CA 1
ATOM 3514 C C . TYR B 2 38 ? 164.927 126.595 129.879 1.00 25.27 35 TYR B C 1
ATOM 3515 O O . TYR B 2 38 ? 165.476 125.775 130.609 1.00 25.27 35 TYR B O 1
ATOM 3524 N N . TRP B 2 39 ? 165.555 127.659 129.391 1.00 26.73 36 TRP B N 1
ATOM 3525 C CA . TRP B 2 39 ? 166.942 127.965 129.725 1.00 26.73 36 TRP B CA 1
ATOM 3526 C C . TRP B 2 39 ? 167.106 129.462 129.535 1.00 26.73 36 TRP B C 1
ATOM 3527 O O . TRP B 2 39 ? 166.876 129.964 128.436 1.00 26.73 36 TRP B O 1
ATOM 3538 N N . VAL B 2 40 ? 167.485 130.172 130.588 1.00 29.31 37 VAL B N 1
ATOM 3539 C CA . VAL B 2 40 ? 167.609 131.618 130.543 1.00 29.31 37 VAL B CA 1
ATOM 3540 C C . VAL B 2 40 ? 168.956 132.017 131.135 1.00 29.31 37 VAL B C 1
ATOM 3541 O O . VAL B 2 40 ? 169.463 131.386 132.057 1.00 29.31 37 VAL B O 1
ATOM 3545 N N . ARG B 2 41 ? 169.553 133.070 130.574 1.00 31.10 38 ARG B N 1
ATOM 3546 C CA . ARG B 2 41 ? 170.842 133.544 131.043 1.00 31.10 38 ARG B CA 1
ATOM 3547 C C . ARG B 2 41 ? 170.722 135.032 131.369 1.00 31.10 38 ARG B C 1
ATOM 3548 O O . ARG B 2 41 ? 170.397 135.871 130.538 1.00 31.10 38 ARG B O 1
ATOM 3556 N N . GLN B 2 42 ? 170.985 135.389 132.621 1.00 39.23 39 GLN B N 1
ATOM 3557 C CA . GLN B 2 42 ? 170.990 136.800 132.982 1.00 39.23 39 GLN B CA 1
ATOM 3558 C C . GLN B 2 42 ? 172.392 137.381 132.888 1.00 39.23 39 GLN B C 1
ATOM 3559 O O . GLN B 2 42 ? 173.145 137.356 133.865 1.00 39.23 39 GLN B O 1
ATOM 3565 N N . ALA B 2 43 ? 172.737 137.934 131.730 1.00 43.63 40 ALA B N 1
ATOM 3566 C CA . ALA B 2 43 ? 174.075 138.455 131.490 1.00 43.63 40 ALA B CA 1
ATOM 3567 C C . ALA B 2 43 ? 174.366 139.580 132.471 1.00 43.63 40 ALA B C 1
ATOM 3568 O O . ALA B 2 43 ? 173.433 140.243 132.937 1.00 43.63 40 ALA B O 1
ATOM 3570 N N . PRO B 2 44 ? 175.628 139.811 132.834 1.00 48.05 41 PRO B N 1
ATOM 3571 C CA . PRO B 2 44 ? 175.936 140.878 133.797 1.00 48.05 41 PRO B CA 1
ATOM 3572 C C . PRO B 2 44 ? 175.496 142.236 133.265 1.00 48.05 41 PRO B C 1
ATOM 3573 O O . PRO B 2 44 ? 175.826 142.614 132.138 1.00 48.05 41 PRO B O 1
ATOM 3577 N N . GLY B 2 45 ? 174.753 142.966 134.090 1.00 49.00 42 GLY B N 1
ATOM 3578 C CA . GLY B 2 45 ? 174.222 144.258 133.694 1.00 49.00 42 GLY B CA 1
ATOM 3579 C C . GLY B 2 45 ? 173.186 144.198 132.593 1.00 49.00 42 GLY B C 1
ATOM 3580 O O . GLY B 2 45 ? 173.135 145.100 131.748 1.00 49.00 42 GLY B O 1
ATOM 3581 N N . LYS B 2 46 ? 172.356 143.159 132.581 1.00 46.54 43 LYS B N 1
ATOM 3582 C CA . LYS B 2 46 ? 171.284 143.027 131.604 1.00 46.54 43 LYS B CA 1
ATOM 3583 C C . LYS B 2 46 ? 170.130 142.278 132.259 1.00 46.54 43 LYS B C 1
ATOM 3584 O O . LYS B 2 46 ? 170.132 142.033 133.469 1.00 46.54 43 LYS B O 1
ATOM 3590 N N . GLY B 2 47 ? 169.141 141.910 131.450 1.00 41.13 44 GLY B N 1
ATOM 3591 C CA . GLY B 2 47 ? 168.013 141.143 131.917 1.00 41.13 44 GLY B CA 1
ATOM 3592 C C . GLY B 2 47 ? 168.016 139.744 131.343 1.00 41.13 44 GLY B C 1
ATOM 3593 O O . GLY B 2 47 ? 168.950 139.336 130.646 1.00 41.13 44 GLY B O 1
ATOM 3594 N N . PRO B 2 48 ? 166.963 138.980 131.626 1.00 34.60 45 PRO B N 1
ATOM 3595 C CA . PRO B 2 48 ? 166.896 137.603 131.131 1.00 34.60 45 PRO B CA 1
ATOM 3596 C C . PRO B 2 48 ? 166.926 137.554 129.613 1.00 34.60 45 PRO B C 1
ATOM 3597 O O . PRO B 2 48 ? 166.444 138.457 128.928 1.00 34.60 45 PRO B O 1
ATOM 3601 N N . GLU B 2 49 ? 167.515 136.483 129.089 1.00 31.14 46 GLU B N 1
ATOM 3602 C CA . GLU B 2 49 ? 167.747 136.327 127.658 1.00 31.14 46 GLU B CA 1
ATOM 3603 C C . GLU B 2 49 ? 167.314 134.928 127.227 1.00 31.14 46 GLU B C 1
ATOM 3604 O O . GLU B 2 49 ? 168.094 134.173 126.652 1.00 31.14 46 GLU B O 1
ATOM 3610 N N . TRP B 2 50 ? 166.064 134.577 127.541 1.00 28.97 47 TRP B N 1
ATOM 3611 C CA . TRP B 2 50 ? 165.513 133.238 127.344 1.00 28.97 47 TRP B CA 1
ATOM 3612 C C . TRP B 2 50 ? 166.061 132.564 126.098 1.00 28.97 47 TRP B C 1
ATOM 3613 O O . TRP B 2 50 ? 166.045 133.151 125.017 1.00 28.97 47 TRP B O 1
ATOM 3624 N N . LEU B 2 51 ? 166.561 131.339 126.241 1.00 28.54 48 LEU B N 1
ATOM 3625 C CA . LEU B 2 51 ? 167.386 130.726 125.211 1.00 28.54 48 LEU B CA 1
ATOM 3626 C C . LEU B 2 51 ? 166.719 129.546 124.524 1.00 28.54 48 LEU B C 1
ATOM 3627 O O . LEU B 2 51 ? 167.092 129.220 123.396 1.00 28.54 48 LEU B O 1
ATOM 3632 N N . SER B 2 52 ? 165.771 128.881 125.173 1.00 25.94 49 SER B N 1
ATOM 3633 C CA . SER B 2 52 ? 165.252 127.625 124.655 1.00 25.94 49 SER B CA 1
ATOM 3634 C C . SER B 2 52 ? 163.995 127.227 125.403 1.00 25.94 49 SER B C 1
ATOM 3635 O O . SER B 2 52 ? 163.730 127.754 126.483 1.00 25.94 49 SER B O 1
ATOM 3638 N N . HIS B 2 53 ? 163.212 126.309 124.845 1.00 28.92 50 HIS B N 1
ATOM 3639 C CA . HIS B 2 53 ? 162.233 125.603 125.658 1.00 28.92 50 HIS B CA 1
ATOM 3640 C C . HIS B 2 53 ? 161.832 124.298 124.997 1.00 28.92 50 HIS B C 1
ATOM 3641 O O . HIS B 2 53 ? 162.057 124.109 123.801 1.00 28.92 50 HIS B O 1
ATOM 3648 N N . MET B 2 54 ? 161.267 123.381 125.772 1.00 32.17 51 MET B N 1
ATOM 3649 C CA . MET B 2 54 ? 160.990 122.045 125.277 1.00 32.17 51 MET B CA 1
ATOM 3650 C C . MET B 2 54 ? 159.824 121.435 126.035 1.00 32.17 51 MET B C 1
ATOM 3651 O O . MET B 2 54 ? 159.815 121.417 127.265 1.00 32.17 51 MET B O 1
ATOM 3656 N N . ASN B 2 55 ? 158.853 120.932 125.288 1.00 35.00 52 ASN B N 1
ATOM 3657 C CA . ASN B 2 55 ? 157.654 120.338 125.850 1.00 35.00 52 ASN B CA 1
ATOM 3658 C C . ASN B 2 55 ? 157.988 119.005 126.506 1.00 35.00 52 ASN B C 1
ATOM 3659 O O . ASN B 2 55 ? 159.063 118.450 126.290 1.00 35.00 52 ASN B O 1
ATOM 3664 N N . PRO B 2 56 ? 157.080 118.460 127.339 1.00 36.32 53 PRO B N 1
ATOM 3665 C CA . PRO B 2 56 ? 157.426 117.268 128.128 1.00 36.32 53 PRO B CA 1
ATOM 3666 C C . PRO B 2 56 ? 157.798 116.041 127.311 1.00 36.32 53 PRO B C 1
ATOM 3667 O O . PRO B 2 56 ? 158.073 114.981 127.878 1.00 36.32 53 PRO B O 1
ATOM 3671 N N . SER B 2 57 ? 157.806 116.161 125.988 1.00 37.07 54 SER B N 1
ATOM 3672 C CA . SER B 2 57 ? 158.245 115.062 125.142 1.00 37.07 54 SER B CA 1
ATOM 3673 C C . SER B 2 57 ? 159.580 115.406 124.501 1.00 37.07 54 SER B C 1
ATOM 3674 O O . SER B 2 57 ? 160.567 114.683 124.672 1.00 37.07 54 SER B O 1
ATOM 3677 N N . GLY B 2 58 ? 159.625 116.525 123.790 1.00 36.55 55 GLY B N 1
ATOM 3678 C CA . GLY B 2 58 ? 160.797 116.888 123.025 1.00 36.55 55 GLY B CA 1
ATOM 3679 C C . GLY B 2 58 ? 160.429 117.232 121.601 1.00 36.55 55 GLY B C 1
ATOM 3680 O O . GLY B 2 58 ? 161.293 117.310 120.725 1.00 36.55 55 GLY B O 1
ATOM 3681 N N . SER B 2 59 ? 159.135 117.428 121.362 1.00 38.27 56 SER B N 1
ATOM 3682 C CA . SER B 2 59 ? 158.616 117.764 120.043 1.00 38.27 56 SER B CA 1
ATOM 3683 C C . SER B 2 59 ? 158.645 119.257 119.754 1.00 38.27 56 SER B C 1
ATOM 3684 O O . SER B 2 59 ? 158.904 119.657 118.615 1.00 38.27 56 SER B O 1
ATOM 3687 N N . ASP B 2 60 ? 158.384 120.089 120.762 1.00 35.54 57 ASP B N 1
ATOM 3688 C CA . ASP B 2 60 ? 158.374 121.541 120.601 1.00 35.54 57 ASP B CA 1
ATOM 3689 C C . ASP B 2 60 ? 159.673 122.103 121.168 1.00 35.54 57 ASP B C 1
ATOM 3690 O O . ASP B 2 60 ? 159.779 122.439 122.344 1.00 35.54 57 ASP B O 1
ATOM 3695 N N . ILE B 2 61 ? 160.676 122.201 120.306 1.00 32.07 58 ILE B N 1
ATOM 3696 C CA . ILE B 2 61 ? 161.967 122.775 120.657 1.00 32.07 58 ILE B CA 1
ATOM 3697 C C . ILE B 2 61 ? 162.075 124.116 119.950 1.00 32.07 58 ILE B C 1
ATOM 3698 O O . ILE B 2 61 ? 162.052 124.182 118.718 1.00 32.07 58 ILE B O 1
ATOM 3703 N N . LYS B 2 62 ? 162.195 125.187 120.724 1.00 31.09 59 LYS B N 1
ATOM 3704 C CA . LYS B 2 62 ? 162.235 126.543 120.201 1.00 31.09 59 LYS B CA 1
ATOM 3705 C C . LYS B 2 62 ? 163.456 127.263 120.747 1.00 31.09 59 LYS B C 1
ATOM 3706 O O . LYS B 2 62 ? 163.785 127.124 121.925 1.00 31.09 59 LYS B O 1
ATOM 3712 N N . TYR B 2 63 ? 164.127 128.026 119.895 1.00 32.99 60 TYR B N 1
ATOM 3713 C CA . TYR B 2 63 ? 165.321 128.779 120.261 1.00 32.99 60 TYR B CA 1
ATOM 3714 C C . TYR B 2 63 ? 165.110 130.255 119.949 1.00 32.99 60 TYR B C 1
ATOM 3715 O O . TYR B 2 63 ? 164.136 130.642 119.307 1.00 32.99 60 TYR B O 1
ATOM 3724 N N . THR B 2 64 ? 166.037 131.088 120.415 1.00 37.33 61 THR B N 1
ATOM 3725 C CA . THR B 2 64 ? 166.116 132.450 119.904 1.00 37.33 61 THR B CA 1
ATOM 3726 C C . THR B 2 64 ? 167.109 132.509 118.755 1.00 37.33 61 THR B C 1
ATOM 3727 O O . THR B 2 64 ? 167.725 131.497 118.411 1.00 37.33 61 THR B O 1
ATOM 3731 N N . ASP B 2 65 ? 167.277 133.685 118.161 1.00 42.16 62 ASP B N 1
ATOM 3732 C CA . ASP B 2 65 ? 168.135 133.843 116.995 1.00 42.16 62 ASP B CA 1
ATOM 3733 C C . ASP B 2 65 ? 169.612 133.807 117.346 1.00 42.16 62 ASP B C 1
ATOM 3734 O O . ASP B 2 65 ? 170.434 133.418 116.510 1.00 42.16 62 ASP B O 1
ATOM 3739 N N . SER B 2 66 ? 169.975 134.196 118.564 1.00 39.88 63 SER B N 1
ATOM 3740 C CA . SER B 2 66 ? 171.377 134.263 118.954 1.00 39.88 63 SER B CA 1
ATOM 3741 C C . SER B 2 66 ? 171.924 132.891 119.329 1.00 39.88 63 SER B C 1
ATOM 3742 O O . SER B 2 66 ? 173.120 132.750 119.600 1.00 39.88 63 SER B O 1
ATOM 3745 N N . VAL B 2 67 ? 171.059 131.875 119.364 1.00 37.73 64 VAL B N 1
ATOM 3746 C CA . VAL B 2 67 ? 171.468 130.519 119.706 1.00 37.73 64 VAL B CA 1
ATOM 3747 C C . VAL B 2 67 ? 170.973 129.482 118.711 1.00 37.73 64 VAL B C 1
ATOM 3748 O O . VAL B 2 67 ? 171.201 128.291 118.919 1.00 37.73 64 VAL B O 1
ATOM 3752 N N . LYS B 2 68 ? 170.297 129.888 117.638 1.00 39.20 65 LYS B N 1
ATOM 3753 C CA . LYS B 2 68 ? 169.708 128.921 116.719 1.00 39.20 65 LYS B CA 1
ATOM 3754 C C . LYS B 2 68 ? 170.788 128.065 116.075 1.00 39.20 65 LYS B C 1
ATOM 3755 O O . LYS B 2 68 ? 171.776 128.583 115.546 1.00 39.20 65 LYS B O 1
ATOM 3761 N N . GLY B 2 69 ? 170.598 126.748 116.126 1.00 39.44 66 GLY B N 1
ATOM 3762 C CA . GLY B 2 69 ? 171.552 125.818 115.559 1.00 39.44 66 GLY B CA 1
ATOM 3763 C C . GLY B 2 69 ? 172.892 125.769 116.253 1.00 39.44 66 GLY B C 1
ATOM 3764 O O . GLY B 2 69 ? 173.819 125.144 115.726 1.00 39.44 66 GLY B O 1
ATOM 3765 N N . ARG B 2 70 ? 173.027 126.402 117.411 1.00 38.96 67 ARG B N 1
ATOM 3766 C CA . ARG B 2 70 ? 174.279 126.472 118.151 1.00 38.96 67 ARG B CA 1
ATOM 3767 C C . ARG B 2 70 ? 174.158 125.944 119.570 1.00 38.96 67 ARG B C 1
ATOM 3768 O O . ARG B 2 70 ? 175.099 125.332 120.076 1.00 38.96 67 ARG B O 1
ATOM 3776 N N . PHE B 2 71 ? 173.025 126.169 120.223 1.00 36.36 68 PHE B N 1
ATOM 3777 C CA . PHE B 2 71 ? 172.703 125.570 121.507 1.00 36.36 68 PHE B CA 1
ATOM 3778 C C . PHE B 2 71 ? 171.692 124.454 121.285 1.00 36.36 68 PHE B C 1
ATOM 3779 O O . PHE B 2 71 ? 170.767 124.595 120.483 1.00 36.36 68 PHE B O 1
ATOM 3787 N N . THR B 2 72 ? 171.861 123.343 121.993 1.00 35.15 69 THR B N 1
ATOM 3788 C CA . THR B 2 72 ? 171.059 122.151 121.728 1.00 35.15 69 THR B CA 1
ATOM 3789 C C . THR B 2 72 ? 170.416 121.671 123.021 1.00 35.15 69 THR B C 1
ATOM 3790 O O . THR B 2 72 ? 171.024 120.897 123.765 1.00 35.15 69 THR B O 1
ATOM 3794 N N . ILE B 2 73 ? 169.182 122.099 123.275 1.00 31.94 70 ILE B N 1
ATOM 3795 C CA . ILE B 2 73 ? 168.465 121.683 124.475 1.00 31.94 70 ILE B CA 1
ATOM 3796 C C . ILE B 2 73 ? 168.141 120.201 124.377 1.00 31.94 70 ILE B C 1
ATOM 3797 O O . ILE B 2 73 ? 168.015 119.652 123.280 1.00 31.94 70 ILE B O 1
ATOM 3802 N N . SER B 2 74 ? 168.033 119.541 125.526 1.00 34.15 71 SER B N 1
ATOM 3803 C CA . SER B 2 74 ? 167.704 118.125 125.601 1.00 34.15 71 SER B CA 1
ATOM 3804 C C . SER B 2 74 ? 167.291 117.783 127.022 1.00 34.15 71 SER B C 1
ATOM 3805 O O . SER B 2 74 ? 167.791 118.389 127.971 1.00 34.15 71 SER B O 1
ATOM 3808 N N . ARG B 2 75 ? 166.383 116.831 127.188 1.00 36.10 72 ARG B N 1
ATOM 3809 C CA . ARG B 2 75 ? 165.990 116.380 128.511 1.00 36.10 72 ARG B CA 1
ATOM 3810 C C . ARG B 2 75 ? 165.969 114.864 128.521 1.00 36.10 72 ARG B C 1
ATOM 3811 O O . ARG B 2 75 ? 165.787 114.219 127.487 1.00 36.10 72 ARG B O 1
ATOM 3819 N N . ASP B 2 76 ? 166.167 114.295 129.704 1.00 42.88 73 ASP B N 1
ATOM 3820 C CA . ASP B 2 76 ? 166.084 112.852 129.900 1.00 42.88 73 ASP B CA 1
ATOM 3821 C C . ASP B 2 76 ? 165.088 112.629 131.031 1.00 42.88 73 ASP B C 1
ATOM 3822 O O . ASP B 2 76 ? 165.444 112.743 132.205 1.00 42.88 73 ASP B O 1
ATOM 3827 N N . ASN B 2 77 ? 163.840 112.319 130.670 1.00 45.20 74 ASN B N 1
ATOM 3828 C CA . ASN B 2 77 ? 162.813 112.084 131.677 1.00 45.20 74 ASN B CA 1
ATOM 3829 C C . ASN B 2 77 ? 163.188 110.937 132.602 1.00 45.20 74 ASN B C 1
ATOM 3830 O O . ASN B 2 77 ? 162.767 110.912 133.763 1.00 45.20 74 ASN B O 1
ATOM 3835 N N . ALA B 2 78 ? 163.969 109.975 132.106 1.00 46.35 75 ALA B N 1
ATOM 3836 C CA . ALA B 2 78 ? 164.451 108.896 132.961 1.00 46.35 75 ALA B CA 1
ATOM 3837 C C . ALA B 2 78 ? 165.423 109.420 134.011 1.00 46.35 75 ALA B C 1
ATOM 3838 O O . ALA B 2 78 ? 165.267 109.147 135.207 1.00 46.35 75 ALA B O 1
ATOM 3840 N N . LYS B 2 79 ? 166.430 110.185 133.583 1.00 44.76 76 LYS B N 1
ATOM 3841 C CA . LYS B 2 79 ? 167.436 110.716 134.493 1.00 44.76 76 LYS B CA 1
ATOM 3842 C C . LYS B 2 79 ? 166.985 111.977 135.213 1.00 44.76 76 LYS B C 1
ATOM 3843 O O . LYS B 2 79 ? 167.644 112.382 136.177 1.00 44.76 76 LYS B O 1
ATOM 3849 N N . ASN B 2 80 ? 165.888 112.594 134.776 1.00 44.13 77 ASN B N 1
ATOM 3850 C CA . ASN B 2 80 ? 165.396 113.845 135.347 1.00 44.13 77 ASN B CA 1
ATOM 3851 C C . ASN B 2 80 ? 166.481 114.918 135.331 1.00 44.13 77 ASN B C 1
ATOM 3852 O O . ASN B 2 80 ? 166.688 115.640 136.307 1.00 44.13 77 ASN B O 1
ATOM 3857 N N . THR B 2 81 ? 167.189 115.012 134.207 1.00 38.30 78 THR B N 1
ATOM 3858 C CA . THR B 2 81 ? 168.245 116.008 134.040 1.00 38.30 78 THR B CA 1
ATOM 3859 C C . THR B 2 81 ? 168.087 116.669 132.680 1.00 38.30 78 THR B C 1
ATOM 3860 O O . THR B 2 81 ? 168.481 116.095 131.662 1.00 38.30 78 THR B O 1
ATOM 3864 N N . LEU B 2 82 ? 167.521 117.870 132.666 1.00 32.30 79 LEU B N 1
ATOM 3865 C CA . LEU B 2 82 ? 167.492 118.680 131.458 1.00 32.30 79 LEU B CA 1
ATOM 3866 C C . LEU B 2 82 ? 168.896 119.143 131.098 1.00 32.30 79 LEU B C 1
ATOM 3867 O O . LEU B 2 82 ? 169.667 119.557 131.964 1.00 32.30 79 LEU B O 1
ATOM 3872 N N . TYR B 2 83 ? 169.229 119.081 129.813 1.00 33.40 80 TYR B N 1
ATOM 3873 C CA . TYR B 2 83 ? 170.561 119.413 129.333 1.00 33.40 80 TYR B CA 1
ATOM 3874 C C . TYR B 2 83 ? 170.514 120.635 128.430 1.00 33.40 80 TYR B C 1
ATOM 3875 O O . TYR B 2 83 ? 169.449 121.113 128.044 1.00 33.40 80 TYR B O 1
ATOM 3884 N N . LEU B 2 84 ? 171.700 121.143 128.109 1.00 32.02 81 LEU B N 1
ATOM 3885 C CA . LEU B 2 84 ? 171.865 122.123 127.039 1.00 32.02 81 LEU B CA 1
ATOM 3886 C C . LEU B 2 84 ? 173.339 122.136 126.668 1.00 32.02 81 LEU B C 1
ATOM 3887 O O . LEU B 2 84 ? 174.184 122.397 127.525 1.00 32.02 81 LEU B O 1
ATOM 3892 N N . GLN B 2 85 ? 173.645 121.824 125.416 1.00 38.65 82 GLN B N 1
ATOM 3893 C CA . GLN B 2 85 ? 175.020 121.835 124.945 1.00 38.65 82 GLN B CA 1
ATOM 3894 C C . GLN B 2 85 ? 175.288 123.099 124.145 1.00 38.65 82 GLN B C 1
ATOM 3895 O O . GLN B 2 85 ? 174.450 123.536 123.356 1.00 38.65 82 GLN B O 1
ATOM 3901 N N . MET B 2 86 ? 176.471 123.671 124.342 1.00 39.56 83 MET B N 1
ATOM 3902 C CA . MET B 2 86 ? 176.796 125.008 123.862 1.00 39.56 83 MET B CA 1
ATOM 3903 C C . MET B 2 86 ? 178.046 124.930 123.001 1.00 39.56 83 MET B C 1
ATOM 3904 O O . MET B 2 86 ? 179.141 124.696 123.517 1.00 39.56 83 MET B O 1
ATOM 3909 N N . ASN B 2 87 ? 177.892 125.132 121.699 1.00 43.85 84 ASN B N 1
ATOM 3910 C CA . ASN B 2 87 ? 179.022 125.179 120.784 1.00 43.85 84 ASN B CA 1
ATOM 3911 C C . ASN B 2 87 ? 179.353 126.622 120.422 1.00 43.85 84 ASN B C 1
ATOM 3912 O O . ASN B 2 87 ? 178.528 127.527 120.553 1.00 43.85 84 ASN B O 1
ATOM 3917 N N . SER B 2 88 ? 180.586 126.823 119.959 1.00 44.37 85 SER B N 1
ATOM 3918 C CA . SER B 2 88 ? 181.055 128.124 119.499 1.00 44.37 85 SER B CA 1
ATOM 3919 C C . SER B 2 88 ? 180.801 129.217 120.527 1.00 44.37 85 SER B C 1
ATOM 3920 O O . SER B 2 88 ? 180.185 130.239 120.212 1.00 44.37 85 SER B O 1
ATOM 3923 N N . LEU B 2 89 ? 181.267 129.013 121.752 1.00 45.12 86 LEU B N 1
ATOM 3924 C CA . LEU B 2 89 ? 181.048 129.978 122.818 1.00 45.12 86 LEU B CA 1
ATOM 3925 C C . LEU B 2 89 ? 181.891 131.224 122.582 1.00 45.12 86 LEU B C 1
ATOM 3926 O O . LEU B 2 89 ? 183.074 131.130 122.243 1.00 45.12 86 LEU B O 1
ATOM 3931 N N . LYS B 2 90 ? 181.279 132.391 122.763 1.00 46.85 87 LYS B N 1
ATOM 3932 C CA . LYS B 2 90 ? 181.918 133.685 122.600 1.00 46.85 87 LYS B CA 1
ATOM 3933 C C . LYS B 2 90 ? 181.872 134.451 123.915 1.00 46.85 87 LYS B C 1
ATOM 3934 O O . LYS B 2 90 ? 181.016 134.177 124.759 1.00 46.85 87 LYS B O 1
ATOM 3940 N N . PRO B 2 91 ? 182.772 135.424 124.124 1.00 48.45 88 PRO B N 1
ATOM 3941 C CA . PRO B 2 91 ? 182.757 136.168 125.393 1.00 48.45 88 PRO B CA 1
ATOM 3942 C C . PRO B 2 91 ? 181.505 137.013 125.568 1.00 48.45 88 PRO B C 1
ATOM 3943 O O . PRO B 2 91 ? 181.348 137.697 126.582 1.00 48.45 88 PRO B O 1
ATOM 3947 N N . ASP B 2 92 ? 180.614 136.979 124.581 1.00 48.58 89 ASP B N 1
ATOM 3948 C CA . ASP B 2 92 ? 179.278 137.540 124.704 1.00 48.58 89 ASP B CA 1
ATOM 3949 C C . ASP B 2 92 ? 178.321 136.593 125.412 1.00 48.58 89 ASP B C 1
ATOM 3950 O O . ASP B 2 92 ? 177.208 137.000 125.757 1.00 48.58 89 ASP B O 1
ATOM 3955 N N . ASP B 2 93 ? 178.728 135.343 125.630 1.00 41.41 90 ASP B N 1
ATOM 3956 C CA . ASP B 2 93 ? 177.898 134.334 126.268 1.00 41.41 90 ASP B CA 1
ATOM 3957 C C . ASP B 2 93 ? 178.114 134.247 127.769 1.00 41.41 90 ASP B C 1
ATOM 3958 O O . ASP B 2 93 ? 177.488 133.409 128.421 1.00 41.41 90 ASP B O 1
ATOM 3963 N N . THR B 2 94 ? 178.982 135.085 128.327 1.00 40.25 91 THR B N 1
ATOM 3964 C CA . THR B 2 94 ? 179.184 135.118 129.767 1.00 40.25 91 THR B CA 1
ATOM 3965 C C . THR B 2 94 ? 177.903 135.545 130.465 1.00 40.25 91 THR B C 1
ATOM 3966 O O . THR B 2 94 ? 177.394 136.643 130.227 1.00 40.25 91 THR B O 1
ATOM 3970 N N . ALA B 2 95 ? 177.383 134.682 131.333 1.00 35.23 92 ALA B N 1
ATOM 3971 C CA . ALA B 2 95 ? 176.136 134.976 132.024 1.00 35.23 92 ALA B CA 1
ATOM 3972 C C . ALA B 2 95 ? 175.907 134.029 133.188 1.00 35.23 92 ALA B C 1
ATOM 3973 O O . ALA B 2 95 ? 176.806 133.283 133.577 1.00 35.23 92 ALA B O 1
ATOM 3975 N N . VAL B 2 96 ? 174.707 134.066 133.754 1.00 32.26 93 VAL B N 1
ATOM 3976 C CA . VAL B 2 96 ? 174.308 133.159 134.820 1.00 32.26 93 VAL B CA 1
ATOM 3977 C C . VAL B 2 96 ? 173.128 132.343 134.322 1.00 32.26 93 VAL B C 1
ATOM 3978 O O . VAL B 2 96 ? 171.987 132.811 134.349 1.00 32.26 93 VAL B O 1
ATOM 3982 N N . TYR B 2 97 ? 173.384 131.122 133.862 1.00 29.92 94 TYR B N 1
ATOM 3983 C CA . TYR B 2 97 ? 172.347 130.353 133.188 1.00 29.92 94 TYR B CA 1
ATOM 3984 C C . TYR B 2 97 ? 171.395 129.725 134.190 1.00 29.92 94 TYR B C 1
ATOM 3985 O O . TYR B 2 97 ? 171.801 128.918 135.026 1.00 29.92 94 TYR B O 1
ATOM 3994 N N . TYR B 2 98 ? 170.125 130.080 134.092 1.00 30.61 95 TYR B N 1
ATOM 3995 C CA . TYR B 2 98 ? 169.086 129.538 134.949 1.00 30.61 95 TYR B CA 1
ATOM 3996 C C . TYR B 2 98 ? 168.327 128.456 134.196 1.00 30.61 95 TYR B C 1
ATOM 3997 O O . TYR B 2 98 ? 168.565 128.208 133.018 1.00 30.61 95 TYR B O 1
ATOM 4006 N N . CYS B 2 99 ? 167.394 127.814 134.891 1.00 28.30 96 CYS B N 1
ATOM 4007 C CA . CYS B 2 99 ? 166.695 126.637 134.376 1.00 28.30 96 CYS B CA 1
ATOM 4008 C C . CYS B 2 99 ? 165.284 126.654 134.958 1.00 28.30 96 CYS B C 1
ATOM 4009 O O . CYS B 2 99 ? 165.052 126.123 136.042 1.00 28.30 96 CYS B O 1
ATOM 4012 N N . VAL B 2 100 ? 164.347 127.258 134.232 1.00 25.64 97 VAL B N 1
ATOM 4013 C CA . VAL B 2 100 ? 163.005 127.404 134.784 1.00 25.64 97 VAL B CA 1
ATOM 4014 C C . VAL B 2 100 ? 162.169 126.205 134.369 1.00 25.64 97 VAL B C 1
ATOM 4015 O O . VAL B 2 100 ? 162.567 125.434 133.494 1.00 25.64 97 VAL B O 1
ATOM 4019 N N . ALA B 2 101 ? 161.018 126.023 135.009 1.00 28.75 98 ALA B N 1
ATOM 4020 C CA . ALA B 2 101 ? 160.169 124.868 134.727 1.00 28.75 98 ALA B CA 1
ATOM 4021 C C . ALA B 2 101 ? 158.713 125.307 134.868 1.00 28.75 98 ALA B C 1
ATOM 4022 O O . ALA B 2 101 ? 158.139 125.248 135.955 1.00 28.75 98 ALA B O 1
ATOM 4024 N N . ASP B 2 102 ? 158.121 125.717 133.759 1.00 33.74 99 ASP B N 1
ATOM 4025 C CA . ASP B 2 102 ? 156.735 126.153 133.740 1.00 33.74 99 ASP B CA 1
ATOM 4026 C C . ASP B 2 102 ? 155.846 124.959 133.415 1.00 33.74 99 ASP B C 1
ATOM 4027 O O . ASP B 2 102 ? 156.314 123.829 133.275 1.00 33.74 99 ASP B O 1
ATOM 4032 N N . ARG B 2 103 ? 154.545 125.197 133.296 1.00 36.53 100 ARG B N 1
ATOM 4033 C CA . ARG B 2 103 ? 153.616 124.196 132.802 1.00 36.53 100 ARG B CA 1
ATOM 4034 C C . ARG B 2 103 ? 152.946 124.624 131.509 1.00 36.53 100 ARG B C 1
ATOM 4035 O O . ARG B 2 103 ? 152.066 123.909 131.021 1.00 36.53 100 ARG B O 1
ATOM 4043 N N . ARG B 2 104 ? 153.346 125.760 130.940 1.00 33.50 101 ARG B N 1
ATOM 4044 C CA . ARG B 2 104 ? 152.687 126.352 129.781 1.00 33.50 101 ARG B CA 1
ATOM 4045 C C . ARG B 2 104 ? 151.185 126.464 130.034 1.00 33.50 101 ARG B C 1
ATOM 4046 O O . ARG B 2 104 ? 150.348 126.058 129.227 1.00 33.50 101 ARG B O 1
ATOM 4054 N N . ALA B 2 105 ? 150.855 127.000 131.204 1.00 36.53 102 ALA B N 1
ATOM 4055 C CA . ALA B 2 105 ? 149.491 127.322 131.578 1.00 36.53 102 ALA B CA 1
ATOM 4056 C C . ALA B 2 105 ? 149.520 128.630 132.348 1.00 36.53 102 ALA B C 1
ATOM 4057 O O . ALA B 2 105 ? 150.553 129.028 132.887 1.00 36.53 102 ALA B O 1
ATOM 4059 N N . LEU B 2 106 ? 148.378 129.305 132.391 1.00 38.16 103 LEU B N 1
ATOM 4060 C CA . LEU B 2 106 ? 148.319 130.625 133.000 1.00 38.16 103 LEU B CA 1
ATOM 4061 C C . LEU B 2 106 ? 148.068 130.589 134.500 1.00 38.16 103 LEU B C 1
ATOM 4062 O O . LEU B 2 106 ? 148.150 131.634 135.152 1.00 38.16 103 LEU B O 1
ATOM 4067 N N . GLY B 2 107 ? 147.778 129.424 135.060 1.00 39.71 104 GLY B N 1
ATOM 4068 C CA . GLY B 2 107 ? 147.578 129.300 136.487 1.00 39.71 104 GLY B CA 1
ATOM 4069 C C . GLY B 2 107 ? 148.524 128.288 137.091 1.00 39.71 104 GLY B C 1
ATOM 4070 O O . GLY B 2 107 ? 148.121 127.474 137.922 1.00 39.71 104 GLY B O 1
ATOM 4071 N N . SER B 2 108 ? 149.774 128.296 136.645 1.00 40.52 105 SER B N 1
ATOM 4072 C CA . SER B 2 108 ? 150.781 127.376 137.141 1.00 40.52 105 SER B CA 1
ATOM 4073 C C . SER B 2 108 ? 152.066 128.131 137.434 1.00 40.52 105 SER B C 1
ATOM 4074 O O . SER B 2 108 ? 152.391 129.103 136.747 1.00 40.52 105 SER B O 1
ATOM 4077 N N . PRO B 2 109 ? 152.818 127.701 138.441 1.00 38.13 106 PRO B N 1
ATOM 4078 C CA . PRO B 2 109 ? 153.996 128.453 138.870 1.00 38.13 106 PRO B CA 1
ATOM 4079 C C . PRO B 2 109 ? 155.236 128.121 138.052 1.00 38.13 106 PRO B C 1
ATOM 4080 O O . PRO B 2 109 ? 155.307 127.112 137.351 1.00 38.13 106 PRO B O 1
ATOM 4084 N N . GLU B 2 110 ? 156.220 129.007 138.161 1.00 36.37 107 GLU B N 1
ATOM 4085 C CA . GLU B 2 110 ? 157.532 128.821 137.562 1.00 36.37 107 GLU B CA 1
ATOM 4086 C C . GLU B 2 110 ? 158.521 128.451 138.651 1.00 36.37 107 GLU B C 1
ATOM 4087 O O . GLU B 2 110 ? 158.491 129.019 139.744 1.00 36.37 107 GLU B O 1
ATOM 4093 N N . TYR B 2 111 ? 159.407 127.513 138.351 1.00 32.77 108 TYR B N 1
ATOM 4094 C CA . TYR B 2 111 ? 160.395 127.054 139.316 1.00 32.77 108 TYR B CA 1
ATOM 4095 C C . TYR B 2 111 ? 161.780 127.320 138.745 1.00 32.77 108 TYR B C 1
ATOM 4096 O O . TYR B 2 111 ? 162.375 126.449 138.111 1.00 32.77 108 TYR B O 1
ATOM 4105 N N . TRP B 2 112 ? 162.300 128.517 138.986 1.00 31.82 109 TRP B N 1
ATOM 4106 C CA . TRP B 2 112 ? 163.638 128.841 138.529 1.00 31.82 109 TRP B CA 1
ATOM 4107 C C . TRP B 2 112 ? 164.672 127.987 139.247 1.00 31.82 109 TRP B C 1
ATOM 4108 O O . TRP B 2 112 ? 164.431 127.440 140.323 1.00 31.82 109 TRP B O 1
ATOM 4119 N N . GLY B 2 113 ? 165.844 127.874 138.630 1.00 31.92 110 GLY B N 1
ATOM 4120 C CA . GLY B 2 113 ? 166.975 127.225 139.245 1.00 31.92 110 GLY B CA 1
ATOM 4121 C C . GLY B 2 113 ? 167.922 128.230 139.878 1.00 31.92 110 GLY B C 1
ATOM 4122 O O . GLY B 2 113 ? 167.741 129.441 139.802 1.00 31.92 110 GLY B O 1
ATOM 4123 N N . GLN B 2 114 ? 168.959 127.693 140.518 1.00 36.30 111 GLN B N 1
ATOM 4124 C CA . GLN B 2 114 ? 169.916 128.551 141.206 1.00 36.30 111 GLN B CA 1
ATOM 4125 C C . GLN B 2 114 ? 170.776 129.341 140.224 1.00 36.30 111 GLN B C 1
ATOM 4126 O O . GLN B 2 114 ? 171.067 130.518 140.461 1.00 36.30 111 GLN B O 1
ATOM 4132 N N . GLY B 2 115 ? 171.190 128.721 139.123 1.00 32.87 112 GLY B N 1
ATOM 4133 C CA . GLY B 2 115 ? 171.951 129.422 138.112 1.00 32.87 112 GLY B CA 1
ATOM 4134 C C . GLY B 2 115 ? 173.448 129.248 138.217 1.00 32.87 112 GLY B C 1
ATOM 4135 O O . GLY B 2 115 ? 174.066 129.733 139.166 1.00 32.87 112 GLY B O 1
ATOM 4136 N N . THR B 2 116 ? 174.043 128.564 137.245 1.00 33.83 113 THR B N 1
ATOM 4137 C CA . THR B 2 116 ? 175.488 128.443 137.163 1.00 33.83 113 THR B CA 1
ATOM 4138 C C . THR B 2 116 ? 176.075 129.728 136.585 1.00 33.83 113 THR B C 1
ATOM 4139 O O . THR B 2 116 ? 175.355 130.664 136.242 1.00 33.83 113 THR B O 1
ATOM 4143 N N . GLN B 2 117 ? 177.402 129.794 136.479 1.00 38.57 114 GLN B N 1
ATOM 4144 C CA . GLN B 2 117 ? 178.083 131.018 136.042 1.00 38.57 114 GLN B CA 1
ATOM 4145 C C . GLN B 2 117 ? 179.088 130.663 134.950 1.00 38.57 114 GLN B C 1
ATOM 4146 O O . GLN B 2 117 ? 180.233 130.317 135.242 1.00 38.57 114 GLN B O 1
ATOM 4152 N N . VAL B 2 118 ? 178.659 130.767 133.698 1.00 38.11 115 VAL B N 1
ATOM 4153 C CA . VAL B 2 118 ? 179.549 130.534 132.567 1.00 38.11 115 VAL B CA 1
ATOM 4154 C C . VAL B 2 118 ? 180.342 131.803 132.297 1.00 38.11 115 VAL B C 1
ATOM 4155 O O . VAL B 2 118 ? 179.766 132.885 132.141 1.00 38.11 115 VAL B O 1
ATOM 4159 N N . THR B 2 119 ? 181.665 131.678 132.232 1.00 42.05 116 THR B N 1
ATOM 4160 C CA . THR B 2 119 ? 182.569 132.819 132.166 1.00 42.05 116 THR B CA 1
ATOM 4161 C C . THR B 2 119 ? 183.501 132.721 130.969 1.00 42.05 116 THR B C 1
ATOM 4162 O O . THR B 2 119 ? 184.720 132.792 131.113 1.00 42.05 116 THR B O 1
ATOM 4166 N N . VAL B 2 120 ? 182.936 132.547 129.775 1.00 45.48 117 VAL B N 1
ATOM 4167 C CA . VAL B 2 120 ? 183.714 132.380 128.552 1.00 45.48 117 VAL B CA 1
ATOM 4168 C C . VAL B 2 120 ? 184.760 133.478 128.442 1.00 45.48 117 VAL B C 1
ATOM 4169 O O . VAL B 2 120 ? 184.425 134.666 128.418 1.00 45.48 117 VAL B O 1
ATOM 4173 N N . SER B 2 121 ? 186.029 133.093 128.369 1.00 48.27 118 SER B N 1
ATOM 4174 C CA . SER B 2 121 ? 187.111 134.067 128.305 1.00 48.27 118 SER B CA 1
ATOM 4175 C C . SER B 2 121 ? 188.378 133.469 127.712 1.00 48.27 118 SER B C 1
ATOM 4176 O O . SER B 2 121 ? 189.372 134.169 127.521 1.00 48.27 118 SER B O 1
#

GO terms:
  GO:1904447 folate import across plasma membrane (P, IDA)
  GO:0140211 folic acid:proton symporter activity (F, IDA)

Nearest PDB structures (foldseek):
  7bc7-assembly1_B  TM=1.002E+00  e=9.350E-21  Lama glama
  5gs1-assembly1_R  TM=9.461E-01  e=4.578E-17  Homo sapiens
  6nms-assembly2_B  TM=9.527E-01  e=5.347E-16  Homo sapiens
  6nms-assembly1_H  TM=9.509E-01  e=8.200E-16  Homo sapiens
  6axl-assembly1_A  TM=9.547E-01  e=2.956E-15  Homo sapiens

Foldseek 3Di:
DPALLLLLLLQLLLVLLCVVLLLQLLQVLLCVVVVHDDDSDAQAAAPPSDDPDDDPSSVVSVVSSVVLVLVLLVLLLVLLLVALLQVLLVCLQAFLLQLQQQLLVLQLQLLVQSLVCSVVVHDSVSNSVSSNSSSNSHYSLSNQLSRLLLLLLPDDLQCQLLSLLVSVLSSLVSSLCSCLVLVVVLVPPHSNVSSVSSSVSSVVSNCCSNPVHDIRSDDHHDDDRPDCVSVVLLVCFQPPDPPVVLNVVLVLLLVLLLLLLLLVLLVVVVLVSQCCHHLNNDDSVLVSVVSNLLSQLSVLQSVVQVVVVVPDPLLVLLLQLLVLLLVLLVQCQVDSYSVSNVVSSVSNSNNPSNNSSSSSVNSSSGDSSCSSSSSSVVSSSSSVSNSVSCVPNVVPQVVCPVPGHSVSSNVSSVSSVSSSVSSVVVVVVVVD/DAWEKDFADEDAFQDKTKIKTADDDDQLLQWKKWKWWQAVPHGTDTAWIAGSPRPDIDGDPVCVPAKDWDADSVRRMTIIIGGRDDQVPFTWMKMWIFNPDPPTDIHIHPTDTHRHD

Organism: Gallus gallus (NCBI:txid9031)

Secondary structure (DSSP, 8-state):
---SHHHHHHHHHHHHHHHHHHHHHHHHHHHHHTT--S-SS----STTSS-S---HHHHHHHHHHHHHHHHHHHHHHHHHHHHHHHHHHHHHHH-SHHHHHHHHHHHHHHHHHHHHHHHHT--THHHHHHHHHHHHT--HHHHHHHHHHHHHTSS-STTHHHHHHHHHHHHHHHHHHHHHHSHHHHTTTTTTGGGHHHHHHHHHHHHIIIII-----SS-----SSSSTTTHHHHHHHTSS-TTT-SHHHHHHHHHHHHHHHHHHHHHHHHHHHHTSSS----HHHHHHHHHHHHHHHHHHHHHHHHHTTTS-TTHHHHHHHHHHHHHHHHHHT--SHHHHHHHHHHTTSGGGSHHHHHHHHHTTS-TT-HHHHHHHHHHHHHHHHHHHHHHHHHHHHHTTSS-TTHHHHHHHHHTHHHHHHHHHHHHHHH-/-EEEE---S---SS---EEEEEEESS-SSSS-EEEEE--TTS-----EEE-SSSS-EEE-TTTTTTEEEE--TTTTEEEEEE-S--TT--B-EE-----SSTTS---------B---

Sequence (549 aa):
APSVEPLLFLATLALGLQVPLATQYLWDRLGAERGYVGPNASSPHGCGNGSGAVDPLREEVEALVAHWNLCINLGGFFVGLFSVTLFGPWSDSVGRRPVLVLPAVGMAVQAAVYLLVMYLRLHVAYLLLGRIISGLLGDYNLILAGCFASVADSSNQRTRTFRVAILEACLGVAGMVASVGGGQWRKAEGYINPFWLVLAASLAAALYAALCLQETVKQRRAAKLLTLQHYKAVYKLYTAPEDLSSRRKLALYSLAFFLLVTVHFGTKDLYVLYELGSPLCWASDLIGYGSAASYLAYLSSLGGLRLLQLCLEDTWVAEIGLISNIAGLVVISLATTTPLMFTGYGIMFLSMAATPVIRAKLSKLVSETEQGALFASVACVEGLCSLVATGVFNSLYPSTLHFMRGFPFLFGAILLLIPAAIMGWIEIQDSNVQLVESGGGLVQPGGSLRLSCAASGFTFSRYWMYWVRQAPGKGPEWLSHMNPSGSDIKYTDSVKGRFTISRDNAKNTLYLQMNSLKPDDTAVYYCVADRRALGSPEYWGQGTQVTVS

Solvent-accessible surface area: 21790 Å² total; per-residue (Å²): 63,113,35,5,22,53,0,0,56,37,2,14,15,0,55,30,4,9,89,32,0,6,20,0,0,0,11,25,51,6,3,35,85,104,38,10,1,1,0,5,15,38,51,38,51,28,83,59,33,23,64,77,50,102,8,94,54,5,82,76,0,54,60,53,6,61,92,41,33,88,44,6,57,60,19,2,26,112,29,2,63,139,7,0,17,13,18,3,3,32,2,13,20,27,0,4,79,37,0,0,29,55,0,1,64,0,3,7,55,2,0,47,27,4,9,96,2,2,112,104,103,61,72,0,38,105,0,48,94,0,45,62,70,0,0,100,62,0,8,28,29,0,0,4,4,4,0,2,0,2,1,0,22,46,27,103,101,197,35,18,3,52,64,0,4,54,0,12,6,35,16,2,45,0,9,32,60,5,40,52,36,0,6,91,93,27,24,56,144,18,32,44,61,0,0,115,62,1,33,50,5,2,85,42,1,8,107,34,0,46,140,58,6,116,52,32,18,172,143,123,106,108,42,132,55,134,47,112,122,10,72,124,15,25,143,107,0,55,55,52,38,41,90,167,78,22,98,110,38,0,59,39,3,21,83,0,1,49,22,0,4,6,0,13,59,0,4,62,74,1,12,48,72,4,2,39,1,38,70,20,47,6,42,24,87,55,6,14,144,0,24,26,35,15,35,86,5,26,69,40,2,45,38,13,1,93,122,30,37,129,101,63,106,26,0,77,0,0,26,63,0,0,108,10,4,28,38,0,1,50,38,0,4,105,1,94,55,52,86,79,0,56,66,0,8,46,54,7,106,17,0,22,2,0,5,3,0,0,0,0,44,0,0,54,38,11,63,112,61,31,0,2,0,0,2,0,14,7,1,14,37,15,12,68,0,37,31,49,0,56,33,59,0,78,72,40,13,81,90,21,40,170,157,58,32,0,56,0,0,44,59,0,1,88,32,0,103,74,0,13,64,19,0,14,130,5,27,82,72,76,88,149,94,118,4,67,6,86,22,33,28,142,23,142,73,63,7,74,28,126,0,28,0,34,8,68,57,40,60,0,44,145,19,38,0,0,0,0,9,17,12,89,86,138,15,17,65,9,0,0,3,4,23,37,91,31,100,57,70,63,32,25,139,61,0,124,78,44,1,71,5,45,24,42,60,92,142,50,25,0,41,0,66,0,58,52,2,104,86,124,5,34,0,30,0,23,0,0,0,1,28,34,1,54,13,4,11,6,39,23,8,120,19,21,88,0,43,4,95

InterPro domains:
  IPR011701 Major facilitator superfamily [PF07690] (34-414)
  IPR036259 MFS transporter superfamily [G3DSA:1.20.1250.20] (32-450)
  IPR036259 MFS transporter superfamily [SSF103473] (98-451)

CATH classification: 2.60.40.10

B-factor: mean 39.19, std 5.71, range [25.27, 60.21]

Radius of gyration: 25.86 Å; Cα contacts (8 Å, |Δi|>4): 1004; chains: 2; bounding box: 87×48×48 Å